Protein AF-A0A2D7K446-F1 (afdb_monomer_lite)

pLDDT: mean 71.33, std 21.29, range [27.34, 97.81]

Sequence (537 aa):
QDLYTAEDDFWKIASWAMEKTRLEKAFANKGITRGMTVNRNGIDIAVDEQFFKQEAADIVKNNIPNYDYVSDFVKSLRKLPIGNFVSFPAEIVRTGTNIVRRGLREINEEFVTPDNKKIKPFEAIGYTRLFGFGTTVAAVPYATQKAFQAIYDVTDEERESIRRYVAQWSKNSTLLPIKNKDGSFQYVDFSHANAYDTLLRPVQTIINAVADGRTDEDGLMNDFIAGTFSSMREFASPFISESIWTEAVADIIARGGRTRDGFQVFNPQDTAGDKSYKIMGHLVKAQMPFSLEQLKRLDRSIESVDVLTKGKFDKYGQTFEVGDELAGLFGFRAVNVNPGRSINFKIADYQRGVRQSRSLFTREALRGGPIEARDIVDSYINANRALFDVRKNFKKDIDAARVLNISNADFASATGRLSQIDINTVDNNIFRPINISPDIRIAFRQNAEAIGEINNFVEAERVIAQIANEMKAVSLEEPNFPFFENPLLPSAQETPVTPNSLNLPGIDSNLISNTVNTNNLSNLSTAQKLAILFGNN

Structure (mmCIF, N/CA/C/O backbone):
data_AF-A0A2D7K446-F1
#
_entry.id   AF-A0A2D7K446-F1
#
loop_
_atom_site.group_PDB
_atom_site.id
_atom_site.type_symbol
_atom_site.label_atom_id
_atom_site.label_alt_id
_atom_site.label_comp_id
_atom_site.label_asym_id
_atom_site.label_entity_id
_atom_site.label_seq_id
_atom_site.pdbx_PDB_ins_code
_atom_site.Cartn_x
_atom_site.Cartn_y
_atom_site.Cartn_z
_atom_site.occupancy
_atom_site.B_iso_or_equiv
_atom_site.auth_seq_id
_atom_site.auth_comp_id
_atom_site.auth_asym_id
_atom_site.auth_atom_id
_atom_site.pdbx_PDB_model_num
ATOM 1 N N . GLN A 1 1 ? -1.931 -5.722 40.266 1.00 38.50 1 GLN A N 1
ATOM 2 C CA . GLN A 1 1 ? -3.014 -6.531 39.676 1.00 38.50 1 GLN A CA 1
ATOM 3 C C . GLN A 1 1 ? -4.356 -5.895 40.025 1.00 38.50 1 GLN A C 1
ATOM 5 O O . GLN A 1 1 ? -5.032 -5.464 39.108 1.00 38.50 1 GLN A O 1
ATOM 10 N N . ASP A 1 2 ? -4.628 -5.645 41.309 1.00 34.41 2 ASP A N 1
ATOM 11 C CA . ASP A 1 2 ? -5.862 -4.989 41.791 1.00 34.41 2 ASP A CA 1
ATOM 12 C C . ASP A 1 2 ? -6.145 -3.595 41.203 1.00 34.41 2 ASP A C 1
ATOM 14 O O . ASP A 1 2 ? -7.290 -3.285 40.897 1.00 34.41 2 ASP A O 1
ATOM 18 N N . LEU A 1 3 ? -5.115 -2.768 40.972 1.00 27.34 3 LEU A N 1
ATOM 19 C CA . LEU A 1 3 ? -5.291 -1.439 40.363 1.00 27.34 3 LEU A CA 1
ATOM 20 C C . LEU A 1 3 ? -5.727 -1.514 38.886 1.00 27.34 3 LEU A C 1
ATOM 22 O O . LEU A 1 3 ? -6.560 -0.727 38.456 1.00 27.34 3 LEU A O 1
ATOM 26 N N . TYR A 1 4 ? -5.204 -2.491 38.135 1.00 32.94 4 TYR A N 1
ATOM 27 C CA . TYR A 1 4 ? -5.556 -2.718 36.725 1.00 32.94 4 TYR A CA 1
ATOM 28 C C . TYR A 1 4 ? -6.970 -3.299 36.582 1.00 32.94 4 TYR A C 1
ATOM 30 O O . TYR A 1 4 ? -7.701 -2.910 35.678 1.00 32.94 4 TYR A O 1
ATOM 38 N N . THR A 1 5 ? -7.372 -4.199 37.486 1.00 46.84 5 THR A N 1
ATOM 39 C CA . THR A 1 5 ? -8.742 -4.732 37.536 1.00 46.84 5 THR A CA 1
ATOM 40 C C . THR A 1 5 ? -9.747 -3.643 37.920 1.00 46.84 5 THR A C 1
ATOM 42 O O . THR A 1 5 ? -10.785 -3.519 37.282 1.00 46.84 5 THR A O 1
ATOM 45 N N . ALA A 1 6 ? -9.417 -2.797 38.902 1.00 38.38 6 ALA A N 1
ATOM 46 C CA . ALA A 1 6 ? -10.276 -1.687 39.315 1.00 38.38 6 ALA A CA 1
ATOM 47 C C . ALA A 1 6 ? -10.451 -0.624 38.216 1.00 38.38 6 ALA A C 1
ATOM 49 O O . ALA A 1 6 ? -11.541 -0.072 38.062 1.00 38.38 6 ALA A O 1
ATOM 50 N N . GLU A 1 7 ? -9.398 -0.340 37.444 1.00 40.81 7 GLU A N 1
ATOM 51 C CA . GLU A 1 7 ? -9.468 0.567 36.297 1.00 40.81 7 GLU A CA 1
ATOM 52 C C . GLU A 1 7 ? -10.347 -0.006 35.171 1.00 40.81 7 GLU A C 1
ATOM 54 O O . GLU A 1 7 ? -11.233 0.685 34.667 1.00 40.81 7 GLU A O 1
ATOM 59 N N . ASP A 1 8 ? -10.159 -1.278 34.812 1.00 53.88 8 ASP A N 1
ATOM 60 C CA . ASP A 1 8 ? -10.958 -1.966 33.789 1.00 53.88 8 ASP A CA 1
ATOM 61 C C . ASP A 1 8 ? -12.452 -2.047 34.171 1.00 53.88 8 ASP A C 1
ATOM 63 O O . ASP A 1 8 ? -13.331 -1.722 33.364 1.00 53.88 8 ASP A O 1
ATOM 67 N N . ASP A 1 9 ? -12.754 -2.382 35.429 1.00 63.22 9 ASP A N 1
ATOM 68 C CA . ASP A 1 9 ? -14.123 -2.405 35.956 1.00 63.22 9 ASP A CA 1
ATOM 69 C C . ASP A 1 9 ? -14.764 -1.011 35.955 1.00 63.22 9 ASP A C 1
ATOM 71 O O . ASP A 1 9 ? -15.928 -0.859 35.567 1.00 63.22 9 ASP A O 1
ATOM 75 N N . PHE A 1 10 ? -14.007 0.030 36.323 1.00 62.97 10 PHE A N 1
ATOM 76 C CA . PHE A 1 10 ? -14.480 1.414 36.278 1.00 62.97 10 PHE A CA 1
ATOM 77 C C . PHE A 1 10 ? -14.898 1.820 34.859 1.00 62.97 10 PHE A C 1
ATOM 79 O O . PHE A 1 10 ? -16.010 2.323 34.660 1.00 62.97 10 PHE A O 1
ATOM 86 N N . TRP A 1 11 ? -14.055 1.556 33.856 1.00 60.50 11 TRP A N 1
ATOM 87 C CA . TRP A 1 11 ? -14.354 1.898 32.464 1.00 60.50 11 TRP A CA 1
ATOM 88 C C . TRP A 1 11 ? -15.538 1.109 31.902 1.00 60.50 11 TRP A C 1
ATOM 90 O O . TRP A 1 11 ? -16.349 1.673 31.158 1.00 60.50 11 TRP A O 1
ATOM 100 N N . LYS A 1 12 ? -15.703 -0.161 32.285 1.00 71.69 12 LYS A N 1
ATOM 101 C CA . LYS A 1 12 ? -16.865 -0.980 31.902 1.00 71.69 12 LYS A CA 1
ATOM 102 C C . LYS A 1 12 ? -18.161 -0.468 32.524 1.00 71.69 12 LYS A C 1
ATOM 104 O O . LYS A 1 12 ? -19.160 -0.338 31.815 1.00 71.69 12 LYS A O 1
ATOM 109 N N . ILE A 1 13 ? -18.149 -0.117 33.811 1.00 72.38 13 ILE A N 1
ATOM 110 C CA . ILE A 1 13 ? -19.318 0.442 34.510 1.00 72.38 13 ILE A CA 1
ATOM 111 C C . ILE A 1 13 ? -19.701 1.804 33.921 1.00 72.38 13 ILE A C 1
ATOM 113 O O . ILE A 1 13 ? -20.876 2.044 33.627 1.00 72.38 13 ILE A O 1
ATOM 117 N N . ALA A 1 14 ? -18.719 2.680 33.689 1.00 65.69 14 ALA A N 1
ATOM 118 C CA . ALA A 1 14 ? -18.945 3.980 33.065 1.00 65.69 14 ALA A CA 1
ATOM 119 C C . ALA A 1 14 ? -19.522 3.829 31.647 1.00 65.69 14 ALA A C 1
ATOM 121 O O . ALA A 1 14 ? -20.514 4.478 31.305 1.00 65.69 14 ALA A O 1
ATOM 122 N N . SER A 1 15 ? -18.957 2.925 30.842 1.00 72.12 15 SER A N 1
ATOM 123 C CA . SER A 1 15 ? -19.438 2.635 29.486 1.00 72.12 15 SER A CA 1
ATOM 124 C C . SER A 1 15 ? -20.866 2.096 29.489 1.00 72.12 15 SER A C 1
ATOM 126 O O . SER A 1 15 ? -21.696 2.554 28.706 1.00 72.12 15 SER A O 1
ATOM 128 N N . TRP A 1 16 ? -21.189 1.190 30.414 1.00 87.06 16 TRP A N 1
ATOM 129 C CA . TRP A 1 16 ? -22.539 0.650 30.571 1.00 87.06 16 TRP A CA 1
ATOM 130 C C . TRP A 1 16 ? -23.553 1.743 30.921 1.00 87.06 16 TRP A C 1
ATOM 132 O O . TRP A 1 16 ? -24.614 1.832 30.301 1.00 87.06 16 TRP A O 1
ATOM 142 N N . ALA A 1 17 ? -23.217 2.623 31.869 1.00 76.56 17 ALA A N 1
ATOM 143 C CA . ALA A 1 17 ? -24.091 3.721 32.274 1.00 76.56 17 ALA A CA 1
ATOM 144 C C . ALA A 1 17 ? -24.341 4.713 31.123 1.00 76.56 17 ALA A C 1
ATOM 146 O O . ALA A 1 17 ? -25.473 5.175 30.926 1.00 76.56 17 ALA A O 1
ATOM 147 N N . MET A 1 18 ? -23.302 5.012 30.337 1.00 77.19 18 MET A N 1
ATOM 148 C CA . MET A 1 18 ? -23.407 5.866 29.155 1.00 77.19 18 MET A CA 1
ATOM 149 C C . MET A 1 18 ? -24.257 5.229 28.054 1.00 77.19 18 MET A C 1
ATOM 151 O O . MET A 1 18 ? -25.143 5.903 27.530 1.00 77.19 18 MET A O 1
ATOM 155 N N . GLU A 1 19 ? -24.036 3.953 27.718 1.00 86.50 19 GLU A N 1
ATOM 156 C CA . GLU A 1 19 ? -24.827 3.244 26.701 1.00 86.50 19 GLU A CA 1
ATOM 157 C C . GLU A 1 19 ? -26.299 3.155 27.118 1.00 86.50 19 GLU A C 1
ATOM 159 O O . GLU A 1 19 ? -27.167 3.539 26.337 1.00 86.50 19 GLU A O 1
ATOM 164 N N . LYS A 1 20 ? -26.597 2.795 28.377 1.00 91.88 20 LYS A N 1
ATOM 165 C CA . LYS A 1 20 ? -27.976 2.772 28.902 1.00 91.88 20 LYS A CA 1
ATOM 166 C C . LYS A 1 20 ? -28.675 4.113 28.676 1.00 91.88 20 LYS A C 1
ATOM 168 O O . LYS A 1 20 ? -29.769 4.175 28.122 1.00 91.88 20 LYS A O 1
ATOM 173 N N . THR A 1 21 ? -28.008 5.197 29.073 1.00 84.81 21 THR A N 1
ATOM 174 C CA . THR A 1 21 ? -28.540 6.561 28.955 1.00 84.81 21 THR A CA 1
ATOM 175 C C . THR A 1 21 ? -28.715 6.980 27.495 1.00 84.81 21 THR A C 1
ATOM 177 O O . THR A 1 21 ? -29.679 7.664 27.154 1.00 84.81 21 THR A O 1
ATOM 180 N N . ARG A 1 22 ? -27.787 6.590 26.615 1.00 87.12 22 ARG A N 1
ATOM 181 C CA . ARG A 1 22 ? -27.825 6.918 25.187 1.00 87.12 22 ARG A CA 1
ATOM 182 C C . ARG A 1 22 ? -28.990 6.222 24.486 1.00 87.12 22 ARG A C 1
ATOM 184 O O . ARG A 1 22 ? -29.724 6.887 23.758 1.00 87.12 22 ARG A O 1
ATOM 191 N N . LEU A 1 23 ? -29.182 4.927 24.744 1.00 91.25 23 LEU A N 1
ATOM 192 C CA . LEU A 1 23 ? -30.291 4.139 24.199 1.00 91.25 23 LEU A CA 1
ATOM 193 C C . LEU A 1 23 ? -31.644 4.689 24.667 1.00 91.25 23 LEU A C 1
ATOM 195 O O . LEU A 1 23 ? -32.556 4.857 23.859 1.00 91.25 23 LEU A O 1
ATOM 199 N N . GLU A 1 24 ? -31.751 5.040 25.950 1.00 91.25 24 GLU A N 1
ATOM 200 C CA . GLU A 1 24 ? -32.969 5.624 26.516 1.00 91.25 24 GLU A CA 1
ATOM 201 C C . GLU A 1 24 ? -33.318 6.971 25.867 1.00 91.25 24 GLU A C 1
ATOM 203 O O . GLU A 1 24 ? -34.453 7.179 25.434 1.00 91.25 24 GLU A O 1
ATOM 208 N N . LYS A 1 25 ? -32.335 7.868 25.715 1.00 89.06 25 LYS A N 1
ATOM 209 C CA . LYS A 1 25 ? -32.528 9.153 25.022 1.00 89.06 25 LYS A CA 1
ATOM 210 C C . LYS A 1 25 ? -32.933 8.970 23.561 1.00 89.06 25 LYS A C 1
ATOM 212 O O . LYS A 1 25 ? -33.771 9.714 23.061 1.00 89.06 25 LYS A O 1
ATOM 217 N N . ALA A 1 26 ? -32.350 7.995 22.872 1.00 89.06 26 ALA A N 1
ATOM 218 C CA . ALA A 1 26 ? -32.639 7.731 21.470 1.00 89.06 26 ALA A CA 1
ATOM 219 C C . ALA A 1 26 ? -34.091 7.283 21.240 1.00 89.06 26 ALA A C 1
ATOM 221 O O . ALA A 1 26 ? -34.747 7.776 20.321 1.00 89.06 26 ALA A O 1
ATOM 222 N N . PHE A 1 27 ? -34.623 6.427 22.116 1.00 90.56 27 PHE A N 1
ATOM 223 C CA . PHE A 1 27 ? -36.044 6.072 22.113 1.00 90.56 27 PHE A CA 1
ATOM 224 C C . PHE A 1 27 ? -36.943 7.257 22.488 1.00 90.56 27 PHE A C 1
ATOM 226 O O . PHE A 1 27 ? -37.910 7.534 21.773 1.00 90.56 27 PHE A O 1
ATOM 233 N N . ALA A 1 28 ? -36.590 8.013 23.535 1.00 89.00 28 ALA A N 1
ATOM 234 C CA . ALA A 1 28 ? -37.348 9.193 23.957 1.00 89.00 28 ALA A CA 1
ATOM 235 C C . ALA A 1 28 ? -37.465 10.243 22.836 1.00 89.00 28 ALA A C 1
ATOM 237 O O . ALA A 1 28 ? -38.545 10.782 22.601 1.00 89.00 28 ALA A O 1
ATOM 238 N N . ASN A 1 29 ? -36.394 10.462 22.065 1.00 88.00 29 ASN A N 1
ATOM 239 C CA . ASN A 1 29 ? -36.385 11.363 20.906 1.00 88.00 29 ASN A CA 1
ATOM 240 C C . ASN A 1 29 ? -37.321 10.917 19.768 1.00 88.00 29 ASN A C 1
ATOM 242 O O . ASN A 1 29 ? -37.686 11.727 18.918 1.00 88.00 29 ASN A O 1
ATOM 246 N N . LYS A 1 30 ? -37.710 9.637 19.726 1.00 88.19 30 LYS A N 1
ATOM 247 C CA . LYS A 1 30 ? -38.715 9.102 18.793 1.00 88.19 30 LYS A CA 1
ATOM 248 C C . LYS A 1 30 ? -40.121 9.041 19.406 1.00 88.19 30 LYS A C 1
ATOM 250 O O . LYS A 1 30 ? -41.021 8.495 18.774 1.00 88.19 30 LYS A O 1
ATOM 255 N N . GLY A 1 31 ? -40.316 9.616 20.596 1.00 85.38 31 GLY A N 1
ATOM 256 C CA . GLY A 1 31 ? -41.598 9.654 21.302 1.00 85.38 31 GLY A CA 1
ATOM 257 C C . GLY A 1 31 ? -41.923 8.384 22.088 1.00 85.38 31 GLY A C 1
ATOM 258 O O . GLY A 1 31 ? -43.064 8.220 22.505 1.00 85.38 31 GLY A O 1
ATOM 259 N N . ILE A 1 32 ? -40.950 7.491 22.291 1.00 86.81 32 ILE A N 1
ATOM 260 C CA . ILE A 1 32 ? -41.138 6.249 23.045 1.00 86.81 32 ILE A CA 1
ATOM 261 C C . ILE A 1 32 ? -40.608 6.425 24.464 1.00 86.81 32 ILE A C 1
ATOM 263 O O . ILE A 1 32 ? -39.421 6.676 24.672 1.00 86.81 32 ILE A O 1
ATOM 267 N N . THR A 1 33 ? -41.491 6.284 25.447 1.00 84.94 33 THR A N 1
ATOM 268 C CA . THR A 1 33 ? -41.182 6.432 26.871 1.00 84.94 33 THR A CA 1
ATOM 269 C C . THR A 1 33 ? -41.307 5.101 27.610 1.00 84.94 33 THR A C 1
ATOM 271 O O . THR A 1 33 ? -41.793 4.101 27.075 1.00 84.94 33 THR A O 1
ATOM 274 N N . ARG A 1 34 ? -40.827 5.071 28.860 1.00 84.56 34 ARG A N 1
ATOM 275 C CA . ARG A 1 34 ? -40.895 3.869 29.695 1.00 84.56 34 ARG A CA 1
ATOM 276 C C . ARG A 1 34 ? -42.349 3.435 29.913 1.00 84.56 34 ARG A C 1
ATOM 278 O O . ARG A 1 34 ? -43.200 4.269 30.204 1.00 84.56 34 ARG A O 1
ATOM 285 N N . GLY A 1 35 ? -42.607 2.134 29.817 1.00 81.75 35 GLY A N 1
ATOM 286 C CA . GLY A 1 35 ? -43.941 1.535 29.937 1.00 81.75 35 GLY A CA 1
ATOM 287 C C . GLY A 1 35 ? -44.677 1.368 28.605 1.00 81.75 35 GLY A C 1
ATOM 288 O O . GLY A 1 35 ? -45.713 0.707 28.569 1.00 81.75 35 GLY A O 1
ATOM 289 N N . MET A 1 36 ? -44.144 1.909 27.505 1.00 88.25 36 MET A N 1
ATOM 290 C CA . MET A 1 36 ? -44.649 1.617 26.163 1.00 88.25 36 MET A CA 1
ATOM 291 C C . MET A 1 36 ? -44.176 0.239 25.692 1.00 88.25 36 MET A C 1
ATOM 293 O O . MET A 1 36 ? -43.123 -0.246 26.101 1.00 88.25 36 MET A O 1
ATOM 297 N N . THR A 1 37 ? -44.947 -0.380 24.801 1.00 89.62 37 THR A N 1
ATOM 298 C CA . THR A 1 37 ? -44.556 -1.615 24.111 1.00 89.62 37 THR A CA 1
ATOM 299 C C . THR A 1 37 ? -44.217 -1.285 22.664 1.00 89.62 37 THR A C 1
ATOM 301 O O . THR A 1 37 ? -44.943 -0.530 22.019 1.00 89.62 37 THR A O 1
ATOM 304 N N . VAL A 1 38 ? -43.108 -1.817 22.163 1.00 89.75 38 VAL A N 1
ATOM 305 C CA . VAL A 1 38 ? -42.701 -1.691 20.758 1.00 89.75 38 VAL A CA 1
ATOM 306 C C . VAL A 1 38 ? -42.503 -3.073 20.166 1.00 89.75 38 VAL A C 1
ATOM 308 O O . VAL A 1 38 ? -42.040 -3.979 20.855 1.00 89.75 38 VAL A O 1
ATOM 311 N N . ASN A 1 39 ? -42.815 -3.235 18.887 1.00 90.75 39 ASN A N 1
ATOM 312 C CA . ASN A 1 39 ? -42.538 -4.481 18.192 1.00 90.75 39 ASN A CA 1
ATOM 313 C C . ASN A 1 39 ? -41.137 -4.430 17.568 1.00 90.75 39 ASN A C 1
ATOM 315 O O . ASN A 1 39 ? -40.803 -3.483 16.850 1.00 90.75 39 ASN A O 1
ATOM 319 N N . ARG A 1 40 ? -40.325 -5.452 17.834 1.00 88.88 40 ARG A N 1
ATOM 320 C CA . ARG A 1 40 ? -39.002 -5.676 17.239 1.00 88.88 40 ARG A CA 1
ATOM 321 C C . ARG A 1 40 ? -39.030 -7.042 16.569 1.00 88.88 40 ARG A C 1
ATOM 323 O O . ARG A 1 40 ? -39.129 -8.059 17.251 1.00 88.88 40 ARG A O 1
ATOM 330 N N . ASN A 1 41 ? -38.943 -7.078 15.241 1.00 83.50 41 ASN A N 1
ATOM 331 C CA . ASN A 1 41 ? -38.927 -8.321 14.456 1.00 83.50 41 ASN A CA 1
ATOM 332 C C . ASN A 1 41 ? -40.089 -9.287 14.772 1.00 83.50 41 ASN A C 1
ATOM 334 O O . ASN A 1 41 ? -39.893 -10.499 14.842 1.00 83.50 41 ASN A O 1
ATOM 338 N N . GLY A 1 42 ? -41.297 -8.761 14.988 1.00 81.81 42 GLY A N 1
ATOM 339 C CA . GLY A 1 42 ? -42.484 -9.563 15.292 1.00 81.81 42 GLY A CA 1
ATOM 340 C C . GLY A 1 42 ? -42.666 -9.903 16.773 1.00 81.81 42 GLY A C 1
ATOM 341 O O . GLY A 1 42 ? -43.650 -10.554 17.107 1.00 81.81 42 GLY A O 1
ATOM 342 N N . ILE A 1 43 ? -41.776 -9.445 17.659 1.00 87.88 43 ILE A N 1
ATOM 343 C CA . ILE A 1 43 ? -41.861 -9.666 19.108 1.00 87.88 43 ILE A CA 1
ATOM 344 C C . ILE A 1 43 ? -42.164 -8.346 19.812 1.00 87.88 43 ILE A C 1
ATOM 346 O O . ILE A 1 43 ? -41.450 -7.360 19.626 1.00 87.88 43 ILE A O 1
ATOM 350 N N . ASP A 1 44 ? -43.194 -8.347 20.653 1.00 88.31 44 ASP A N 1
ATOM 351 C CA . ASP A 1 44 ? -43.548 -7.205 21.490 1.00 88.31 44 ASP A CA 1
ATOM 352 C C . ASP A 1 44 ? -42.611 -7.112 22.698 1.00 88.31 44 ASP A C 1
ATOM 354 O O . ASP A 1 44 ? -42.455 -8.056 23.474 1.00 88.31 44 ASP A O 1
ATOM 358 N N . ILE A 1 45 ? -41.966 -5.957 22.843 1.00 88.25 45 ILE A N 1
ATOM 359 C CA . ILE A 1 45 ? -40.975 -5.675 23.877 1.00 88.25 45 ILE A CA 1
ATOM 360 C C . ILE A 1 45 ? -41.468 -4.506 24.720 1.00 88.25 45 ILE A C 1
ATOM 362 O O . ILE A 1 45 ? -41.733 -3.417 24.204 1.00 88.25 45 ILE A O 1
ATOM 366 N N . ALA A 1 46 ? -41.541 -4.721 26.032 1.00 90.19 46 ALA A N 1
ATOM 367 C CA . ALA A 1 46 ? -41.761 -3.645 26.985 1.00 90.19 46 ALA A CA 1
ATOM 368 C C . ALA A 1 46 ? -40.506 -2.764 27.063 1.00 90.19 46 ALA A C 1
ATOM 370 O O . ALA A 1 46 ? -39.417 -3.231 27.400 1.00 90.19 46 ALA A O 1
ATOM 371 N N . VAL A 1 47 ? -40.658 -1.476 26.761 1.00 89.25 47 VAL A N 1
ATOM 372 C CA . VAL A 1 47 ? -39.598 -0.482 26.923 1.00 89.25 47 VAL A CA 1
ATOM 373 C C . VAL A 1 47 ? -39.574 -0.076 28.389 1.00 89.25 47 VAL A C 1
ATOM 375 O O . VAL A 1 47 ? -40.296 0.823 28.816 1.00 89.25 47 VAL A O 1
ATOM 378 N N . ASP A 1 48 ? -38.773 -0.766 29.189 1.00 89.12 48 ASP A N 1
ATOM 379 C CA . ASP A 1 48 ? -38.599 -0.492 30.612 1.00 89.12 48 ASP A CA 1
ATOM 380 C C . ASP A 1 48 ? -37.120 -0.278 30.968 1.00 89.12 48 ASP A C 1
ATOM 382 O O . ASP A 1 48 ? -36.232 -0.248 30.112 1.00 89.12 48 ASP A O 1
ATOM 386 N N . GLU A 1 49 ? -36.830 -0.068 32.253 1.00 88.50 49 GLU A N 1
ATOM 387 C CA . GLU A 1 49 ? -35.441 0.101 32.677 1.00 88.50 49 GLU A CA 1
ATOM 388 C C . GLU A 1 49 ? -34.606 -1.164 32.411 1.00 88.50 49 GLU A C 1
ATOM 390 O O . GLU A 1 49 ? -33.417 -1.064 32.104 1.00 88.50 49 GLU A O 1
ATOM 395 N N . GLN A 1 50 ? -35.213 -2.347 32.510 1.00 88.50 50 GLN A N 1
ATOM 396 C CA . GLN A 1 50 ? -34.517 -3.616 32.364 1.00 88.50 50 GLN A CA 1
ATOM 397 C C . GLN A 1 50 ? -34.080 -3.856 30.918 1.00 88.50 50 GLN A C 1
ATOM 399 O O . GLN A 1 50 ? -32.945 -4.281 30.701 1.00 88.50 50 GLN A O 1
ATOM 404 N N . PHE A 1 51 ? -34.914 -3.493 29.943 1.00 90.00 51 PHE A N 1
ATOM 405 C CA . PHE A 1 51 ? -34.571 -3.489 28.525 1.00 90.00 51 PHE A CA 1
ATOM 406 C C . PHE A 1 51 ? -33.287 -2.686 28.263 1.00 90.00 51 PHE A C 1
ATOM 408 O O . PHE A 1 51 ? -32.318 -3.216 27.715 1.00 90.00 51 PHE A O 1
ATOM 415 N N . PHE A 1 52 ? -33.220 -1.435 28.736 1.00 90.44 52 PHE A N 1
ATOM 416 C CA . PHE A 1 52 ? -32.035 -0.594 28.530 1.00 90.44 52 PHE A CA 1
ATOM 417 C C . PHE A 1 52 ? -30.794 -1.127 29.252 1.00 90.44 52 PHE A C 1
ATOM 419 O O . PHE A 1 52 ? -29.688 -1.040 28.718 1.00 90.44 52 PHE A O 1
ATOM 426 N N . LYS A 1 53 ? -30.955 -1.692 30.458 1.00 90.19 53 LYS A N 1
ATOM 427 C CA . LYS A 1 53 ? -29.850 -2.317 31.204 1.00 90.19 53 LYS A CA 1
ATOM 428 C C . LYS A 1 53 ? -29.280 -3.527 30.461 1.00 90.19 53 LYS A C 1
ATOM 430 O O . LYS A 1 53 ? -28.058 -3.677 30.426 1.00 90.19 53 LYS A O 1
ATOM 435 N N . GLN A 1 54 ? -30.144 -4.363 29.882 1.00 89.12 54 GLN A N 1
ATOM 436 C CA . GLN A 1 54 ? -29.757 -5.558 29.130 1.00 89.12 54 GLN A CA 1
ATOM 437 C C . GLN A 1 54 ? -29.069 -5.203 27.812 1.00 89.12 54 GLN A C 1
ATOM 439 O O . GLN A 1 54 ? -27.991 -5.726 27.543 1.00 89.12 54 GLN A O 1
ATOM 444 N N . GLU A 1 55 ? -29.622 -4.266 27.037 1.00 88.88 55 GLU A N 1
ATOM 445 C CA . GLU A 1 55 ? -28.997 -3.801 25.792 1.00 88.88 55 GLU A CA 1
ATOM 446 C C . GLU A 1 55 ? -27.625 -3.162 26.046 1.00 88.88 55 GLU A C 1
ATOM 448 O O . GLU A 1 55 ? -26.649 -3.492 25.375 1.00 88.88 55 GLU A O 1
ATOM 453 N N . ALA A 1 56 ? -27.508 -2.305 27.065 1.00 87.38 56 ALA A N 1
ATOM 454 C CA . ALA A 1 56 ? -26.228 -1.707 27.438 1.00 87.38 56 ALA A CA 1
ATOM 455 C C . ALA A 1 56 ? -25.203 -2.755 27.905 1.00 87.38 56 ALA A C 1
ATOM 457 O O . ALA A 1 56 ? -24.017 -2.650 27.584 1.00 87.38 56 ALA A O 1
ATOM 458 N N . ALA A 1 57 ? -25.644 -3.774 28.650 1.00 87.31 57 ALA A N 1
ATOM 459 C CA . ALA A 1 57 ? -24.780 -4.868 29.085 1.00 87.31 57 ALA A CA 1
ATOM 460 C C . ALA A 1 57 ? -24.290 -5.710 27.901 1.00 87.31 57 ALA A C 1
ATOM 462 O O . ALA A 1 57 ? -23.112 -6.060 27.862 1.00 87.31 57 ALA A O 1
ATOM 463 N N . ASP A 1 58 ? -25.155 -5.987 26.923 1.00 85.62 58 ASP A N 1
ATOM 464 C CA . ASP A 1 58 ? -24.787 -6.709 25.704 1.00 85.62 58 ASP A CA 1
ATOM 465 C C . ASP A 1 58 ? -23.762 -5.928 24.864 1.00 85.62 58 ASP A C 1
ATOM 467 O O . ASP A 1 58 ? -22.761 -6.500 24.428 1.00 85.62 58 ASP A O 1
ATOM 471 N N . ILE A 1 59 ? -23.932 -4.605 24.719 1.00 85.25 59 ILE A N 1
ATOM 472 C CA . ILE A 1 59 ? -22.945 -3.736 24.054 1.00 85.25 59 ILE A CA 1
ATOM 473 C C . ILE A 1 59 ? -21.590 -3.834 24.753 1.00 85.25 59 ILE A C 1
ATOM 475 O O . ILE A 1 59 ? -20.587 -4.145 24.113 1.00 85.25 59 ILE A O 1
ATOM 479 N N . VAL A 1 60 ? -21.548 -3.566 26.060 1.00 80.75 60 VAL A N 1
ATOM 480 C CA . VAL A 1 60 ? -20.291 -3.513 26.820 1.00 80.75 60 VAL A CA 1
ATOM 481 C C . VAL A 1 60 ? -19.592 -4.868 26.820 1.00 80.75 60 VAL A C 1
ATOM 483 O O . VAL A 1 60 ? -18.395 -4.935 26.556 1.00 80.75 60 VAL A O 1
ATOM 486 N N . LYS A 1 61 ? -20.338 -5.956 27.034 1.00 78.94 61 LYS A N 1
ATOM 487 C CA . LYS A 1 61 ? -19.797 -7.319 27.052 1.00 78.94 61 LYS A CA 1
ATOM 488 C C . LYS A 1 61 ? -19.163 -7.719 25.717 1.00 78.94 61 LYS A C 1
ATOM 490 O O . LYS A 1 61 ? -18.150 -8.416 25.709 1.00 78.94 61 LYS A O 1
ATOM 495 N N . ASN A 1 62 ? -19.762 -7.316 24.596 1.00 76.75 62 ASN A N 1
ATOM 496 C CA . ASN A 1 62 ? -19.325 -7.765 23.274 1.00 76.75 62 ASN A CA 1
ATOM 497 C C . ASN A 1 62 ? -18.308 -6.827 22.611 1.00 76.75 62 ASN A C 1
ATOM 499 O O . ASN A 1 62 ? -17.504 -7.308 21.808 1.00 76.75 62 ASN A O 1
ATOM 503 N N . ASN A 1 63 ? -18.310 -5.536 22.957 1.00 73.19 63 ASN A N 1
ATOM 504 C CA . ASN A 1 63 ? -17.515 -4.509 22.277 1.00 73.19 63 ASN A CA 1
ATOM 505 C C . ASN A 1 63 ? -16.303 -4.017 23.081 1.00 73.19 63 ASN A C 1
ATOM 507 O O . ASN A 1 63 ? -15.418 -3.401 22.494 1.00 73.19 63 ASN A O 1
ATOM 511 N N . ILE A 1 64 ? -16.242 -4.278 24.391 1.00 72.62 64 ILE A N 1
ATOM 512 C CA . ILE A 1 64 ? -15.081 -3.952 25.232 1.00 72.62 64 ILE A CA 1
ATOM 513 C C . ILE A 1 64 ? -14.302 -5.247 25.515 1.00 72.62 64 ILE A C 1
ATOM 515 O O . ILE A 1 64 ? -14.932 -6.261 25.837 1.00 72.62 64 ILE A O 1
ATOM 519 N N . PRO A 1 65 ? -12.958 -5.257 25.386 1.00 59.41 65 PRO A N 1
ATOM 520 C CA . PRO A 1 65 ? -12.153 -6.433 25.698 1.00 59.41 65 PRO A CA 1
ATOM 521 C C . PRO A 1 65 ? -12.447 -6.978 27.100 1.00 59.41 65 PRO A C 1
ATOM 523 O O . PRO A 1 65 ? -12.539 -6.227 28.073 1.00 59.41 65 PRO A O 1
ATOM 526 N N . ASN A 1 66 ? -12.598 -8.298 27.219 1.00 58.00 66 ASN A N 1
ATOM 527 C CA . ASN A 1 66 ? -12.784 -8.948 28.515 1.00 58.00 66 ASN A CA 1
ATOM 528 C C . ASN A 1 66 ? -11.883 -10.181 28.630 1.00 58.00 66 ASN A C 1
ATOM 530 O O . ASN A 1 66 ? -12.162 -11.240 28.068 1.00 58.00 66 ASN A O 1
ATOM 534 N N . TYR A 1 67 ? -10.811 -10.035 29.405 1.00 47.47 67 TYR A N 1
ATOM 535 C CA . TYR A 1 67 ? -9.776 -11.050 29.578 1.00 47.47 67 TYR A CA 1
ATOM 536 C C . TYR A 1 67 ? -10.183 -12.233 30.474 1.00 47.47 67 TYR A C 1
ATOM 538 O O . TYR A 1 67 ? -9.411 -13.190 30.566 1.00 47.47 67 TYR A O 1
ATOM 546 N N . ASP A 1 68 ? -11.382 -12.212 31.070 1.00 44.28 68 ASP A N 1
ATOM 547 C CA . ASP A 1 68 ? -11.949 -13.334 31.833 1.00 44.28 68 ASP A CA 1
ATOM 548 C C . ASP A 1 68 ? -12.834 -14.250 30.973 1.00 44.28 68 ASP A C 1
ATOM 550 O O . ASP A 1 68 ? -13.033 -15.424 31.294 1.00 44.28 68 ASP A O 1
ATOM 554 N N . TYR A 1 69 ? -13.322 -13.755 29.829 1.00 44.41 69 TYR A N 1
ATOM 555 C CA . TYR A 1 69 ? -14.252 -14.467 28.943 1.00 44.41 69 TYR A CA 1
ATOM 556 C C . TYR A 1 69 ? -13.554 -15.311 27.870 1.00 44.41 69 TYR A C 1
ATOM 558 O O . TYR A 1 69 ? -14.053 -15.483 26.757 1.00 44.41 69 TYR A O 1
ATOM 566 N N . VAL A 1 70 ? -12.367 -15.834 28.179 1.00 43.25 70 VAL A N 1
ATOM 567 C CA . VAL A 1 70 ? -11.530 -16.469 27.161 1.00 43.25 70 VAL A CA 1
ATOM 568 C C . VAL A 1 70 ? -11.785 -17.966 27.057 1.00 43.25 70 VAL A C 1
ATOM 570 O O . VAL A 1 70 ? -11.654 -18.708 28.036 1.00 43.25 70 VAL A O 1
ATOM 573 N N . SER A 1 71 ? -12.108 -18.401 25.834 1.00 47.91 71 SER A N 1
ATOM 574 C CA . SER A 1 71 ? -12.220 -19.813 25.465 1.00 47.91 71 SER A CA 1
ATOM 575 C C . SER A 1 71 ? -10.934 -20.580 25.806 1.00 47.91 71 SER A C 1
ATOM 577 O O . SER A 1 71 ? -9.836 -20.008 25.848 1.00 47.91 71 SER A O 1
ATOM 579 N N . ASP A 1 72 ? -11.061 -21.896 25.991 1.00 44.66 72 ASP A N 1
ATOM 580 C CA . ASP A 1 72 ? -9.976 -22.820 26.347 1.00 44.66 72 ASP A CA 1
ATOM 581 C C . ASP A 1 72 ? -8.732 -22.715 25.449 1.00 44.66 72 ASP A C 1
ATOM 583 O O . ASP A 1 72 ? -7.633 -23.100 25.854 1.00 44.66 72 ASP A O 1
ATOM 587 N N . PHE A 1 73 ? -8.865 -22.144 24.250 1.00 39.91 73 PHE A N 1
ATOM 588 C CA . PHE A 1 73 ? -7.762 -21.903 23.330 1.00 39.91 73 PHE A CA 1
ATOM 589 C C . PHE A 1 73 ? -6.755 -20.853 23.831 1.00 39.91 73 PHE A C 1
ATOM 591 O O . PHE A 1 73 ? -5.568 -21.151 23.812 1.00 39.91 73 PHE A O 1
ATOM 598 N N . VAL A 1 74 ? -7.157 -19.691 24.366 1.00 40.78 74 VAL A N 1
ATOM 599 C CA . VAL A 1 74 ? -6.188 -18.710 24.926 1.00 40.78 74 VAL A CA 1
ATOM 600 C C . VAL A 1 74 ? -5.616 -19.197 26.250 1.00 40.78 74 VAL A C 1
ATOM 602 O O . VAL A 1 74 ? -4.435 -18.994 26.509 1.00 40.78 74 VAL A O 1
ATOM 605 N N . LYS A 1 75 ? -6.403 -19.919 27.059 1.00 48.97 75 LYS A N 1
ATOM 606 C CA . LYS A 1 75 ? -5.889 -20.597 28.262 1.00 48.97 75 LYS A CA 1
ATOM 607 C C . LYS A 1 75 ? -4.837 -21.657 27.916 1.00 48.97 75 LYS A C 1
ATOM 609 O O . LYS A 1 75 ? -3.934 -21.888 28.713 1.00 48.97 75 LYS A O 1
ATOM 614 N N . SER A 1 76 ? -4.942 -22.280 26.740 1.00 42.28 76 SER A N 1
ATOM 615 C CA . SER A 1 76 ? -3.956 -23.235 26.214 1.00 42.28 76 SER A CA 1
ATOM 616 C C . SER A 1 76 ? -2.772 -22.545 25.533 1.00 42.28 76 SER A C 1
ATOM 618 O O . SER A 1 76 ? -1.644 -22.994 25.687 1.00 42.28 76 SER A O 1
ATOM 620 N N . LEU A 1 77 ? -3.002 -21.440 24.819 1.00 42.09 77 LEU A N 1
ATOM 621 C CA . LEU A 1 77 ? -1.960 -20.703 24.110 1.00 42.09 77 LEU A CA 1
ATOM 622 C C . LEU A 1 77 ? -1.074 -19.915 25.079 1.00 42.09 77 LEU A C 1
ATOM 624 O O . LEU A 1 77 ? 0.134 -19.943 24.916 1.00 42.09 77 LEU A O 1
ATOM 628 N N . ARG A 1 78 ? -1.641 -19.310 26.136 1.00 42.22 78 ARG A N 1
ATOM 629 C CA . ARG A 1 78 ? -0.927 -18.601 27.225 1.00 42.22 78 ARG A CA 1
ATOM 630 C C . ARG A 1 78 ? 0.076 -19.495 27.975 1.00 42.22 78 ARG A C 1
ATOM 632 O O . ARG A 1 78 ? 0.951 -18.980 28.657 1.00 42.22 78 ARG A O 1
ATOM 639 N N . LYS A 1 79 ? -0.039 -20.823 27.840 1.00 44.59 79 LYS A N 1
ATOM 640 C CA . LYS A 1 79 ? 0.926 -21.805 28.366 1.00 44.59 79 LYS A CA 1
ATOM 641 C C . LYS A 1 79 ? 2.131 -22.031 27.444 1.00 44.59 79 LYS A C 1
ATOM 643 O O . LYS A 1 79 ? 3.085 -22.679 27.851 1.00 44.59 79 LYS A O 1
ATOM 648 N N . LEU A 1 80 ? 2.091 -21.519 26.214 1.00 41.47 80 LEU A N 1
ATOM 649 C CA . LEU A 1 80 ? 3.187 -21.569 25.250 1.00 41.47 80 LEU A CA 1
ATOM 650 C C . LEU A 1 80 ? 3.972 -20.243 25.273 1.00 41.47 80 LEU A C 1
ATOM 652 O O . LEU A 1 80 ? 3.366 -19.192 25.494 1.00 41.47 80 LEU A O 1
ATOM 656 N N . PRO A 1 81 ? 5.278 -20.242 24.944 1.00 37.16 81 PRO A N 1
ATOM 657 C CA . PRO A 1 81 ? 6.095 -19.021 24.871 1.00 37.16 81 PRO A CA 1
ATOM 658 C C . PRO A 1 81 ? 5.548 -17.947 23.907 1.00 37.16 81 PRO A C 1
ATOM 660 O O . PRO A 1 81 ? 5.826 -16.766 24.067 1.00 37.16 81 PRO A O 1
ATOM 663 N N . ILE A 1 82 ? 4.729 -18.354 22.930 1.00 36.53 82 ILE A N 1
ATOM 664 C CA . ILE A 1 82 ? 4.080 -17.503 21.913 1.00 36.53 82 ILE A CA 1
ATOM 665 C C . ILE A 1 82 ? 2.652 -17.060 22.289 1.00 36.53 82 ILE A C 1
ATOM 667 O O . ILE A 1 82 ? 1.983 -16.367 21.524 1.00 36.53 82 ILE A O 1
ATOM 671 N N . GLY A 1 83 ? 2.150 -17.470 23.456 1.00 33.62 83 GLY A N 1
ATOM 672 C CA . GLY A 1 83 ? 0.749 -17.325 23.852 1.00 33.62 83 GLY A CA 1
ATOM 673 C C . GLY A 1 83 ? 0.219 -15.908 23.924 1.00 33.62 83 GLY A C 1
ATOM 674 O O . GLY A 1 83 ? -0.911 -15.650 23.515 1.00 33.62 83 GLY A O 1
ATOM 675 N N . ASN A 1 84 ? 1.055 -14.999 24.419 1.00 39.34 84 ASN A N 1
ATOM 676 C CA . ASN A 1 84 ? 0.696 -13.595 24.586 1.00 39.34 84 ASN A CA 1
ATOM 677 C C . ASN A 1 84 ? 0.662 -12.841 23.244 1.00 39.34 84 ASN A C 1
ATOM 679 O O . ASN A 1 84 ? -0.075 -11.865 23.121 1.00 39.34 84 ASN A O 1
ATOM 683 N N . PHE A 1 85 ? 1.392 -13.324 22.230 1.00 39.94 85 PHE A N 1
ATOM 684 C CA . PHE A 1 85 ? 1.537 -12.674 20.923 1.00 39.94 85 PHE A CA 1
ATOM 685 C C . PHE A 1 85 ? 0.268 -12.757 20.059 1.00 39.94 85 PHE A C 1
ATOM 687 O O . PHE A 1 85 ? -0.045 -11.832 19.320 1.00 39.94 85 PHE A O 1
ATOM 694 N N . VAL A 1 86 ? -0.511 -13.837 20.181 1.00 47.12 86 VAL A N 1
ATOM 695 C CA . VAL A 1 86 ? -1.720 -14.065 19.361 1.00 47.12 86 VAL A CA 1
ATOM 696 C C . VAL A 1 86 ? -2.998 -13.585 20.061 1.00 47.12 86 VAL A C 1
ATOM 698 O O . VAL A 1 86 ? -3.954 -13.173 19.405 1.00 47.12 86 VAL A O 1
ATOM 701 N N . SER A 1 87 ? -3.043 -13.627 21.396 1.00 51.53 87 SER A N 1
ATOM 702 C CA . SER A 1 87 ? -4.267 -13.348 22.159 1.00 51.53 87 SER A CA 1
ATOM 703 C C . SER A 1 87 ? -4.738 -11.897 22.073 1.00 51.53 87 SER A C 1
ATOM 705 O O . SER A 1 87 ? -5.942 -11.664 22.030 1.00 51.53 87 SER A O 1
ATOM 707 N N . PHE A 1 88 ? -3.816 -10.932 22.028 1.00 52.22 88 PHE A N 1
ATOM 708 C CA . PHE A 1 88 ? -4.172 -9.515 21.935 1.00 52.22 88 PHE A CA 1
ATOM 709 C C . PHE A 1 88 ? -4.698 -9.148 20.533 1.00 52.22 88 PHE A C 1
ATOM 711 O O . PHE A 1 88 ? -5.818 -8.641 20.452 1.00 52.22 88 PHE A O 1
ATOM 718 N N . PRO A 1 89 ? -4.020 -9.503 19.419 1.00 54.12 89 PRO A N 1
ATOM 719 C CA . PRO A 1 89 ? -4.570 -9.298 18.080 1.00 54.12 89 PRO A CA 1
ATOM 720 C C . PRO A 1 89 ? -5.922 -9.971 17.838 1.00 54.12 89 PRO A C 1
ATOM 722 O O . PRO A 1 89 ? -6.821 -9.358 17.264 1.00 54.12 89 PRO A O 1
ATOM 725 N N . ALA A 1 90 ? -6.100 -11.207 18.313 1.00 60.34 90 ALA A N 1
ATOM 726 C CA . ALA A 1 90 ? -7.366 -11.923 18.175 1.00 60.34 90 ALA A CA 1
ATOM 727 C C . ALA A 1 90 ? -8.518 -11.221 18.915 1.00 60.34 90 ALA A C 1
ATOM 729 O O . ALA A 1 90 ? -9.636 -11.168 18.404 1.00 60.34 90 ALA A O 1
ATOM 730 N N . GLU A 1 91 ? -8.249 -10.654 20.093 1.00 60.88 91 GLU A N 1
ATOM 731 C CA . GLU A 1 91 ? -9.248 -9.932 20.880 1.00 60.88 91 GLU A CA 1
ATOM 732 C C . GLU A 1 91 ? -9.609 -8.579 20.249 1.00 60.88 91 GLU A C 1
ATOM 734 O O . GLU A 1 91 ? -10.788 -8.221 20.206 1.00 60.88 91 GLU A O 1
ATOM 739 N N . ILE A 1 92 ? -8.635 -7.865 19.672 1.00 65.94 92 ILE A N 1
ATOM 740 C CA . ILE A 1 92 ? -8.881 -6.636 18.900 1.00 65.94 92 ILE A CA 1
ATOM 741 C C . ILE A 1 92 ? -9.719 -6.922 17.651 1.00 65.94 92 ILE A C 1
ATOM 743 O O . ILE A 1 92 ? -10.690 -6.217 17.385 1.00 65.94 92 ILE A O 1
ATOM 747 N N . VAL A 1 93 ? -9.413 -7.992 16.911 1.00 70.31 93 VAL A N 1
ATOM 748 C CA . VAL A 1 93 ? -10.224 -8.405 15.756 1.00 70.31 93 VAL A CA 1
ATOM 749 C C . VAL A 1 93 ? -11.639 -8.799 16.188 1.00 70.31 93 VAL A C 1
ATOM 751 O O . VAL A 1 93 ? -12.604 -8.384 15.546 1.00 70.31 93 VAL A O 1
ATOM 754 N N . ARG A 1 94 ? -11.799 -9.553 17.286 1.00 74.44 94 ARG A N 1
ATOM 755 C CA . ARG A 1 94 ? -13.111 -9.962 17.820 1.00 74.44 94 ARG A CA 1
ATOM 756 C C . ARG A 1 94 ? -13.961 -8.752 18.207 1.00 74.44 94 ARG A C 1
ATOM 758 O O . ARG A 1 94 ? -15.084 -8.606 17.728 1.00 74.44 94 ARG A O 1
ATOM 765 N N . THR A 1 95 ? -13.422 -7.890 19.065 1.00 72.44 95 THR A N 1
ATOM 766 C CA . THR A 1 95 ? -14.108 -6.687 19.558 1.00 72.44 95 THR A CA 1
ATOM 767 C C . THR A 1 95 ? -14.374 -5.692 18.434 1.00 72.44 95 THR A C 1
ATOM 769 O O . THR A 1 95 ? -15.495 -5.210 18.318 1.00 72.44 95 THR A O 1
ATOM 772 N N . GLY A 1 96 ? -13.419 -5.475 17.527 1.00 78.56 96 GLY A N 1
ATOM 773 C CA . GLY A 1 96 ? -13.605 -4.648 16.334 1.00 78.56 96 GLY A CA 1
ATOM 774 C C . GLY A 1 96 ? -14.701 -5.167 15.399 1.00 78.56 96 GLY A C 1
ATOM 775 O O . GLY A 1 96 ? -15.558 -4.398 14.969 1.00 78.56 96 GLY A O 1
ATOM 776 N N . THR A 1 97 ? -14.746 -6.481 15.152 1.00 81.31 97 THR A N 1
ATOM 777 C CA . THR A 1 97 ? -15.826 -7.119 14.372 1.00 81.31 97 THR A CA 1
ATOM 778 C C . THR A 1 97 ? -17.186 -6.914 15.037 1.00 81.31 97 THR A C 1
ATOM 780 O O . THR A 1 97 ? -18.170 -6.595 14.367 1.00 81.31 97 THR A O 1
ATOM 783 N N . ASN A 1 98 ? -17.248 -7.051 16.363 1.00 84.00 98 ASN A N 1
ATOM 784 C CA . ASN A 1 98 ? -18.475 -6.831 17.123 1.00 84.00 98 ASN A CA 1
ATOM 785 C C . ASN A 1 98 ? -18.920 -5.362 17.094 1.00 84.00 98 ASN A C 1
ATOM 787 O O . ASN A 1 98 ? -20.111 -5.105 16.935 1.00 84.00 98 ASN A O 1
ATOM 791 N N . ILE A 1 99 ? -17.987 -4.406 17.159 1.00 83.38 99 ILE A N 1
ATOM 792 C CA . ILE A 1 99 ? -18.277 -2.970 17.044 1.00 83.38 99 ILE A CA 1
ATOM 793 C C . ILE A 1 99 ? -18.861 -2.638 15.666 1.00 83.38 99 ILE A C 1
ATOM 795 O O . ILE A 1 99 ? -19.893 -1.968 15.601 1.00 83.38 99 ILE A O 1
ATOM 799 N N . VAL A 1 100 ? -18.255 -3.134 14.578 1.00 85.44 100 VAL A N 1
ATOM 800 C CA . VAL A 1 100 ? -18.756 -2.923 13.206 1.00 85.44 100 VAL A CA 1
ATOM 801 C C . VAL A 1 100 ? -20.139 -3.543 13.037 1.00 85.44 100 VAL A C 1
ATOM 803 O O . VAL A 1 100 ? -21.062 -2.867 12.589 1.00 85.44 100 VAL A O 1
ATOM 806 N N . ARG A 1 101 ? -20.322 -4.798 13.469 1.00 87.50 101 ARG A N 1
ATOM 807 C CA . ARG A 1 101 ? -21.626 -5.474 13.434 1.00 87.50 101 ARG A CA 1
ATOM 808 C C . ARG A 1 101 ? -22.678 -4.709 14.222 1.00 87.50 101 ARG A C 1
ATOM 810 O O . ARG A 1 101 ? -23.778 -4.500 13.727 1.00 87.50 101 ARG A O 1
ATOM 817 N N . ARG A 1 102 ? -22.347 -4.280 15.441 1.00 90.81 102 ARG A N 1
ATOM 818 C CA . ARG A 1 102 ? -23.263 -3.513 16.286 1.00 90.81 102 ARG A CA 1
ATOM 819 C C . ARG A 1 102 ? -23.651 -2.200 15.615 1.00 90.81 102 ARG A C 1
ATOM 821 O O . ARG A 1 102 ? -24.830 -1.875 15.622 1.00 90.81 102 ARG A O 1
ATOM 828 N N . GLY A 1 103 ? -22.693 -1.494 15.013 1.00 86.50 103 GLY A N 1
ATOM 829 C CA . GLY A 1 103 ? -22.953 -0.268 14.260 1.00 86.50 103 GLY A CA 1
ATOM 830 C C . GLY A 1 103 ? -23.907 -0.496 13.085 1.00 86.50 103 GLY A C 1
ATOM 831 O O . GLY A 1 103 ? -24.900 0.215 12.967 1.00 86.50 103 GLY A O 1
ATOM 832 N N . LEU A 1 104 ? -23.658 -1.526 12.266 1.00 89.31 104 LEU A N 1
ATOM 833 C CA . LEU A 1 104 ? -24.524 -1.892 11.137 1.00 89.31 104 LEU A CA 1
ATOM 834 C C . LEU A 1 104 ? -25.931 -2.300 11.585 1.00 89.31 104 LEU A C 1
ATOM 836 O O . LEU A 1 104 ? -26.911 -1.846 10.993 1.00 89.31 104 LEU A O 1
ATOM 840 N N . ARG A 1 105 ? -26.043 -3.101 12.652 1.00 90.69 105 ARG A N 1
ATOM 841 C CA . ARG A 1 105 ? -27.337 -3.454 13.241 1.00 90.69 105 ARG A CA 1
ATOM 842 C C . ARG A 1 105 ? -28.072 -2.203 13.708 1.00 90.69 105 ARG A C 1
ATOM 844 O O . ARG A 1 105 ? -29.212 -2.006 13.325 1.00 90.69 105 ARG A O 1
ATOM 851 N N . GLU A 1 106 ? -27.431 -1.335 14.489 1.00 90.69 106 GLU A N 1
ATOM 852 C CA . GLU A 1 106 ? -28.045 -0.105 15.014 1.00 90.69 106 GLU A CA 1
ATOM 853 C C . GLU A 1 106 ? -28.499 0.862 13.898 1.00 90.69 106 GLU A C 1
ATOM 855 O O . GLU A 1 106 ? -29.525 1.521 14.056 1.00 90.69 106 GLU A O 1
ATOM 860 N N . ILE A 1 107 ? -27.791 0.918 12.759 1.00 89.25 107 ILE A N 1
ATOM 861 C CA . ILE A 1 107 ? -28.192 1.680 11.554 1.00 89.25 107 ILE A CA 1
ATOM 862 C C . ILE A 1 107 ? -29.470 1.108 10.918 1.00 89.25 107 ILE A C 1
ATOM 864 O O . ILE A 1 107 ? -30.344 1.847 10.452 1.00 89.25 107 ILE A O 1
ATOM 868 N N . ASN A 1 108 ? -29.582 -0.217 10.869 1.00 88.81 108 ASN A N 1
ATOM 869 C CA . ASN A 1 108 ? -30.650 -0.890 10.136 1.00 88.81 108 ASN A CA 1
ATOM 870 C C . ASN A 1 108 ? -31.860 -1.255 11.000 1.00 88.81 108 ASN A C 1
ATOM 872 O O . ASN A 1 108 ? -32.945 -1.455 10.457 1.00 88.81 108 ASN A O 1
ATOM 876 N N . GLU A 1 109 ? -31.695 -1.308 12.319 1.00 89.31 109 GLU A N 1
ATOM 877 C CA . GLU A 1 109 ? -32.696 -1.819 13.243 1.00 89.31 109 GLU A CA 1
ATOM 878 C C . GLU A 1 109 ? -33.952 -0.944 13.298 1.00 89.31 109 GLU A C 1
ATOM 880 O O . GLU A 1 109 ? -33.914 0.251 13.606 1.00 89.31 109 GLU A O 1
ATOM 885 N N . GLU A 1 110 ? -35.084 -1.586 13.017 1.00 90.00 110 GLU A N 1
ATOM 886 C CA . GLU A 1 110 ? -36.400 -0.970 12.954 1.00 90.00 110 GLU A CA 1
ATOM 887 C C . GLU A 1 110 ? -37.287 -1.495 14.084 1.00 90.00 110 GLU A C 1
ATOM 889 O O . GLU A 1 110 ? -37.340 -2.693 14.367 1.00 90.00 110 GLU A O 1
ATOM 894 N N . PHE A 1 111 ? -38.017 -0.577 14.705 1.00 91.38 111 PHE A N 1
ATOM 895 C CA . PHE A 1 111 ? -39.063 -0.871 15.670 1.00 91.38 111 PHE A CA 1
ATOM 896 C C . PHE A 1 111 ? -40.389 -0.347 15.136 1.00 91.38 111 PHE A C 1
ATOM 898 O O . PHE A 1 111 ? -40.435 0.704 14.491 1.00 91.38 111 PHE A O 1
ATOM 905 N N . VAL A 1 112 ? -41.475 -1.049 15.442 1.00 91.62 112 VAL A N 1
ATOM 906 C CA . VAL A 1 112 ? -42.832 -0.592 15.137 1.00 91.62 112 VAL A CA 1
ATOM 907 C C . VAL A 1 112 ? -43.484 -0.106 16.426 1.00 91.62 112 VAL A C 1
ATOM 909 O O . VAL A 1 112 ? -43.518 -0.818 17.431 1.00 91.62 112 VAL A O 1
ATOM 912 N N . THR A 1 113 ? -43.955 1.138 16.415 1.00 87.69 113 THR A N 1
ATOM 913 C CA . THR A 1 113 ? -44.680 1.730 17.545 1.00 87.69 113 THR A CA 1
ATOM 914 C C . THR A 1 113 ? -46.107 1.172 17.632 1.00 87.69 113 THR A C 1
ATOM 916 O O . THR A 1 113 ? -46.598 0.617 16.647 1.00 87.69 113 THR A O 1
ATOM 919 N N . PRO A 1 114 ? -46.821 1.362 18.761 1.00 81.62 114 PRO A N 1
ATOM 920 C CA . PRO A 1 114 ? -48.232 0.975 18.879 1.00 81.62 114 PRO A CA 1
ATOM 921 C C . PRO A 1 114 ? -49.129 1.541 17.767 1.00 81.62 114 PRO A C 1
ATOM 923 O O . PRO A 1 114 ? -50.074 0.888 17.338 1.00 81.62 114 PRO A O 1
ATOM 926 N N . ASP A 1 115 ? -48.780 2.717 17.240 1.00 85.19 115 ASP A N 1
ATOM 927 C CA . ASP A 1 115 ? -49.493 3.390 16.146 1.00 85.19 115 ASP A CA 1
ATOM 928 C C . ASP A 1 115 ? -49.099 2.864 14.751 1.00 85.19 115 ASP A C 1
ATOM 930 O O . ASP A 1 115 ? -49.318 3.527 13.736 1.00 85.19 115 ASP A O 1
ATOM 934 N N . ASN A 1 116 ? -48.462 1.692 14.687 1.00 85.50 116 ASN A N 1
ATOM 935 C CA . ASN A 1 116 ? -47.978 1.044 13.470 1.00 85.50 116 ASN A CA 1
ATOM 936 C C . ASN A 1 116 ? -46.944 1.874 12.675 1.00 85.50 116 ASN A C 1
ATOM 938 O O . ASN A 1 116 ? -46.780 1.705 11.464 1.00 85.50 116 ASN A O 1
ATOM 942 N N . LYS A 1 117 ? -46.227 2.786 13.348 1.00 89.88 117 LYS A N 1
ATOM 943 C CA . LYS A 1 117 ? -45.174 3.607 12.738 1.00 89.88 117 LYS A CA 1
ATOM 944 C C . LYS A 1 117 ? -43.823 2.915 12.867 1.00 89.88 117 LYS A C 1
ATOM 946 O O . LYS A 1 117 ? -43.397 2.567 13.963 1.00 89.88 117 LYS A O 1
ATOM 951 N N . LYS A 1 118 ? -43.112 2.792 11.750 1.00 91.44 118 LYS A N 1
ATOM 952 C CA . LYS A 1 118 ? -41.731 2.303 11.710 1.00 91.44 118 LYS A CA 1
ATOM 953 C C . LYS A 1 118 ? -40.767 3.401 12.150 1.00 91.44 118 LYS A C 1
ATOM 955 O O . LYS A 1 118 ? -40.813 4.519 11.631 1.00 91.44 118 LYS A O 1
ATOM 960 N N . ILE A 1 119 ? -39.904 3.098 13.111 1.00 91.12 119 ILE A N 1
ATOM 961 C CA . ILE A 1 119 ? -38.878 4.005 13.623 1.00 91.12 119 ILE A CA 1
ATOM 962 C C . ILE A 1 119 ? -37.526 3.299 13.707 1.00 91.12 119 ILE A C 1
ATOM 964 O O . ILE A 1 119 ? -37.446 2.120 14.031 1.00 91.12 119 ILE A O 1
ATOM 968 N N . LYS A 1 120 ? -36.453 4.058 13.488 1.00 92.12 120 LYS A N 1
ATOM 969 C CA . LYS A 1 120 ? -35.075 3.636 13.749 1.00 92.12 120 LYS A CA 1
ATOM 970 C C . LYS A 1 120 ? -34.490 4.504 14.863 1.00 92.12 120 LYS A C 1
ATOM 972 O O . LYS A 1 120 ? -33.926 5.565 14.590 1.00 92.12 120 LYS A O 1
ATOM 977 N N . PRO A 1 121 ? -34.720 4.163 16.141 1.00 89.56 121 PRO A N 1
ATOM 978 C CA . PRO A 1 121 ? -34.249 4.979 17.254 1.00 89.56 121 PRO A CA 1
ATOM 979 C C . PRO A 1 121 ? -32.719 4.981 17.332 1.00 89.56 121 PRO A C 1
ATOM 981 O O . PRO A 1 121 ? -32.135 6.001 17.682 1.00 89.56 121 PRO A O 1
ATOM 984 N N . PHE A 1 122 ? -32.061 3.886 16.946 1.00 91.44 122 PHE A N 1
ATOM 985 C CA . PHE A 1 122 ? -30.621 3.697 17.131 1.00 91.44 122 PHE A CA 1
ATOM 986 C C . PHE A 1 122 ? -29.752 4.089 15.938 1.00 91.44 122 PHE A C 1
ATOM 988 O O . PHE A 1 122 ? -28.531 4.048 16.050 1.00 91.44 122 PHE A O 1
ATOM 995 N N . GLU A 1 123 ? -30.346 4.560 14.845 1.00 88.69 123 GLU A N 1
ATOM 996 C CA . GLU A 1 123 ? -29.633 4.845 13.597 1.00 88.69 123 GLU A CA 1
ATOM 997 C C . GLU A 1 123 ? -28.449 5.805 13.791 1.00 88.69 123 GLU A C 1
ATOM 999 O O . GLU A 1 123 ? -27.312 5.500 13.431 1.00 88.69 123 GLU A O 1
ATOM 1004 N N . ALA A 1 124 ? -28.685 6.937 14.461 1.00 77.50 124 ALA A N 1
ATOM 1005 C CA . ALA A 1 124 ? -27.633 7.904 14.771 1.00 77.50 124 ALA A CA 1
ATOM 1006 C C . ALA A 1 124 ? -26.544 7.326 15.697 1.00 77.50 124 ALA A C 1
ATOM 1008 O O . ALA A 1 124 ? -25.375 7.700 15.581 1.00 77.50 124 ALA A O 1
ATOM 1009 N N . ILE A 1 125 ? -26.903 6.409 16.604 1.00 84.94 125 ILE A N 1
ATOM 1010 C CA . ILE A 1 125 ? -25.937 5.715 17.470 1.00 84.94 125 ILE A CA 1
ATOM 1011 C C . ILE A 1 125 ? -25.061 4.789 16.625 1.00 84.94 125 ILE A C 1
ATOM 1013 O O . ILE A 1 125 ? -23.841 4.832 16.775 1.00 84.94 125 ILE A O 1
ATOM 1017 N N . GLY A 1 126 ? -25.658 4.024 15.708 1.00 82.19 126 GLY A N 1
ATOM 1018 C CA . GLY A 1 126 ? -24.934 3.110 14.830 1.00 82.19 126 GLY A CA 1
ATOM 1019 C C . GLY A 1 126 ? -23.924 3.831 13.937 1.00 82.19 126 GLY A C 1
ATOM 1020 O O . GLY A 1 126 ? -22.758 3.434 13.893 1.00 82.19 126 GLY A O 1
ATOM 1021 N N . TYR A 1 127 ? -24.314 4.960 13.331 1.00 76.75 127 TYR A N 1
ATOM 1022 C CA . TYR A 1 127 ? -23.380 5.832 12.610 1.00 76.75 127 TYR A CA 1
ATOM 1023 C C . TYR A 1 127 ? -22.266 6.362 13.519 1.00 76.75 127 TYR A C 1
ATOM 1025 O O . TYR A 1 127 ? -21.089 6.236 13.189 1.00 76.75 127 TYR A O 1
ATOM 1033 N N . THR A 1 128 ? -22.612 6.904 14.692 1.00 72.31 128 THR A N 1
ATOM 1034 C CA . THR A 1 128 ? -21.626 7.433 15.653 1.00 72.31 128 THR A CA 1
ATOM 1035 C C . THR A 1 128 ? -20.614 6.364 16.064 1.00 72.31 128 THR A C 1
ATOM 1037 O O . THR A 1 128 ? -19.421 6.644 16.169 1.00 72.31 128 THR A O 1
ATOM 1040 N N . ARG A 1 129 ? -21.071 5.126 16.267 1.00 83.25 129 ARG A N 1
ATOM 1041 C CA . ARG A 1 129 ? -20.229 3.991 16.645 1.00 83.25 129 ARG A CA 1
ATOM 1042 C C . ARG A 1 129 ? -19.297 3.578 15.511 1.00 83.25 129 ARG A C 1
ATOM 1044 O O . ARG A 1 129 ? -18.104 3.415 15.750 1.00 83.25 129 ARG A O 1
ATOM 1051 N N . LEU A 1 130 ? -19.825 3.438 14.295 1.00 75.94 130 LEU A N 1
ATOM 1052 C CA . LEU A 1 130 ? -19.047 3.026 13.128 1.00 75.94 130 LEU A CA 1
ATOM 1053 C C . LEU A 1 130 ? -17.988 4.077 12.760 1.00 75.94 130 LEU A C 1
ATOM 1055 O O . LEU A 1 130 ? -16.812 3.739 12.620 1.00 75.94 130 LEU A O 1
ATOM 1059 N N . PHE A 1 131 ? -18.377 5.352 12.675 1.00 68.62 131 PHE A N 1
ATOM 1060 C CA . PHE A 1 131 ? -17.446 6.445 12.390 1.00 68.62 131 PHE A CA 1
ATOM 1061 C C . PHE A 1 131 ? -16.453 6.665 13.528 1.00 68.62 131 PHE A C 1
ATOM 1063 O O . PHE A 1 131 ? -15.263 6.805 13.261 1.00 68.62 131 PHE A O 1
ATOM 1070 N N . GLY A 1 132 ? -16.907 6.638 14.785 1.00 65.06 132 GLY A N 1
ATOM 1071 C CA . GLY A 1 132 ? -16.034 6.765 15.952 1.00 65.06 132 GLY A CA 1
ATOM 1072 C C . GLY A 1 132 ? -14.973 5.668 15.991 1.00 65.06 132 GLY A C 1
ATOM 1073 O O . GLY A 1 132 ? -13.795 5.966 16.170 1.00 65.06 132 GLY A O 1
ATOM 1074 N N . PHE A 1 133 ? -15.362 4.417 15.722 1.00 78.88 133 PHE A N 1
ATOM 1075 C CA . PHE A 1 133 ? -14.420 3.305 15.613 1.00 78.88 133 PHE A CA 1
ATOM 1076 C C . PHE A 1 133 ? -13.444 3.488 14.447 1.00 78.88 133 PHE A C 1
ATOM 1078 O O . PHE A 1 133 ? -12.239 3.353 14.644 1.00 78.88 133 PHE A O 1
ATOM 1085 N N . GLY A 1 134 ? -13.929 3.873 13.262 1.00 67.56 134 GLY A N 1
ATOM 1086 C CA . GLY A 1 134 ? -13.066 4.187 12.119 1.00 67.56 134 GLY A CA 1
ATOM 1087 C C . GLY A 1 134 ? -12.066 5.304 12.415 1.00 67.56 134 GLY A C 1
ATOM 1088 O O . GLY A 1 134 ? -10.888 5.177 12.089 1.00 67.56 134 GLY A O 1
ATOM 1089 N N . THR A 1 135 ? -12.499 6.363 13.105 1.00 64.56 135 THR A N 1
ATOM 1090 C CA . THR A 1 135 ? -11.614 7.439 13.566 1.00 64.56 135 THR A CA 1
ATOM 1091 C C . THR A 1 135 ? -10.575 6.919 14.550 1.00 64.56 135 THR A C 1
ATOM 1093 O O . THR A 1 135 ? -9.406 7.233 14.384 1.00 64.56 135 THR A O 1
ATOM 1096 N N . THR A 1 136 ? -10.940 6.102 15.541 1.00 66.75 136 THR A N 1
ATOM 1097 C CA . THR A 1 136 ? -9.974 5.535 16.497 1.00 66.75 136 THR A CA 1
ATOM 1098 C C . THR A 1 136 ? -8.937 4.653 15.803 1.00 66.75 136 THR A C 1
ATOM 1100 O O . THR A 1 136 ? -7.738 4.808 16.041 1.00 66.75 136 THR A O 1
ATOM 1103 N N . VAL A 1 137 ? -9.389 3.770 14.911 1.00 71.69 137 VAL A N 1
ATOM 1104 C CA . VAL A 1 137 ? -8.527 2.849 14.165 1.00 71.69 137 VAL A CA 1
ATOM 1105 C C . VAL A 1 137 ? -7.584 3.594 13.211 1.00 71.69 137 VAL A C 1
ATOM 1107 O O . VAL A 1 137 ? -6.461 3.146 13.016 1.00 71.69 137 VAL A O 1
ATOM 1110 N N . ALA A 1 138 ? -7.989 4.743 12.661 1.00 68.06 138 ALA A N 1
ATOM 1111 C CA . ALA A 1 138 ? -7.147 5.565 11.785 1.00 68.06 138 ALA A CA 1
ATOM 1112 C C . ALA A 1 138 ? -6.229 6.539 12.546 1.00 68.06 138 ALA A C 1
ATOM 1114 O O . ALA A 1 138 ? -5.056 6.702 12.206 1.00 68.06 138 ALA A O 1
ATOM 1115 N N . ALA A 1 139 ? -6.756 7.203 13.576 1.00 66.12 139 ALA A N 1
ATOM 1116 C CA . ALA A 1 139 ? -6.078 8.296 14.262 1.00 66.12 139 ALA A CA 1
ATOM 1117 C C . ALA A 1 139 ? -4.931 7.805 15.144 1.00 66.12 139 ALA A C 1
ATOM 1119 O O . ALA A 1 139 ? -3.902 8.471 15.198 1.00 66.12 139 ALA A O 1
ATOM 1120 N N . VAL A 1 140 ? -5.077 6.652 15.808 1.00 67.31 140 VAL A N 1
ATOM 1121 C CA . VAL A 1 140 ? -4.021 6.121 16.683 1.00 67.31 140 VAL A CA 1
ATOM 1122 C C . VAL A 1 140 ? -2.756 5.782 15.882 1.00 67.31 140 VAL A C 1
ATOM 1124 O O . VAL A 1 140 ? -1.717 6.363 16.195 1.00 67.31 140 VAL A O 1
ATOM 1127 N N . PRO A 1 141 ? -2.797 4.957 14.811 1.00 68.38 141 PRO A N 1
ATOM 1128 C CA . PRO A 1 141 ? -1.611 4.687 13.996 1.00 68.38 141 PRO A CA 1
ATOM 1129 C C . PRO A 1 141 ? -0.991 5.951 13.395 1.00 68.38 141 PRO A C 1
ATOM 1131 O O . PRO A 1 141 ? 0.227 6.121 13.452 1.00 68.38 141 PRO A O 1
ATOM 1134 N N . TYR A 1 142 ? -1.817 6.866 12.876 1.00 71.38 142 TYR A N 1
ATOM 1135 C CA . TYR A 1 142 ? -1.336 8.117 12.292 1.00 71.38 142 TYR A CA 1
ATOM 1136 C C . TYR A 1 142 ? -0.648 9.020 13.326 1.00 71.38 142 TYR A C 1
ATOM 1138 O O . TYR A 1 142 ? 0.452 9.515 13.080 1.00 71.38 142 TYR A O 1
ATOM 1146 N N . ALA A 1 143 ? -1.254 9.204 14.503 1.00 63.12 143 ALA A N 1
ATOM 1147 C CA . ALA A 1 143 ? -0.682 10.006 15.581 1.00 63.12 143 ALA A CA 1
ATOM 1148 C C . ALA A 1 143 ? 0.618 9.388 16.111 1.00 63.12 143 ALA A C 1
ATOM 1150 O O . ALA A 1 143 ? 1.594 10.110 16.307 1.00 63.12 143 ALA A O 1
ATOM 1151 N N . THR A 1 144 ? 0.670 8.062 16.284 1.00 63.59 144 THR A N 1
ATOM 1152 C CA . THR A 1 144 ? 1.895 7.358 16.686 1.00 63.59 144 THR A CA 1
ATOM 1153 C C . THR A 1 144 ? 2.990 7.505 15.629 1.00 63.59 144 THR A C 1
ATOM 1155 O O . THR A 1 144 ? 4.122 7.833 15.975 1.00 63.59 144 THR A O 1
ATOM 1158 N N . GLN A 1 145 ? 2.670 7.349 14.340 1.00 77.06 145 GLN A N 1
ATOM 1159 C CA . GLN A 1 145 ? 3.627 7.564 13.252 1.00 77.06 145 GLN A CA 1
ATOM 1160 C C . GLN A 1 145 ? 4.170 8.997 13.242 1.00 77.06 145 GLN A C 1
ATOM 1162 O O . GLN A 1 145 ? 5.386 9.179 13.183 1.00 77.06 145 GLN A O 1
ATOM 1167 N N . LYS A 1 146 ? 3.299 10.010 13.337 1.00 68.56 146 LYS A N 1
ATOM 1168 C CA . LYS A 1 146 ? 3.710 11.422 13.361 1.00 68.56 146 LYS A CA 1
ATOM 1169 C C . LYS A 1 146 ? 4.527 11.766 14.606 1.00 68.56 146 LYS A C 1
ATOM 1171 O O . LYS A 1 146 ? 5.494 12.515 14.501 1.00 68.56 146 LYS A O 1
ATOM 1176 N N . ALA A 1 147 ? 4.200 11.182 15.759 1.00 56.31 147 ALA A N 1
ATOM 1177 C CA . ALA A 1 147 ? 5.006 11.319 16.967 1.00 56.31 147 ALA A CA 1
ATOM 1178 C C . ALA A 1 147 ? 6.412 10.732 16.774 1.00 56.31 147 ALA A C 1
ATOM 1180 O O . ALA A 1 147 ? 7.388 11.390 17.115 1.00 56.31 147 ALA A O 1
ATOM 1181 N N . PHE A 1 148 ? 6.538 9.546 16.168 1.00 71.00 148 PHE A N 1
ATOM 1182 C CA . PHE A 1 148 ? 7.844 8.957 15.847 1.00 71.00 148 PHE A CA 1
ATOM 1183 C C . PHE A 1 148 ? 8.633 9.800 14.843 1.00 71.00 148 PHE A C 1
ATOM 1185 O O . PHE A 1 148 ? 9.813 10.050 15.067 1.00 71.00 148 PHE A O 1
ATOM 1192 N N . GLN A 1 149 ? 7.984 10.305 13.790 1.00 70.31 149 GLN A N 1
ATOM 1193 C CA . GLN A 1 149 ? 8.615 11.241 12.856 1.00 70.31 149 GLN A CA 1
ATOM 1194 C C . GLN A 1 149 ? 9.162 12.481 13.574 1.00 70.31 149 GLN A C 1
ATOM 1196 O O . GLN A 1 149 ? 10.289 12.880 13.313 1.00 70.31 149 GLN A O 1
ATOM 1201 N N . ALA A 1 150 ? 8.407 13.052 14.516 1.00 62.09 150 ALA A N 1
ATOM 1202 C CA . ALA A 1 150 ? 8.854 14.206 15.292 1.00 62.09 150 ALA A CA 1
ATOM 1203 C C . ALA A 1 150 ? 9.989 13.869 16.278 1.00 62.09 150 ALA A C 1
ATOM 1205 O O . ALA A 1 150 ? 10.932 14.642 16.408 1.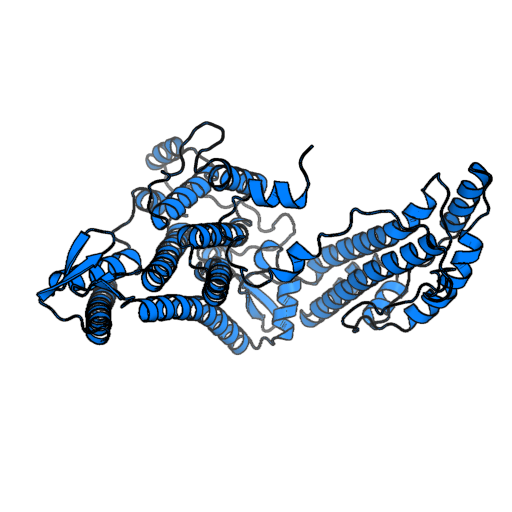00 62.09 150 ALA A O 1
ATOM 1206 N N . ILE A 1 151 ? 9.920 12.722 16.966 1.00 62.69 151 ILE A N 1
ATOM 1207 C CA . ILE A 1 151 ? 10.935 12.283 17.944 1.00 62.69 151 ILE A CA 1
ATOM 1208 C C . ILE A 1 151 ? 12.272 11.988 17.261 1.00 62.69 151 ILE A C 1
ATOM 1210 O O . ILE A 1 151 ? 13.326 12.329 17.795 1.00 62.69 151 ILE A O 1
ATOM 1214 N N . TYR A 1 152 ? 12.222 11.336 16.102 1.00 74.25 152 TYR A N 1
ATOM 1215 C CA . TYR A 1 152 ? 13.404 10.885 15.376 1.00 74.25 152 TYR A CA 1
ATOM 1216 C C . TYR A 1 152 ? 13.806 11.815 14.228 1.00 74.25 152 TYR A C 1
ATOM 1218 O O . TYR A 1 152 ? 14.693 11.457 13.464 1.00 74.25 152 TYR A O 1
ATOM 1226 N N . ASP A 1 153 ? 13.184 12.990 14.106 1.00 80.44 153 ASP A N 1
ATOM 1227 C CA . ASP A 1 153 ? 13.473 13.968 13.048 1.00 80.44 153 ASP A CA 1
ATOM 1228 C C . ASP A 1 153 ? 13.443 13.343 11.636 1.00 80.44 153 ASP A C 1
ATOM 1230 O O . ASP A 1 153 ? 14.380 13.460 10.840 1.00 80.44 153 ASP A O 1
ATOM 1234 N N . VAL A 1 154 ? 12.360 12.603 11.360 1.00 85.06 154 VAL A N 1
ATOM 1235 C CA . VAL A 1 154 ? 12.116 11.935 10.076 1.00 85.06 154 VAL A CA 1
ATOM 1236 C C . VAL A 1 154 ? 11.092 12.708 9.258 1.00 85.06 154 VAL A C 1
ATOM 1238 O O . VAL A 1 154 ? 9.938 12.866 9.665 1.00 85.06 154 VAL A O 1
ATOM 1241 N N . THR A 1 155 ? 11.473 13.116 8.053 1.00 91.81 155 THR A N 1
ATOM 1242 C CA . THR A 1 155 ? 10.582 13.821 7.124 1.00 91.81 155 THR A CA 1
ATOM 1243 C C . THR A 1 155 ? 9.563 12.884 6.463 1.00 91.81 155 THR A C 1
ATOM 1245 O O . THR A 1 155 ? 9.676 11.654 6.498 1.00 91.81 155 THR A O 1
ATOM 1248 N N . ASP A 1 156 ? 8.531 13.448 5.829 1.00 89.56 156 ASP A N 1
ATOM 1249 C CA . ASP A 1 156 ? 7.566 12.649 5.060 1.00 89.56 156 ASP A CA 1
ATOM 1250 C C . ASP A 1 156 ? 8.199 11.987 3.822 1.00 89.56 156 ASP A C 1
ATOM 1252 O O . ASP A 1 156 ? 7.793 10.882 3.449 1.00 89.56 156 ASP A O 1
ATOM 1256 N N . GLU A 1 157 ? 9.218 12.616 3.231 1.00 93.81 157 GLU A N 1
ATOM 1257 C CA . GLU A 1 157 ? 9.997 12.076 2.112 1.00 93.81 157 GLU A CA 1
ATOM 1258 C C . GLU A 1 157 ? 10.882 10.900 2.547 1.00 93.81 157 GLU A C 1
ATOM 1260 O O . GLU A 1 157 ? 10.890 9.853 1.895 1.00 93.81 157 GLU A O 1
ATOM 1265 N N . GLU A 1 158 ? 11.574 11.026 3.683 1.00 94.62 158 GLU A N 1
ATOM 1266 C CA . GLU A 1 158 ? 12.357 9.934 4.274 1.00 94.62 158 GLU A CA 1
ATOM 1267 C C . GLU A 1 158 ? 11.451 8.748 4.617 1.00 94.62 158 GLU A C 1
ATOM 1269 O O . GLU A 1 158 ? 11.744 7.614 4.239 1.00 94.62 158 GLU A O 1
ATOM 1274 N N . ARG A 1 159 ? 10.290 8.998 5.233 1.00 91.69 159 ARG A N 1
ATOM 1275 C CA . ARG A 1 159 ? 9.294 7.958 5.534 1.00 91.69 159 ARG A CA 1
ATOM 1276 C C . ARG A 1 159 ? 8.809 7.239 4.273 1.00 91.69 159 ARG A C 1
ATOM 1278 O O . ARG A 1 159 ? 8.681 6.012 4.272 1.00 91.69 159 ARG A O 1
ATOM 1285 N N . GLU A 1 160 ? 8.494 7.971 3.208 1.00 92.25 160 GLU A N 1
ATOM 1286 C CA . GLU A 1 160 ? 8.050 7.346 1.959 1.00 92.25 160 GLU A CA 1
ATOM 1287 C C . GLU A 1 160 ? 9.182 6.566 1.283 1.00 92.25 160 GLU A C 1
ATOM 1289 O O . GLU A 1 160 ? 8.957 5.473 0.760 1.00 92.25 160 GLU A O 1
ATOM 1294 N N . SER A 1 161 ? 10.415 7.059 1.390 1.00 94.75 161 SER A N 1
ATOM 1295 C CA . SER A 1 161 ? 11.612 6.356 0.931 1.00 94.75 161 SER A CA 1
ATOM 1296 C C . SER A 1 161 ? 11.813 5.041 1.686 1.00 94.75 161 SER A C 1
ATOM 1298 O O . SER A 1 161 ? 12.001 4.003 1.045 1.00 94.75 161 SER A O 1
ATOM 1300 N N . ILE A 1 162 ? 11.651 5.033 3.019 1.00 90.75 162 ILE A N 1
ATOM 1301 C CA . ILE A 1 162 ? 11.664 3.814 3.849 1.00 90.75 162 ILE A CA 1
ATOM 1302 C C . ILE A 1 162 ? 10.657 2.797 3.297 1.00 90.75 162 ILE A C 1
ATOM 1304 O O . ILE A 1 162 ? 11.023 1.647 3.052 1.00 90.75 162 ILE A O 1
ATOM 1308 N N . ARG A 1 163 ? 9.412 3.211 3.014 1.00 89.06 163 ARG A N 1
ATOM 1309 C CA . ARG A 1 163 ? 8.349 2.329 2.488 1.00 89.06 163 ARG A CA 1
ATOM 1310 C C . ARG A 1 163 ? 8.718 1.661 1.154 1.00 89.06 163 ARG A C 1
ATOM 1312 O O . ARG A 1 163 ? 8.274 0.546 0.883 1.00 89.06 163 ARG A O 1
ATOM 1319 N N . ARG A 1 164 ? 9.561 2.274 0.315 1.00 88.12 164 ARG A N 1
ATOM 1320 C CA . ARG A 1 164 ? 10.037 1.628 -0.928 1.00 88.12 164 ARG A CA 1
ATOM 1321 C C . ARG A 1 164 ? 11.041 0.501 -0.671 1.00 88.12 164 ARG A C 1
ATOM 1323 O O . ARG A 1 164 ? 11.190 -0.371 -1.536 1.00 88.12 164 ARG A O 1
ATOM 1330 N N . TYR A 1 165 ? 11.694 0.523 0.490 1.00 84.56 165 TYR A N 1
ATOM 1331 C CA . TYR A 1 165 ? 12.802 -0.343 0.896 1.00 84.56 165 TYR A CA 1
ATOM 1332 C C . TYR A 1 165 ? 12.453 -1.332 2.020 1.00 84.56 165 TYR A C 1
ATOM 1334 O O . TYR A 1 165 ? 13.304 -2.137 2.400 1.00 84.56 165 TYR A O 1
ATOM 1342 N N . VAL A 1 166 ? 11.215 -1.323 2.524 1.00 77.75 166 VAL A N 1
ATOM 1343 C CA . VAL A 1 166 ? 10.733 -2.355 3.452 1.00 77.75 166 VAL A CA 1
ATOM 1344 C C . VAL A 1 166 ? 10.456 -3.681 2.742 1.00 77.75 166 VAL A C 1
ATOM 1346 O O . VAL A 1 166 ? 10.357 -3.767 1.513 1.00 77.75 166 VAL A O 1
ATOM 1349 N N . ALA A 1 167 ? 10.309 -4.737 3.537 1.00 70.31 167 ALA A N 1
ATOM 1350 C CA . ALA A 1 167 ? 9.905 -6.035 3.030 1.00 70.31 167 ALA A CA 1
ATOM 1351 C C . ALA A 1 167 ? 8.510 -5.985 2.383 1.00 70.31 167 ALA A C 1
ATOM 1353 O O . ALA A 1 167 ? 7.674 -5.154 2.732 1.00 70.31 167 ALA A O 1
ATOM 1354 N N . GLN A 1 168 ? 8.238 -6.901 1.446 1.00 64.50 168 GLN A N 1
ATOM 1355 C CA . GLN A 1 168 ? 6.981 -6.920 0.686 1.00 64.50 168 GLN A CA 1
ATOM 1356 C C . GLN A 1 168 ? 5.739 -6.932 1.592 1.00 64.50 168 GLN A C 1
ATOM 1358 O O . GLN A 1 168 ? 4.747 -6.292 1.253 1.00 64.50 168 GLN A O 1
ATOM 1363 N N . TRP A 1 169 ? 5.814 -7.623 2.730 1.00 59.62 169 TRP A N 1
ATOM 1364 C CA . TRP A 1 169 ? 4.735 -7.732 3.710 1.00 59.62 169 TRP A CA 1
ATOM 1365 C C . TRP A 1 169 ? 4.500 -6.464 4.537 1.00 59.62 169 TRP A C 1
ATOM 1367 O O . TRP A 1 169 ? 3.390 -6.250 4.997 1.00 59.62 169 TRP A O 1
ATOM 1377 N N . SER A 1 170 ? 5.499 -5.587 4.647 1.00 69.94 170 SER A N 1
ATOM 1378 C CA . SER A 1 170 ? 5.413 -4.327 5.396 1.00 69.94 170 SER A CA 1
ATOM 1379 C C . SER A 1 170 ? 5.063 -3.121 4.515 1.00 69.94 170 SER A C 1
ATOM 1381 O O . SER A 1 170 ? 4.923 -2.001 5.004 1.00 69.94 170 SER A O 1
ATOM 1383 N N . LYS A 1 171 ? 4.927 -3.302 3.191 1.00 74.12 171 LYS A N 1
ATOM 1384 C CA . LYS A 1 171 ? 4.672 -2.198 2.240 1.00 74.12 171 LYS A CA 1
ATOM 1385 C C . LYS A 1 171 ? 3.402 -1.413 2.547 1.00 74.12 171 LYS A C 1
ATOM 1387 O O . LYS A 1 171 ? 3.326 -0.227 2.231 1.00 74.12 171 LYS A O 1
ATOM 1392 N N . ASN A 1 172 ? 2.428 -2.080 3.147 1.00 72.06 172 ASN A N 1
ATOM 1393 C CA . ASN A 1 172 ? 1.110 -1.552 3.458 1.00 72.06 172 ASN A CA 1
ATOM 1394 C C . ASN A 1 172 ? 0.934 -1.189 4.936 1.00 72.06 172 ASN A C 1
ATOM 1396 O O . ASN A 1 172 ? -0.062 -0.555 5.273 1.00 72.06 172 ASN A O 1
ATOM 1400 N N . SER A 1 173 ? 1.923 -1.516 5.766 1.00 73.50 173 SER A N 1
ATOM 1401 C CA . SER A 1 173 ? 1.911 -1.297 7.204 1.00 73.50 173 SER A CA 1
ATOM 1402 C C . SER A 1 173 ? 2.034 0.175 7.600 1.00 73.50 173 SER A C 1
ATOM 1404 O O . SER A 1 173 ? 2.590 1.015 6.870 1.00 73.50 173 SER A O 1
ATOM 1406 N N . THR A 1 174 ? 1.584 0.480 8.812 1.00 77.12 174 THR A N 1
ATOM 1407 C CA . THR A 1 174 ? 2.002 1.648 9.578 1.00 77.12 174 THR A CA 1
ATOM 1408 C C . THR A 1 174 ? 3.444 1.448 10.033 1.00 77.12 174 THR A C 1
ATOM 1410 O O . THR A 1 174 ? 3.741 0.720 10.977 1.00 77.12 174 THR A O 1
ATOM 1413 N N . LEU A 1 175 ? 4.357 2.118 9.337 1.00 82.50 175 LEU A N 1
ATOM 1414 C CA . LEU A 1 175 ? 5.775 2.125 9.671 1.00 82.50 175 LEU A CA 1
ATOM 1415 C C . LEU A 1 175 ? 6.042 3.267 10.647 1.00 82.50 175 LEU A C 1
ATOM 1417 O O . LEU A 1 175 ? 5.703 4.415 10.341 1.00 82.50 175 LEU A O 1
ATOM 1421 N N . LEU A 1 176 ? 6.652 2.960 11.789 1.00 80.62 176 LEU A N 1
ATOM 1422 C CA . LEU A 1 176 ? 7.199 3.958 12.703 1.00 80.62 176 LEU A CA 1
ATOM 1423 C C . LEU A 1 176 ? 8.668 4.146 12.341 1.00 80.62 176 LEU A C 1
ATOM 1425 O O . LEU A 1 176 ? 9.466 3.232 12.572 1.00 80.62 176 LEU A O 1
ATOM 1429 N N . PRO A 1 177 ? 9.029 5.267 11.705 1.00 84.38 177 PRO A N 1
ATOM 1430 C CA . PRO A 1 177 ? 10.388 5.456 11.254 1.00 84.38 177 PRO A CA 1
ATOM 1431 C C . PRO A 1 177 ? 11.283 5.890 12.417 1.00 84.38 177 PRO A C 1
ATOM 1433 O O . PRO A 1 177 ? 10.867 6.631 13.306 1.00 84.38 177 PRO A O 1
ATOM 1436 N N . ILE A 1 178 ? 12.526 5.432 12.377 1.00 80.12 178 ILE A N 1
ATOM 1437 C CA . ILE A 1 178 ? 13.588 5.770 13.317 1.00 80.12 178 ILE A CA 1
ATOM 1438 C C . ILE A 1 178 ? 14.787 6.200 12.474 1.00 80.12 178 ILE A C 1
ATOM 1440 O O . ILE A 1 178 ? 15.208 5.476 11.572 1.00 80.12 178 ILE A O 1
ATOM 1444 N N . LYS A 1 179 ? 15.343 7.372 12.761 1.00 85.50 179 LYS A N 1
ATOM 1445 C CA . LYS A 1 179 ? 16.589 7.851 12.162 1.00 85.50 179 LYS A CA 1
ATOM 1446 C C . LYS A 1 179 ? 17.650 7.889 13.243 1.00 85.50 179 LYS A C 1
ATOM 1448 O O . LYS A 1 179 ? 17.478 8.491 14.303 1.00 85.50 179 LYS A O 1
ATOM 1453 N N . ASN A 1 180 ? 18.731 7.175 12.983 1.00 82.38 180 ASN A N 1
ATOM 1454 C CA . ASN A 1 180 ? 19.857 7.062 13.886 1.00 82.38 180 ASN A CA 1
ATOM 1455 C C . ASN A 1 180 ? 20.763 8.288 13.765 1.00 82.38 180 ASN A C 1
ATOM 1457 O O . ASN A 1 180 ? 20.759 9.011 12.768 1.00 82.38 180 ASN A O 1
ATOM 1461 N N . LYS A 1 181 ? 21.601 8.496 14.782 1.00 83.88 181 LYS A N 1
ATOM 1462 C CA . LYS A 1 181 ? 22.553 9.620 14.820 1.00 83.88 181 LYS A CA 1
ATOM 1463 C C . LYS A 1 181 ? 23.586 9.585 13.689 1.00 83.88 181 LYS A C 1
ATOM 1465 O O . LYS A 1 181 ? 24.140 10.623 13.354 1.00 83.88 181 LYS A O 1
ATOM 1470 N N . ASP A 1 182 ? 23.857 8.409 13.130 1.00 83.06 182 ASP A N 1
ATOM 1471 C CA . ASP A 1 182 ? 24.754 8.212 11.987 1.00 83.06 182 ASP A CA 1
ATOM 1472 C C . ASP A 1 182 ? 24.067 8.449 10.626 1.00 83.06 182 ASP A C 1
ATOM 1474 O O . ASP A 1 182 ? 24.695 8.295 9.580 1.00 83.06 182 ASP A O 1
ATOM 1478 N N . GLY A 1 183 ? 22.783 8.828 10.626 1.00 83.69 183 GLY A N 1
ATOM 1479 C CA . GLY A 1 183 ? 21.983 9.040 9.421 1.00 83.69 183 GLY A CA 1
ATOM 1480 C C . GLY A 1 183 ? 21.439 7.756 8.793 1.00 83.69 183 GLY A C 1
ATOM 1481 O O . GLY A 1 183 ? 20.857 7.825 7.712 1.00 83.69 183 GLY A O 1
ATOM 1482 N N . SER A 1 184 ? 21.616 6.591 9.428 1.00 87.44 184 SER A N 1
ATOM 1483 C CA . SER A 1 184 ? 20.962 5.349 9.005 1.00 87.44 184 SER A CA 1
ATOM 1484 C C . SER A 1 184 ? 19.497 5.308 9.452 1.00 87.44 184 SER A C 1
ATOM 1486 O O . SER A 1 184 ? 19.113 5.928 10.447 1.00 87.44 184 SER A O 1
ATOM 1488 N N . PHE A 1 185 ? 18.668 4.561 8.720 1.00 90.38 185 PHE A N 1
ATOM 1489 C CA . PHE A 1 185 ? 17.241 4.437 9.012 1.00 90.38 185 PHE A CA 1
ATOM 1490 C C . PHE A 1 185 ? 16.881 3.043 9.514 1.00 90.38 185 PHE A C 1
ATOM 1492 O O . PHE A 1 185 ? 17.350 2.017 9.015 1.00 90.38 185 PHE A O 1
ATOM 1499 N N . GLN A 1 186 ? 15.965 3.022 10.466 1.00 85.12 186 GLN A N 1
ATOM 1500 C CA . GLN A 1 186 ? 15.273 1.852 10.968 1.00 85.12 186 GLN A CA 1
ATOM 1501 C C . GLN A 1 186 ? 13.765 2.088 10.879 1.00 85.12 186 GLN A C 1
ATOM 1503 O O . GLN A 1 186 ? 13.290 3.220 10.762 1.00 85.12 186 GLN A O 1
ATOM 1508 N N . TYR A 1 187 ? 12.991 1.014 10.935 1.00 82.69 187 TYR A N 1
ATOM 1509 C CA . TYR A 1 187 ? 11.549 1.113 11.116 1.00 82.69 187 TYR A CA 1
ATOM 1510 C C . TYR A 1 187 ? 11.049 0.046 12.071 1.00 82.69 187 TYR A C 1
ATOM 1512 O O . TYR A 1 187 ? 11.567 -1.068 12.096 1.00 82.69 187 TYR A O 1
ATOM 1520 N N . VAL A 1 188 ? 10.003 0.381 12.815 1.00 72.19 188 VAL A N 1
ATOM 1521 C CA . VAL A 1 188 ? 9.160 -0.601 13.492 1.00 72.19 188 VAL A CA 1
ATOM 1522 C C . VAL A 1 188 ? 7.905 -0.783 12.653 1.00 72.19 188 VAL A C 1
ATOM 1524 O O . VAL A 1 188 ? 7.230 0.190 12.307 1.00 72.19 188 VAL A O 1
ATOM 1527 N N . ASP A 1 189 ? 7.600 -2.027 12.301 1.00 74.19 189 ASP A N 1
ATOM 1528 C CA . ASP A 1 189 ? 6.322 -2.373 11.683 1.00 74.19 189 ASP A CA 1
ATOM 1529 C C . ASP A 1 189 ? 5.247 -2.412 12.774 1.00 74.19 189 ASP A C 1
ATOM 1531 O O . ASP A 1 189 ? 5.013 -3.438 13.413 1.00 74.19 189 ASP A O 1
ATOM 1535 N N . PHE A 1 190 ? 4.626 -1.262 13.033 1.00 68.62 190 PHE A N 1
ATOM 1536 C CA . PHE A 1 190 ? 3.637 -1.141 14.096 1.00 68.62 190 PHE A CA 1
ATOM 1537 C C . PHE A 1 190 ? 2.394 -1.964 13.818 1.00 68.62 190 PHE A C 1
ATOM 1539 O O . PHE A 1 190 ? 1.740 -2.376 14.765 1.00 68.62 190 PHE A O 1
ATOM 1546 N N . SER A 1 191 ? 2.093 -2.285 12.564 1.00 67.19 191 SER A N 1
ATOM 1547 C CA . SER A 1 191 ? 0.980 -3.168 12.211 1.00 67.19 191 SER A CA 1
ATOM 1548 C C . SER A 1 191 ? 1.159 -4.579 12.773 1.00 67.19 191 SER A C 1
ATOM 1550 O O . SER A 1 191 ? 0.168 -5.250 13.049 1.00 67.19 191 SER A O 1
ATOM 1552 N N . HIS A 1 192 ? 2.401 -5.020 13.013 1.00 58.50 192 HIS A N 1
ATOM 1553 C CA . HIS A 1 192 ? 2.684 -6.281 13.708 1.00 58.50 192 HIS A CA 1
ATOM 1554 C C . HIS A 1 192 ? 2.492 -6.207 15.233 1.00 58.50 192 HIS A C 1
ATOM 1556 O O . HIS A 1 192 ? 2.259 -7.235 15.864 1.00 58.50 192 HIS A O 1
ATOM 1562 N N . ALA A 1 193 ? 2.568 -5.022 15.843 1.00 51.53 193 ALA A N 1
ATOM 1563 C CA . ALA A 1 193 ? 2.261 -4.816 17.266 1.00 51.53 193 ALA A CA 1
ATOM 1564 C C . ALA A 1 193 ? 0.797 -4.410 17.500 1.00 51.53 193 ALA A C 1
ATOM 1566 O O . ALA A 1 19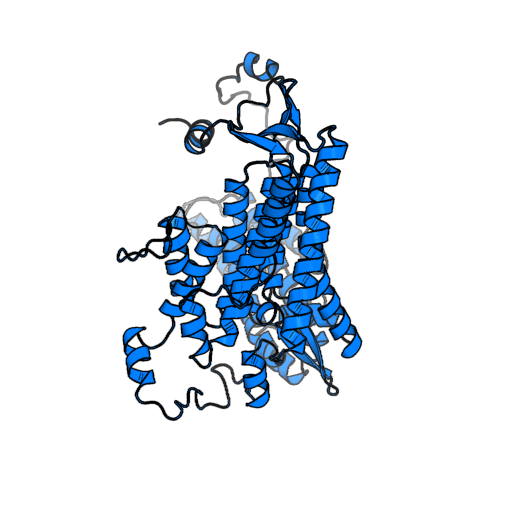3 ? 0.230 -4.641 18.569 1.00 51.53 193 ALA A O 1
ATOM 1567 N N . ASN A 1 194 ? 0.186 -3.777 16.500 1.00 60.88 194 ASN A N 1
ATOM 1568 C CA . ASN A 1 194 ? -1.095 -3.112 16.583 1.00 60.88 194 ASN A CA 1
ATOM 1569 C C . ASN A 1 194 ? -2.094 -3.704 15.585 1.00 60.88 194 ASN A C 1
ATOM 1571 O O . ASN A 1 194 ? -2.219 -3.265 14.440 1.00 60.88 194 ASN A O 1
ATOM 1575 N N . ALA A 1 195 ? -2.890 -4.650 16.076 1.00 61.09 195 ALA A N 1
ATOM 1576 C CA . ALA A 1 195 ? -3.948 -5.287 15.307 1.00 61.09 195 ALA A CA 1
ATOM 1577 C C . ALA A 1 195 ? -5.039 -4.322 14.813 1.00 61.09 195 ALA A C 1
ATOM 1579 O O . ALA A 1 195 ? -5.772 -4.684 13.895 1.00 61.09 195 ALA A O 1
ATOM 1580 N N . TYR A 1 196 ? -5.142 -3.096 15.345 1.00 64.38 196 TYR A N 1
ATOM 1581 C CA . TYR A 1 196 ? -6.064 -2.100 14.796 1.00 64.38 196 TYR A CA 1
ATOM 1582 C C . TYR A 1 196 ? -5.723 -1.753 13.341 1.00 64.38 196 TYR A C 1
ATOM 1584 O O . TYR A 1 196 ? -6.635 -1.556 12.545 1.00 64.38 196 TYR A O 1
ATOM 1592 N N . ASP A 1 197 ? -4.451 -1.782 12.936 1.00 65.06 197 ASP A N 1
ATOM 1593 C CA . ASP A 1 197 ? -4.089 -1.478 11.545 1.00 65.06 197 ASP A CA 1
ATOM 1594 C C . ASP A 1 197 ? -4.621 -2.537 10.557 1.00 65.06 197 ASP A C 1
ATOM 1596 O O . ASP A 1 197 ? -5.010 -2.226 9.432 1.00 65.06 197 ASP A O 1
ATOM 1600 N N . THR A 1 198 ? -4.785 -3.788 11.012 1.00 68.75 198 THR A N 1
ATOM 1601 C CA . THR A 1 198 ? -5.442 -4.850 10.222 1.00 68.75 198 THR A CA 1
ATOM 1602 C C . THR A 1 198 ? -6.940 -4.601 10.007 1.00 68.75 198 THR A C 1
ATOM 1604 O O . THR A 1 198 ? -7.545 -5.184 9.107 1.00 68.75 198 THR A O 1
ATOM 1607 N N . LEU A 1 199 ? -7.544 -3.722 10.814 1.00 74.69 199 LEU A N 1
ATOM 1608 C CA . LEU A 1 199 ? -8.950 -3.337 10.728 1.00 74.69 199 LEU A CA 1
ATOM 1609 C C . LEU A 1 199 ? -9.156 -2.039 9.943 1.00 74.69 199 LEU A C 1
ATOM 1611 O O . LEU A 1 199 ? -10.273 -1.794 9.501 1.00 74.69 199 LEU A O 1
ATOM 1615 N N . LEU A 1 200 ? -8.114 -1.234 9.706 1.00 77.06 200 LEU A N 1
ATOM 1616 C CA . LEU A 1 200 ? -8.246 0.091 9.094 1.00 77.06 200 LEU A CA 1
ATOM 1617 C C . LEU A 1 200 ? -8.904 0.050 7.708 1.00 77.06 200 LEU A C 1
ATOM 1619 O O . LEU A 1 200 ? -9.951 0.666 7.501 1.00 77.06 200 LEU A O 1
ATOM 1623 N N . ARG A 1 201 ? -8.326 -0.702 6.762 1.00 79.38 201 ARG A N 1
ATOM 1624 C CA . ARG A 1 201 ? -8.865 -0.803 5.391 1.00 79.38 201 ARG A CA 1
ATOM 1625 C C . ARG A 1 201 ? -10.253 -1.464 5.353 1.00 79.38 201 ARG A C 1
ATOM 1627 O O . ARG A 1 201 ? -11.129 -0.931 4.667 1.00 79.38 201 ARG A O 1
ATOM 1634 N N . PRO A 1 202 ? -10.506 -2.567 6.088 1.00 81.56 202 PRO A N 1
ATOM 1635 C CA . PRO A 1 202 ? -11.844 -3.151 6.169 1.00 81.56 202 PRO A CA 1
ATOM 1636 C C . PRO A 1 202 ? -12.887 -2.193 6.754 1.00 81.56 202 PRO A C 1
ATOM 1638 O O . PRO A 1 202 ? -13.953 -2.033 6.168 1.00 81.56 202 PRO A O 1
ATOM 1641 N N . VAL A 1 203 ? -12.584 -1.496 7.857 1.00 83.56 203 VAL A N 1
ATOM 1642 C CA . VAL A 1 203 ? -13.507 -0.519 8.463 1.00 83.56 203 VAL A CA 1
ATOM 1643 C C . VAL A 1 203 ? -13.788 0.635 7.501 1.00 83.56 203 VAL A C 1
ATOM 1645 O O . VAL A 1 203 ? -14.945 1.014 7.337 1.00 83.56 203 VAL A O 1
ATOM 1648 N N . GLN A 1 204 ? -12.767 1.159 6.816 1.00 79.38 204 GLN A N 1
ATOM 1649 C CA . GLN A 1 204 ? -12.945 2.218 5.819 1.00 79.38 204 GLN A CA 1
ATOM 1650 C C . GLN A 1 204 ? -13.835 1.765 4.654 1.00 79.38 204 GLN A C 1
ATOM 1652 O O . GLN A 1 204 ? -14.699 2.517 4.210 1.00 79.38 204 GLN A O 1
ATOM 1657 N N . THR A 1 205 ? -13.676 0.519 4.202 1.00 84.06 205 THR A N 1
ATOM 1658 C CA . THR A 1 205 ? -14.527 -0.073 3.159 1.00 84.06 205 THR A CA 1
ATOM 1659 C C . THR A 1 205 ? -15.989 -0.125 3.602 1.00 84.06 205 THR A C 1
ATOM 1661 O O . THR A 1 205 ? -16.871 0.241 2.830 1.00 84.06 205 THR A O 1
ATOM 1664 N N . ILE A 1 206 ? -16.255 -0.508 4.856 1.00 86.81 206 ILE A N 1
ATOM 1665 C CA . ILE A 1 206 ? -17.618 -0.538 5.405 1.00 86.81 206 ILE A CA 1
ATOM 1666 C C . ILE A 1 206 ? -18.201 0.859 5.563 1.00 86.81 206 ILE A C 1
ATOM 1668 O O . ILE A 1 206 ? -19.353 1.072 5.202 1.00 86.81 206 ILE A O 1
ATOM 1672 N N . ILE A 1 207 ? -17.416 1.817 6.053 1.00 82.25 207 ILE A N 1
ATOM 1673 C CA . ILE A 1 207 ? -17.850 3.213 6.152 1.00 82.25 207 ILE A CA 1
ATOM 1674 C C . ILE A 1 207 ? -18.273 3.745 4.780 1.00 82.25 207 ILE A C 1
ATOM 1676 O O . ILE A 1 207 ? -19.353 4.322 4.666 1.00 82.25 207 ILE A O 1
ATOM 1680 N N . ASN A 1 208 ? -17.464 3.507 3.745 1.00 81.00 208 ASN A N 1
ATOM 1681 C CA . ASN A 1 208 ? -17.779 3.932 2.383 1.00 81.00 208 ASN A CA 1
ATOM 1682 C C . ASN A 1 208 ? -19.043 3.234 1.864 1.00 81.00 208 ASN A C 1
ATOM 1684 O O . ASN A 1 208 ? -19.960 3.898 1.404 1.00 81.00 208 ASN A O 1
ATOM 1688 N N . ALA A 1 209 ? -19.143 1.914 2.027 1.00 83.38 209 ALA A N 1
ATOM 1689 C CA . ALA A 1 209 ? -20.297 1.143 1.575 1.00 83.38 209 ALA A CA 1
ATOM 1690 C C . ALA A 1 209 ? -21.615 1.582 2.245 1.00 83.38 209 ALA A C 1
ATOM 1692 O O . ALA A 1 209 ? -22.652 1.663 1.588 1.00 83.38 209 ALA A O 1
ATOM 1693 N N . VAL A 1 210 ? -21.577 1.895 3.543 1.00 83.94 210 VAL A N 1
ATOM 1694 C CA . VAL A 1 210 ? -22.725 2.440 4.279 1.00 83.94 210 VAL A CA 1
ATOM 1695 C C . VAL A 1 210 ? -23.053 3.862 3.811 1.00 83.94 210 VAL A C 1
ATOM 1697 O O . VAL A 1 210 ? -24.228 4.194 3.667 1.00 83.94 210 VAL A O 1
ATOM 1700 N N . ALA A 1 211 ? -22.042 4.702 3.562 1.00 75.81 211 ALA A N 1
ATOM 1701 C CA . ALA A 1 211 ? -22.236 6.046 3.011 1.00 75.81 211 ALA A CA 1
ATOM 1702 C C . ALA A 1 211 ? -22.854 6.008 1.600 1.00 75.81 211 ALA A C 1
ATOM 1704 O O . ALA A 1 211 ? -23.691 6.849 1.281 1.00 75.81 211 ALA A O 1
ATOM 1705 N N . ASP A 1 212 ? -22.521 4.983 0.814 1.00 83.94 212 ASP A N 1
ATOM 1706 C CA . ASP A 1 212 ? -23.097 4.695 -0.505 1.00 83.94 212 ASP A CA 1
ATOM 1707 C C . ASP A 1 212 ? -24.509 4.070 -0.428 1.00 83.94 212 ASP A C 1
ATOM 1709 O O . ASP A 1 212 ? -25.116 3.751 -1.451 1.00 83.94 212 ASP A O 1
ATOM 1713 N N . GLY A 1 213 ? -25.061 3.899 0.780 1.00 81.06 213 GLY A N 1
ATOM 1714 C CA . GLY A 1 213 ? -26.443 3.474 1.006 1.00 81.06 213 GLY A CA 1
ATOM 1715 C C . GLY A 1 213 ? -26.669 1.961 1.048 1.00 81.06 213 GLY A C 1
ATOM 1716 O O . GLY A 1 213 ? -27.823 1.528 1.002 1.00 81.06 213 GLY A O 1
ATOM 1717 N N . ARG A 1 214 ? -25.617 1.134 1.152 1.00 83.69 214 ARG A N 1
ATOM 1718 C CA . ARG A 1 214 ? -25.785 -0.315 1.368 1.00 83.69 214 ARG A CA 1
ATOM 1719 C C . ARG A 1 214 ? -26.365 -0.604 2.754 1.00 83.69 214 ARG A C 1
ATOM 1721 O O . ARG A 1 214 ? -25.879 -0.100 3.764 1.00 83.69 214 ARG A O 1
ATOM 1728 N N . THR A 1 215 ? -27.379 -1.466 2.795 1.00 80.44 215 THR A N 1
ATOM 1729 C CA . THR A 1 215 ? -28.100 -1.870 4.019 1.00 80.44 215 THR A CA 1
ATOM 1730 C C . THR A 1 215 ? -28.040 -3.376 4.285 1.00 80.44 21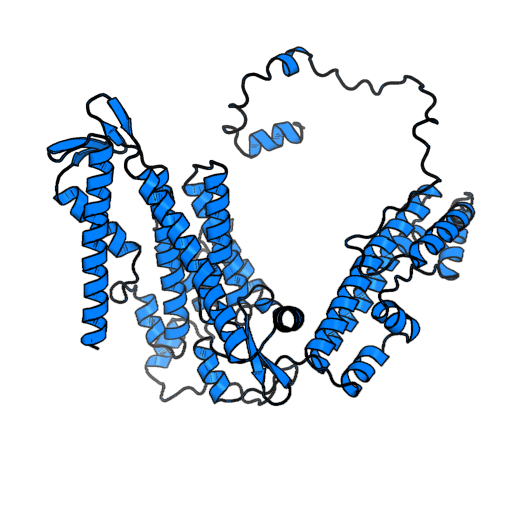5 THR A C 1
ATOM 1732 O O . THR A 1 215 ? -28.583 -3.853 5.281 1.00 80.44 215 THR A O 1
ATOM 1735 N N . ASP A 1 216 ? -27.366 -4.142 3.423 1.00 85.69 216 ASP A N 1
ATOM 1736 C CA . ASP A 1 216 ? -27.220 -5.591 3.529 1.00 85.69 216 ASP A CA 1
ATOM 1737 C C . ASP A 1 216 ? -26.214 -5.973 4.628 1.00 85.69 216 ASP A C 1
ATOM 1739 O O . ASP A 1 216 ? -25.053 -6.255 4.347 1.00 85.69 216 ASP A O 1
ATOM 1743 N N . GLU A 1 217 ? -26.652 -5.988 5.895 1.00 81.00 217 GLU A N 1
ATOM 1744 C CA . GLU A 1 217 ? -25.785 -6.246 7.062 1.00 81.00 217 GLU A CA 1
ATOM 1745 C C . GLU A 1 217 ? -24.919 -7.506 6.893 1.00 81.00 217 GLU A C 1
ATOM 1747 O O . GLU A 1 217 ? -23.711 -7.446 7.121 1.00 81.00 217 GLU A O 1
ATOM 1752 N N . ASP A 1 218 ? -25.498 -8.625 6.449 1.00 75.56 218 ASP A N 1
ATOM 1753 C CA . ASP A 1 218 ? -24.759 -9.879 6.260 1.00 75.56 218 ASP A CA 1
ATOM 1754 C C . ASP A 1 218 ? -23.734 -9.796 5.119 1.00 75.56 218 ASP A C 1
ATOM 1756 O O . ASP A 1 218 ? -22.627 -10.319 5.247 1.00 75.56 218 ASP A O 1
ATOM 1760 N N . GLY A 1 219 ? -24.068 -9.118 4.016 1.00 75.56 219 GLY A N 1
ATOM 1761 C CA . GLY A 1 219 ? -23.153 -8.917 2.890 1.00 75.56 219 GLY A CA 1
ATOM 1762 C C . GLY A 1 219 ? -21.996 -7.992 3.261 1.00 75.56 219 GLY A C 1
ATOM 1763 O O . GLY A 1 219 ? -20.837 -8.344 3.059 1.00 75.56 219 GLY A O 1
ATOM 1764 N N . LEU A 1 220 ? -22.296 -6.868 3.915 1.00 82.50 220 LEU A N 1
ATOM 1765 C CA . LEU A 1 220 ? -21.302 -5.951 4.477 1.00 82.50 220 LEU A CA 1
ATOM 1766 C C . LEU A 1 220 ? -20.407 -6.650 5.507 1.00 82.50 220 LEU A C 1
ATOM 1768 O O . LEU A 1 220 ? -19.193 -6.471 5.501 1.00 82.50 220 LEU A O 1
ATOM 1772 N N . MET A 1 221 ? -20.972 -7.490 6.375 1.00 81.38 221 MET A N 1
ATOM 1773 C CA . MET A 1 221 ? -20.195 -8.256 7.348 1.00 81.38 221 MET A CA 1
ATOM 1774 C C . MET A 1 221 ? -19.290 -9.294 6.675 1.00 81.38 221 MET A C 1
ATOM 1776 O O . MET A 1 221 ? -18.153 -9.476 7.107 1.00 81.38 221 MET A O 1
ATOM 1780 N N . ASN A 1 222 ? -19.754 -9.950 5.610 1.00 71.50 222 ASN A N 1
ATOM 1781 C CA . ASN A 1 222 ? -18.926 -10.868 4.829 1.00 71.50 222 ASN A CA 1
ATOM 1782 C C . ASN A 1 222 ? -17.764 -10.133 4.145 1.00 71.50 222 ASN A C 1
ATOM 1784 O O . ASN A 1 222 ? -16.628 -10.602 4.229 1.00 71.50 222 ASN A O 1
ATOM 1788 N N . ASP A 1 223 ? -18.023 -8.967 3.544 1.00 74.56 223 ASP A N 1
ATOM 1789 C CA . ASP A 1 223 ? -17.001 -8.114 2.922 1.00 74.56 223 ASP A CA 1
ATOM 1790 C C . ASP A 1 223 ? -15.975 -7.629 3.958 1.00 74.56 223 ASP A C 1
ATOM 1792 O O . ASP A 1 223 ? -14.767 -7.694 3.722 1.00 74.56 223 ASP A O 1
ATOM 1796 N N . PHE A 1 224 ? -16.442 -7.203 5.138 1.00 80.81 224 PHE A N 1
ATOM 1797 C CA . PHE A 1 224 ? -15.590 -6.809 6.259 1.00 80.81 224 PHE A CA 1
ATOM 1798 C C . PHE A 1 224 ? -14.679 -7.954 6.697 1.00 80.81 224 PHE A C 1
ATOM 1800 O O . PHE A 1 224 ? -13.465 -7.785 6.762 1.00 80.81 224 PHE A O 1
ATOM 1807 N N . ILE A 1 225 ? -15.254 -9.132 6.958 1.00 70.62 225 ILE A N 1
ATOM 1808 C CA . ILE A 1 225 ? -14.516 -10.320 7.392 1.00 70.62 225 ILE A CA 1
ATOM 1809 C C . ILE A 1 225 ? -13.486 -10.719 6.329 1.00 70.62 225 ILE A C 1
ATOM 1811 O O . ILE A 1 225 ? -12.325 -10.957 6.664 1.00 70.62 225 ILE A O 1
ATOM 1815 N N . ALA A 1 226 ? -13.870 -10.742 5.049 1.00 68.44 226 ALA A N 1
ATOM 1816 C CA . ALA A 1 226 ? -12.961 -11.035 3.943 1.00 68.44 226 ALA A CA 1
ATOM 1817 C C . ALA A 1 226 ? -11.821 -10.007 3.848 1.00 68.44 226 ALA A C 1
ATOM 1819 O O . ALA A 1 226 ? -10.658 -10.387 3.699 1.00 68.44 226 ALA A O 1
ATOM 1820 N N . GLY A 1 227 ? -12.133 -8.717 3.998 1.00 69.75 227 GLY A N 1
ATOM 1821 C CA . GLY A 1 227 ? -11.152 -7.638 4.053 1.00 69.75 227 GLY A CA 1
ATOM 1822 C C . GLY A 1 227 ? -10.185 -7.799 5.224 1.00 69.75 227 GLY A C 1
ATOM 1823 O O . GLY A 1 227 ? -8.973 -7.726 5.029 1.00 69.75 227 GLY A O 1
ATOM 1824 N N . THR A 1 228 ? -10.693 -8.078 6.428 1.00 71.19 228 THR A N 1
ATOM 1825 C CA . THR A 1 228 ? -9.876 -8.332 7.622 1.00 71.19 228 THR A CA 1
ATOM 1826 C C . THR A 1 228 ? -8.980 -9.547 7.424 1.00 71.19 228 THR A C 1
ATOM 1828 O O . THR A 1 228 ? -7.807 -9.486 7.780 1.00 71.19 228 THR A O 1
ATOM 1831 N N . PHE A 1 229 ? -9.462 -10.618 6.785 1.00 65.56 229 PHE A N 1
ATOM 1832 C CA . PHE A 1 229 ? -8.613 -11.749 6.406 1.00 65.56 229 PHE A CA 1
ATOM 1833 C C . PHE A 1 229 ? -7.532 -11.347 5.403 1.00 65.56 229 PHE A C 1
ATOM 1835 O O . PHE A 1 229 ? -6.367 -11.682 5.596 1.00 65.56 229 PHE A O 1
ATOM 1842 N N . SER A 1 230 ? -7.873 -10.592 4.360 1.00 65.75 230 SER A N 1
ATOM 1843 C CA . SER A 1 230 ? -6.882 -10.120 3.390 1.00 65.75 230 SER A CA 1
ATOM 1844 C C . SER A 1 230 ? -5.804 -9.250 4.045 1.00 65.75 230 SER A C 1
ATOM 1846 O O . SER A 1 230 ? -4.625 -9.443 3.766 1.00 65.75 230 SER A O 1
ATOM 1848 N N . SER A 1 231 ? -6.178 -8.333 4.940 1.00 65.81 231 SER A N 1
ATOM 1849 C CA . SER A 1 231 ? -5.231 -7.510 5.705 1.00 65.81 231 SER A CA 1
ATOM 1850 C C . SER A 1 231 ? -4.416 -8.339 6.703 1.00 65.81 231 SER A C 1
ATOM 1852 O O . SER A 1 231 ? -3.229 -8.091 6.892 1.00 65.81 231 SER A O 1
ATOM 1854 N N . MET A 1 232 ? -5.006 -9.384 7.287 1.00 62.19 232 MET A N 1
ATOM 1855 C CA . MET A 1 232 ? -4.306 -10.305 8.183 1.00 62.19 232 MET A CA 1
ATOM 1856 C C . MET A 1 232 ? -3.256 -11.150 7.455 1.00 62.19 232 MET A C 1
ATOM 1858 O O . MET A 1 232 ? -2.274 -11.544 8.075 1.00 62.19 232 MET A O 1
ATOM 1862 N N . ARG A 1 233 ? -3.400 -11.399 6.144 1.00 63.75 233 ARG A N 1
ATOM 1863 C CA . ARG A 1 233 ? -2.355 -12.057 5.341 1.00 63.75 233 ARG A CA 1
ATOM 1864 C C . ARG A 1 233 ? -1.027 -11.314 5.441 1.00 63.75 233 ARG A C 1
ATOM 1866 O O . ARG A 1 233 ? 0.015 -11.955 5.510 1.00 63.75 233 ARG A O 1
ATOM 1873 N N . GLU A 1 234 ? -1.060 -9.985 5.439 1.00 60.09 234 GLU A N 1
ATOM 1874 C CA . GLU A 1 234 ? 0.142 -9.151 5.526 1.00 60.09 234 GLU A CA 1
ATOM 1875 C C . GLU A 1 234 ? 0.823 -9.354 6.887 1.00 60.09 234 GLU A C 1
ATOM 1877 O O . GLU A 1 234 ? 1.997 -9.717 6.918 1.00 60.09 234 GLU A O 1
ATOM 1882 N N . PHE A 1 235 ? 0.048 -9.308 7.976 1.00 58.09 235 PHE A N 1
ATOM 1883 C CA . PHE A 1 235 ? 0.496 -9.616 9.343 1.00 58.09 235 PHE A CA 1
ATOM 1884 C C . PHE A 1 235 ? 1.037 -11.049 9.511 1.00 58.09 235 PHE A C 1
ATOM 1886 O O . PHE A 1 235 ? 2.022 -11.288 10.203 1.00 58.09 235 PHE A O 1
ATOM 1893 N N . ALA A 1 236 ? 0.382 -12.020 8.876 1.00 53.81 236 ALA A N 1
ATOM 1894 C CA . ALA A 1 236 ? 0.695 -13.443 8.943 1.00 53.81 236 ALA A CA 1
ATOM 1895 C C . ALA A 1 236 ? 1.903 -13.843 8.085 1.00 53.81 236 ALA A C 1
ATOM 1897 O O . ALA A 1 236 ? 2.624 -14.782 8.413 1.00 53.81 236 ALA A O 1
ATOM 1898 N N . SER A 1 237 ? 2.125 -13.164 6.964 1.00 53.78 237 SER A N 1
ATOM 1899 C CA . SER A 1 237 ? 3.089 -13.578 5.941 1.00 53.78 237 SER A CA 1
ATOM 1900 C C . SER A 1 237 ? 4.553 -13.743 6.389 1.00 53.78 237 SER A C 1
ATOM 1902 O O . SER A 1 237 ? 5.234 -14.567 5.775 1.00 53.78 237 SER A O 1
ATOM 1904 N N . PRO A 1 238 ? 5.066 -13.082 7.450 1.00 48.31 238 PRO A N 1
ATOM 1905 C CA . PRO A 1 238 ? 6.393 -13.398 7.983 1.00 48.31 238 PRO A CA 1
ATOM 1906 C C . PRO A 1 238 ? 6.491 -14.808 8.587 1.00 48.31 238 PRO A C 1
ATOM 1908 O O . PRO A 1 238 ? 7.584 -15.364 8.673 1.00 48.31 238 PRO A O 1
ATOM 1911 N N . PHE A 1 239 ? 5.360 -15.387 8.998 1.00 45.41 239 PHE A N 1
ATOM 1912 C CA . PHE A 1 239 ? 5.275 -16.649 9.739 1.00 45.41 239 PHE A CA 1
ATOM 1913 C C . PHE A 1 239 ? 4.605 -17.775 8.936 1.00 45.41 239 PHE A C 1
ATOM 1915 O O . PHE A 1 239 ? 4.763 -18.949 9.263 1.00 45.41 239 PHE A O 1
ATOM 1922 N N . ILE A 1 240 ? 3.855 -17.427 7.883 1.00 49.34 240 ILE A N 1
ATOM 1923 C CA . ILE A 1 240 ? 2.939 -18.329 7.176 1.00 49.34 240 ILE A CA 1
ATOM 1924 C C . ILE A 1 240 ? 3.265 -18.327 5.683 1.00 49.34 240 ILE A C 1
ATOM 1926 O O . ILE A 1 240 ? 3.278 -17.277 5.043 1.00 49.34 240 ILE A O 1
ATOM 1930 N N . SER A 1 241 ? 3.496 -19.506 5.098 1.00 47.66 241 SER A N 1
ATOM 1931 C CA . SER A 1 241 ? 3.692 -19.610 3.649 1.00 47.66 241 SER A CA 1
ATOM 1932 C C . SER A 1 241 ? 2.385 -19.356 2.888 1.00 47.66 241 SER A C 1
ATOM 1934 O O . SER A 1 241 ? 1.287 -19.651 3.363 1.00 47.66 241 SER A O 1
ATOM 1936 N N . GLU A 1 242 ? 2.501 -18.830 1.669 1.00 49.22 242 GLU A N 1
ATOM 1937 C CA . GLU A 1 242 ? 1.355 -18.482 0.824 1.00 49.22 242 GLU A CA 1
ATOM 1938 C C . GLU A 1 242 ? 0.414 -19.668 0.560 1.00 49.22 242 GLU A C 1
ATOM 1940 O O . GLU A 1 242 ? -0.803 -19.488 0.554 1.00 49.22 242 GLU A O 1
ATOM 1945 N N . SER A 1 243 ? 0.948 -20.881 0.401 1.00 47.22 243 SER A N 1
ATOM 1946 C CA . SER A 1 243 ? 0.142 -22.089 0.194 1.00 47.22 243 SER A CA 1
ATOM 1947 C C . SER A 1 243 ? -0.667 -22.469 1.435 1.00 47.22 243 SER A C 1
ATOM 1949 O O . SER A 1 243 ? -1.839 -22.804 1.302 1.00 47.22 243 SER A O 1
ATOM 1951 N N . ILE A 1 244 ? -0.085 -22.339 2.633 1.00 51.00 244 ILE A N 1
ATOM 1952 C CA . ILE A 1 244 ? -0.767 -22.614 3.909 1.00 51.00 244 ILE A CA 1
ATOM 1953 C C . ILE A 1 244 ? -1.878 -21.585 4.148 1.00 51.00 244 ILE A C 1
ATOM 1955 O O . ILE A 1 244 ? -2.988 -21.940 4.539 1.00 51.00 244 ILE A O 1
ATOM 1959 N N . TRP A 1 245 ? -1.604 -20.308 3.868 1.00 54.91 245 TRP A N 1
ATOM 1960 C CA . TRP A 1 245 ? -2.604 -19.248 3.984 1.00 54.91 245 TRP A CA 1
ATOM 1961 C C . TRP A 1 245 ? -3.758 -19.439 2.994 1.00 54.91 245 TRP A C 1
ATOM 1963 O O . TRP 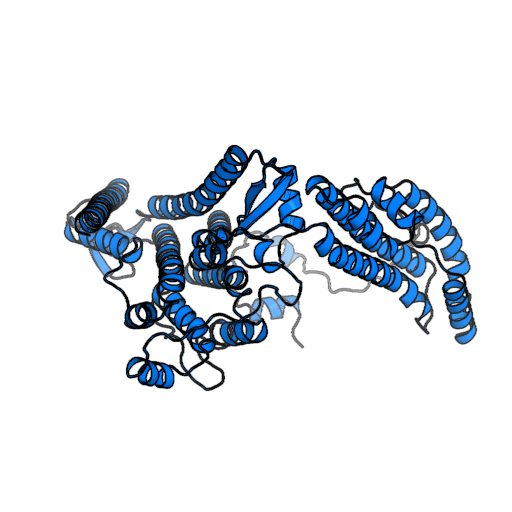A 1 245 ? -4.922 -19.318 3.362 1.00 54.91 245 TRP A O 1
ATOM 1973 N N . THR A 1 246 ? -3.447 -19.755 1.737 1.00 53.59 246 THR A N 1
ATOM 1974 C CA . THR A 1 246 ? -4.453 -19.911 0.675 1.00 53.59 246 THR A CA 1
ATOM 1975 C C . THR A 1 246 ? -5.328 -21.140 0.907 1.00 53.59 246 THR A C 1
ATOM 1977 O O . THR A 1 246 ? -6.537 -21.071 0.695 1.00 53.59 246 THR A O 1
ATOM 1980 N N . GLU A 1 247 ? -4.750 -22.240 1.393 1.00 57.41 247 GLU A N 1
ATOM 1981 C CA . GLU A 1 247 ? -5.500 -23.440 1.769 1.00 57.41 247 GLU A CA 1
ATOM 1982 C C . GLU A 1 247 ? -6.447 -23.161 2.940 1.00 57.41 247 GLU A C 1
ATOM 1984 O O . GLU A 1 247 ? -7.639 -23.449 2.840 1.00 57.41 247 GLU A O 1
ATOM 1989 N N . ALA A 1 248 ? -5.964 -22.486 3.985 1.00 54.25 248 ALA A N 1
ATOM 1990 C CA . ALA A 1 248 ? -6.800 -22.113 5.116 1.00 54.25 248 ALA A CA 1
ATOM 1991 C C . ALA A 1 248 ? -7.903 -21.112 4.729 1.00 54.25 248 ALA A C 1
ATOM 1993 O O . ALA A 1 248 ? -9.052 -21.279 5.126 1.00 54.25 248 ALA A O 1
ATOM 1994 N N . VAL A 1 249 ? -7.607 -20.107 3.897 1.00 58.22 249 VAL A N 1
ATOM 1995 C CA . VAL A 1 249 ? -8.617 -19.170 3.369 1.00 58.22 249 VAL A CA 1
ATOM 1996 C C . VAL A 1 249 ? -9.654 -19.890 2.508 1.00 58.22 249 VAL A C 1
ATOM 1998 O O . VAL A 1 249 ? -10.845 -19.604 2.630 1.00 58.22 249 VAL A O 1
ATOM 2001 N N . ALA A 1 250 ? -9.247 -20.853 1.680 1.00 60.09 250 ALA A N 1
ATOM 2002 C CA . ALA A 1 250 ? -10.179 -21.678 0.918 1.00 60.09 250 ALA A CA 1
ATOM 2003 C C . ALA A 1 250 ? -11.069 -22.533 1.838 1.00 60.09 250 ALA A C 1
ATOM 2005 O O . ALA A 1 250 ? -12.269 -22.650 1.590 1.00 60.09 250 ALA A O 1
ATOM 2006 N N . ASP A 1 251 ? -10.521 -23.068 2.932 1.00 58.28 251 ASP A N 1
ATOM 2007 C CA . ASP A 1 251 ? -11.277 -23.813 3.949 1.00 58.28 251 ASP A CA 1
ATOM 2008 C C . ASP A 1 251 ? -12.356 -22.949 4.626 1.00 58.28 251 ASP A C 1
ATOM 2010 O O . ASP A 1 251 ? -13.438 -23.427 4.974 1.00 58.28 251 ASP A O 1
ATOM 2014 N N . ILE A 1 252 ? -12.087 -21.651 4.766 1.00 58.34 252 ILE A N 1
ATOM 2015 C CA . ILE A 1 252 ? -12.964 -20.675 5.420 1.00 58.34 252 ILE A CA 1
ATOM 2016 C C . ILE A 1 252 ? -14.023 -20.131 4.457 1.00 58.34 252 ILE A C 1
ATOM 2018 O O . ILE A 1 252 ? -15.213 -20.197 4.760 1.00 58.34 252 ILE A O 1
ATOM 2022 N N . ILE A 1 253 ? -13.595 -19.595 3.311 1.00 55.06 253 ILE A N 1
ATOM 2023 C CA . ILE A 1 253 ? -14.444 -18.834 2.383 1.00 55.06 253 ILE A CA 1
ATOM 2024 C C . ILE A 1 253 ? -15.124 -19.764 1.377 1.00 55.06 253 ILE A C 1
ATOM 2026 O O . ILE A 1 253 ? -16.335 -19.689 1.192 1.00 55.06 253 ILE A O 1
ATOM 2030 N N . ALA A 1 254 ? -14.369 -20.662 0.741 1.00 61.28 254 ALA A N 1
ATOM 2031 C CA . ALA A 1 254 ? -14.903 -21.525 -0.314 1.00 61.28 254 ALA A CA 1
ATOM 2032 C C . ALA A 1 254 ? -15.582 -22.788 0.240 1.00 61.28 254 ALA A C 1
ATOM 2034 O O . ALA A 1 254 ? -16.535 -23.287 -0.353 1.00 61.28 254 ALA A O 1
ATOM 2035 N N . ARG A 1 255 ? -15.111 -23.306 1.383 1.00 60.97 255 ARG A N 1
ATOM 2036 C CA . ARG A 1 255 ? -15.617 -24.548 1.999 1.00 60.97 255 ARG A CA 1
ATOM 2037 C C . ARG A 1 255 ? -16.483 -24.327 3.243 1.00 60.97 255 ARG A C 1
ATOM 2039 O O . ARG A 1 255 ? -16.881 -25.293 3.892 1.00 60.97 255 ARG A O 1
ATOM 2046 N N . GLY A 1 256 ? -16.806 -23.073 3.566 1.00 63.62 256 GLY A N 1
ATOM 2047 C CA . GLY A 1 256 ? -17.753 -22.727 4.630 1.00 63.62 256 GLY A CA 1
ATOM 2048 C C . GLY A 1 256 ? -17.290 -23.122 6.035 1.00 63.62 256 GLY A C 1
ATOM 2049 O O . GLY A 1 256 ? -18.108 -23.532 6.859 1.00 63.62 256 GLY A O 1
ATOM 2050 N N . GLY A 1 257 ? -15.985 -23.036 6.305 1.00 61.00 257 GLY A N 1
ATOM 2051 C CA . GLY A 1 257 ? -15.398 -23.398 7.594 1.00 61.00 257 GLY A CA 1
ATOM 2052 C C . GLY A 1 257 ? -15.110 -24.887 7.747 1.00 61.00 257 GLY A C 1
ATOM 2053 O O . GLY A 1 257 ? -15.180 -25.406 8.863 1.00 61.00 257 GLY A O 1
ATOM 2054 N N . ARG A 1 258 ? -14.796 -25.588 6.652 1.00 63.00 258 ARG A N 1
ATOM 2055 C CA . ARG A 1 258 ? -14.397 -27.002 6.657 1.00 63.00 258 ARG A CA 1
ATOM 2056 C C . ARG A 1 258 ? -13.101 -27.199 5.882 1.00 63.00 258 ARG A C 1
ATOM 2058 O O . ARG A 1 258 ? -12.973 -26.711 4.763 1.00 63.00 258 ARG A O 1
ATOM 2065 N N . THR A 1 259 ? -12.167 -27.948 6.458 1.00 59.16 259 THR A N 1
ATOM 2066 C CA . THR A 1 259 ? -10.927 -28.307 5.766 1.00 59.16 259 THR A CA 1
ATOM 2067 C C . THR A 1 259 ? -11.174 -29.342 4.679 1.00 59.16 259 THR A C 1
ATOM 2069 O O . THR A 1 259 ? -12.213 -30.011 4.656 1.00 59.16 259 THR A O 1
ATOM 2072 N N . ARG A 1 260 ? -10.193 -29.518 3.787 1.00 55.19 260 ARG A N 1
ATOM 2073 C CA . ARG A 1 260 ? -10.227 -30.567 2.754 1.00 55.19 260 ARG A CA 1
ATOM 2074 C C . ARG A 1 260 ? -10.441 -31.974 3.327 1.00 55.19 260 ARG A C 1
ATOM 2076 O O . ARG A 1 260 ? -11.099 -32.787 2.688 1.00 55.19 260 ARG A O 1
ATOM 2083 N N . ASP A 1 261 ? -9.947 -32.218 4.536 1.00 58.84 261 ASP A N 1
ATOM 2084 C CA . ASP A 1 261 ? -10.022 -33.513 5.219 1.00 58.84 261 ASP A CA 1
ATOM 2085 C C . ASP A 1 261 ? -11.288 -33.656 6.091 1.00 58.84 261 ASP A C 1
ATOM 2087 O O . ASP A 1 261 ? -11.422 -34.600 6.866 1.00 58.84 261 ASP A O 1
ATOM 2091 N N . GLY A 1 262 ? -12.233 -32.713 5.982 1.00 55.28 262 GLY A N 1
ATOM 2092 C CA . GLY A 1 262 ? -13.526 -32.761 6.667 1.00 55.28 262 GLY A CA 1
ATOM 2093 C C . GLY A 1 262 ? -13.525 -32.220 8.101 1.00 55.28 262 GLY A C 1
ATOM 2094 O O . GLY A 1 262 ? -14.554 -32.301 8.774 1.00 55.28 262 GLY A O 1
ATOM 2095 N N . PHE A 1 263 ? -12.421 -31.632 8.578 1.00 60.09 263 PHE A N 1
ATOM 2096 C CA . PHE A 1 263 ? -12.375 -30.988 9.893 1.00 60.09 263 PHE A CA 1
ATOM 2097 C C . PHE A 1 263 ? -13.191 -29.691 9.877 1.00 60.09 263 PHE A C 1
ATOM 2099 O O . PHE A 1 263 ? -12.943 -28.798 9.068 1.00 60.09 263 PHE A O 1
ATOM 2106 N N . GLN A 1 264 ? -14.164 -29.568 10.782 1.00 66.69 264 GLN A N 1
ATOM 2107 C CA . GLN A 1 264 ? -14.970 -28.357 10.904 1.00 66.69 264 GLN A CA 1
ATOM 2108 C C . GLN A 1 264 ? -14.249 -27.313 11.766 1.00 66.69 264 GLN A C 1
ATOM 2110 O O . GLN A 1 264 ? -14.097 -27.479 12.975 1.00 66.69 264 GLN A O 1
ATOM 2115 N N . VAL A 1 265 ? -13.835 -26.219 11.128 1.00 60.62 265 VAL A N 1
ATOM 2116 C CA . VAL A 1 265 ? -13.116 -25.098 11.742 1.00 60.62 265 VAL A CA 1
ATOM 2117 C C . VAL A 1 265 ? -14.054 -24.247 12.601 1.00 60.62 265 VAL A C 1
ATOM 2119 O O . VAL A 1 265 ? -13.717 -23.920 13.736 1.00 60.62 265 VAL A O 1
ATOM 2122 N N . PHE A 1 266 ? -15.245 -23.917 12.097 1.00 58.69 266 PHE A N 1
ATOM 2123 C CA . PHE A 1 266 ? -16.276 -23.178 12.835 1.00 58.69 266 PHE A CA 1
ATOM 2124 C C . PHE A 1 266 ? -17.688 -23.617 12.424 1.00 58.69 266 PHE A C 1
ATOM 2126 O O . PHE A 1 266 ? -17.893 -24.273 11.401 1.00 58.69 266 PHE A O 1
ATOM 2133 N N . ASN A 1 267 ? -18.682 -23.281 13.244 1.00 66.88 267 ASN A N 1
ATOM 2134 C CA . ASN A 1 267 ? -20.086 -23.512 12.932 1.00 66.88 267 ASN A CA 1
ATOM 2135 C C . ASN A 1 267 ? -20.646 -22.299 12.161 1.00 66.88 267 ASN A C 1
ATOM 2137 O O . ASN A 1 267 ? -20.445 -21.163 12.592 1.00 66.88 267 ASN A O 1
ATOM 2141 N N . PRO A 1 268 ? -21.382 -22.490 11.051 1.00 60.31 268 PRO A N 1
ATOM 2142 C CA . PRO A 1 268 ? -22.078 -21.399 10.367 1.00 60.31 268 PRO A CA 1
ATOM 2143 C C . PRO A 1 268 ? -23.009 -20.567 11.265 1.00 60.31 268 PRO A C 1
ATOM 2145 O O . PRO A 1 268 ? -23.262 -19.412 10.938 1.00 60.31 268 PRO A O 1
ATOM 2148 N N . GLN A 1 269 ? -23.471 -21.111 12.392 1.00 58.06 269 GLN A N 1
ATOM 2149 C CA . GLN A 1 269 ? -24.313 -20.417 13.374 1.00 58.06 269 GLN A CA 1
ATOM 2150 C C . GLN A 1 269 ? -23.526 -19.689 14.479 1.00 58.06 269 GLN A C 1
ATOM 2152 O O . GLN A 1 269 ? -24.125 -19.029 15.323 1.00 58.06 269 GLN A O 1
ATOM 2157 N N . ASP A 1 270 ? -22.194 -19.795 14.498 1.00 49.53 270 ASP A N 1
ATOM 2158 C CA . ASP A 1 270 ? -21.363 -19.055 15.452 1.00 49.53 270 ASP A CA 1
ATOM 2159 C C . ASP A 1 270 ? -21.506 -17.533 15.250 1.00 49.53 270 ASP A C 1
ATOM 2161 O O . ASP A 1 270 ? -21.730 -17.043 14.133 1.00 49.53 270 ASP A O 1
ATOM 2165 N N . THR A 1 271 ? -21.305 -16.762 16.323 1.00 53.06 271 THR A N 1
ATOM 2166 C CA . THR A 1 271 ? -21.190 -15.299 16.222 1.00 53.06 271 THR A CA 1
ATOM 2167 C C . THR A 1 271 ? -20.005 -14.924 15.313 1.00 53.06 271 THR A C 1
ATOM 2169 O O . THR A 1 271 ? -19.057 -15.696 15.191 1.00 53.06 271 THR A O 1
ATOM 2172 N N . ALA A 1 272 ? -20.006 -13.756 14.648 1.00 50.59 272 ALA A N 1
ATOM 2173 C CA . ALA A 1 272 ? -18.863 -13.384 13.793 1.00 50.59 272 ALA A CA 1
ATOM 2174 C C . ALA A 1 272 ? -17.560 -13.305 14.586 1.00 50.59 272 ALA A C 1
ATOM 2176 O O . ALA A 1 272 ? -16.536 -13.769 14.096 1.00 50.59 272 ALA A O 1
ATOM 2177 N N . GLY A 1 273 ? -17.610 -12.790 15.819 1.00 46.91 273 GLY A N 1
ATOM 2178 C CA . GLY A 1 273 ? -16.467 -12.811 16.726 1.00 46.91 273 GLY A CA 1
ATOM 2179 C C . GLY A 1 273 ? -15.951 -14.231 16.976 1.00 46.91 273 GLY A C 1
ATOM 2180 O O . GLY A 1 273 ? -14.751 -14.466 16.844 1.00 46.91 273 GLY A O 1
ATOM 2181 N N . ASP A 1 274 ? -16.839 -15.192 17.253 1.00 55.75 274 ASP A N 1
ATOM 2182 C CA . ASP A 1 274 ? -16.458 -16.596 17.463 1.00 55.75 274 ASP A CA 1
ATOM 2183 C C .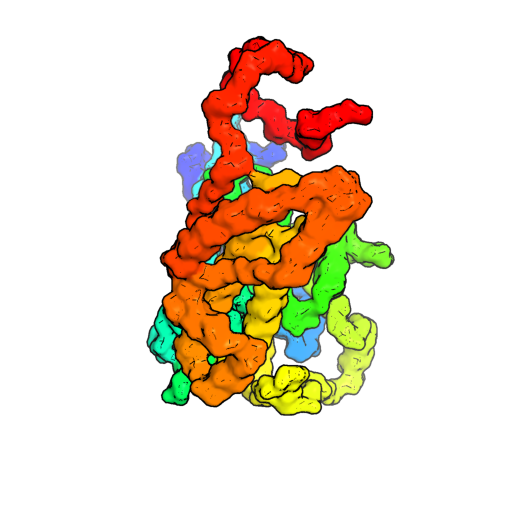 ASP A 1 274 ? -15.923 -17.264 16.194 1.00 55.75 274 ASP A C 1
ATOM 2185 O O . ASP A 1 274 ? -14.967 -18.037 16.271 1.00 55.75 274 ASP A O 1
ATOM 2189 N N . LYS A 1 275 ? -16.496 -16.963 15.020 1.00 56.66 275 LYS A N 1
ATOM 2190 C CA . LYS A 1 275 ? -15.979 -17.447 13.731 1.00 56.66 275 LYS A CA 1
ATOM 2191 C C . LYS A 1 275 ? -14.563 -16.936 13.508 1.00 56.66 275 LYS A C 1
ATOM 2193 O O . LYS A 1 275 ? -13.656 -17.749 13.352 1.00 56.66 275 LYS A O 1
ATOM 2198 N N . SER A 1 276 ? -14.354 -15.620 13.575 1.00 51.25 276 SER A N 1
ATOM 2199 C CA . SER A 1 276 ? -13.032 -14.993 13.439 1.00 51.25 276 SER A CA 1
ATOM 2200 C C . SER A 1 276 ? -12.022 -15.589 14.425 1.00 51.25 276 SER A C 1
ATOM 2202 O O . SER A 1 276 ? -10.887 -15.892 14.058 1.00 51.25 276 SER A O 1
ATOM 2204 N N . TYR A 1 277 ? -12.457 -15.854 15.658 1.00 53.56 277 TYR A N 1
ATOM 2205 C CA . TYR A 1 277 ? -11.640 -16.474 16.695 1.00 53.56 277 TYR A CA 1
ATOM 2206 C C . TYR A 1 277 ? -11.268 -17.939 16.395 1.00 53.56 277 TYR A C 1
ATOM 2208 O O . TYR A 1 277 ? -10.097 -18.314 16.478 1.00 53.56 277 TYR A O 1
ATOM 2216 N N . LYS A 1 278 ? -12.234 -18.791 16.026 1.00 55.16 278 LYS A N 1
ATOM 2217 C CA . LYS A 1 278 ? -11.994 -20.212 15.702 1.00 55.16 278 LYS A CA 1
ATOM 2218 C C . LYS A 1 278 ? -11.121 -20.375 14.462 1.00 55.16 278 LYS A C 1
ATOM 2220 O O . LYS A 1 278 ? -10.237 -21.232 14.436 1.00 55.16 278 LYS A O 1
ATOM 2225 N N . ILE A 1 279 ? -11.333 -19.513 13.474 1.00 55.94 279 ILE A N 1
ATOM 2226 C CA . ILE A 1 279 ? -10.504 -19.424 12.279 1.00 55.94 279 ILE A CA 1
ATOM 2227 C C . ILE A 1 279 ? -9.051 -19.096 12.646 1.00 55.94 279 ILE A C 1
ATOM 2229 O O . ILE A 1 279 ? -8.139 -19.809 12.227 1.00 55.94 279 ILE A O 1
ATOM 2233 N N . MET A 1 280 ? -8.833 -18.068 13.474 1.00 51.69 280 MET A N 1
ATOM 2234 C CA . MET A 1 280 ? -7.500 -17.715 13.971 1.00 51.69 280 MET A CA 1
ATOM 2235 C C . MET A 1 280 ? -6.848 -18.897 14.699 1.00 51.69 280 MET A C 1
ATOM 2237 O O . MET A 1 280 ? -5.691 -19.237 14.454 1.00 51.69 280 MET A O 1
ATOM 2241 N N . GLY A 1 281 ? -7.612 -19.588 15.548 1.00 54.50 281 GLY A N 1
ATOM 2242 C CA . GLY A 1 281 ? -7.120 -20.768 16.247 1.00 54.50 281 GLY A CA 1
ATOM 2243 C C . GLY A 1 281 ? -6.720 -21.917 15.319 1.00 54.50 281 GLY A C 1
ATOM 2244 O O . GLY A 1 281 ? -5.788 -22.655 15.633 1.00 54.50 281 GLY A O 1
ATOM 2245 N N . HIS A 1 282 ? -7.384 -22.071 14.175 1.00 58.25 282 HIS A N 1
ATOM 2246 C CA . HIS A 1 282 ? -7.031 -23.073 13.173 1.00 58.25 282 HIS A CA 1
ATOM 2247 C C . HIS A 1 282 ? -5.752 -22.714 12.410 1.00 58.25 282 HIS A C 1
ATOM 2249 O O . HIS A 1 282 ? -4.873 -23.565 12.284 1.00 58.25 282 HIS A O 1
ATOM 2255 N N . LEU A 1 283 ? -5.602 -21.449 12.006 1.00 53.38 283 LEU A N 1
ATOM 2256 C CA . LEU A 1 283 ? -4.397 -20.936 11.345 1.00 53.38 283 LEU A CA 1
ATOM 2257 C C . LEU A 1 283 ? -3.141 -21.140 12.204 1.00 53.38 283 LEU A C 1
ATOM 2259 O O . LEU A 1 283 ? -2.131 -21.643 11.718 1.00 53.38 283 LEU A O 1
ATOM 2263 N N . VAL A 1 284 ? -3.230 -20.833 13.501 1.00 50.19 284 VAL A N 1
ATOM 2264 C CA . VAL A 1 284 ? -2.121 -21.004 14.455 1.00 50.19 284 VAL A CA 1
ATOM 2265 C C . VAL A 1 284 ? -1.821 -22.484 14.718 1.00 50.19 284 VAL A C 1
ATOM 2267 O O . VAL A 1 284 ? -0.660 -22.883 14.786 1.00 50.19 284 VAL A O 1
ATOM 2270 N N . LYS A 1 285 ? -2.850 -23.337 14.830 1.00 50.22 285 LYS A N 1
ATOM 2271 C CA . LYS A 1 285 ? -2.670 -24.791 15.017 1.00 50.22 285 LYS A CA 1
ATOM 2272 C C . LYS A 1 285 ? -2.009 -25.469 13.820 1.00 50.22 285 LYS A C 1
ATOM 2274 O O . LYS A 1 285 ? -1.241 -26.399 14.035 1.00 50.22 285 LYS A O 1
ATOM 2279 N N . ALA A 1 286 ? -2.280 -25.010 12.599 1.00 51.94 286 ALA A N 1
ATOM 2280 C CA . ALA A 1 286 ? -1.689 -25.555 11.377 1.00 51.94 286 ALA A CA 1
ATOM 2281 C C . ALA A 1 286 ? -0.166 -25.316 11.265 1.00 51.94 286 ALA A C 1
ATOM 2283 O O . ALA A 1 286 ? 0.478 -25.888 10.391 1.00 51.94 286 ALA A O 1
ATOM 2284 N N . GLN A 1 287 ? 0.412 -24.479 12.135 1.00 45.50 287 GLN A N 1
ATOM 2285 C CA . GLN A 1 287 ? 1.808 -24.026 12.062 1.00 45.50 287 GLN A CA 1
ATOM 2286 C C . GLN A 1 287 ? 2.676 -24.461 13.233 1.00 45.50 287 GLN A C 1
ATOM 2288 O O . GLN A 1 287 ? 3.893 -24.278 13.192 1.00 45.50 287 GLN A O 1
ATOM 2293 N N . MET A 1 288 ? 2.086 -25.028 14.287 1.00 45.97 288 MET A N 1
ATOM 2294 C CA . MET A 1 288 ? 2.891 -25.537 15.388 1.00 45.97 288 MET A CA 1
ATOM 2295 C C . MET A 1 288 ? 3.678 -26.767 14.904 1.00 45.97 288 MET A C 1
ATOM 2297 O O . MET A 1 288 ? 3.070 -27.680 14.343 1.00 45.97 288 MET A O 1
ATOM 2301 N N . PRO A 1 289 ? 5.006 -26.841 15.140 1.00 37.16 289 PRO A N 1
ATOM 2302 C CA . PRO A 1 289 ? 5.853 -27.950 14.677 1.00 37.16 289 PRO A CA 1
ATOM 2303 C C . PRO A 1 289 ? 5.514 -29.304 15.328 1.00 37.16 289 PRO A C 1
ATOM 2305 O O . PRO A 1 289 ? 6.128 -30.318 15.011 1.00 37.16 289 PRO A O 1
ATOM 2308 N N . PHE A 1 290 ? 4.520 -29.330 16.216 1.00 36.03 290 PHE A N 1
ATOM 2309 C CA . PHE A 1 290 ? 4.036 -30.500 16.923 1.00 36.03 290 PHE A CA 1
ATOM 2310 C C . PHE A 1 290 ? 2.506 -30.483 16.952 1.00 36.03 290 PHE A C 1
ATOM 2312 O O . PHE A 1 290 ? 1.889 -29.434 17.162 1.00 36.03 290 PHE A O 1
ATOM 2319 N N . SER A 1 291 ? 1.877 -31.648 16.783 1.00 39.84 291 SER A N 1
ATOM 2320 C CA . SER A 1 291 ? 0.426 -31.777 16.944 1.00 39.84 291 SER A CA 1
ATOM 2321 C C . SER A 1 291 ? 0.006 -31.372 18.369 1.00 39.84 291 SER A C 1
ATOM 2323 O O . SER A 1 291 ? 0.777 -31.502 19.322 1.00 39.84 291 SER A O 1
ATOM 2325 N N . LEU A 1 292 ? -1.234 -30.900 18.557 1.00 38.31 292 LEU A N 1
ATOM 2326 C CA . LEU A 1 292 ? -1.771 -30.545 19.887 1.00 38.31 292 LEU A CA 1
ATOM 2327 C C . LEU A 1 292 ? -1.578 -31.657 20.938 1.00 38.31 292 LEU A C 1
ATOM 2329 O O . LEU A 1 292 ? -1.427 -31.374 22.126 1.00 38.31 292 LEU A O 1
ATOM 2333 N N . GLU A 1 293 ? -1.577 -32.919 20.508 1.00 40.69 293 GLU A N 1
ATOM 2334 C CA . GLU A 1 293 ? -1.325 -34.078 21.369 1.00 40.69 293 GLU A CA 1
ATOM 2335 C C . GLU A 1 293 ? 0.157 -34.252 21.727 1.00 40.69 293 GLU A C 1
ATOM 2337 O O . GLU A 1 293 ? 0.477 -34.653 22.847 1.00 40.69 293 GLU A O 1
ATOM 2342 N N . GLN A 1 294 ? 1.070 -33.901 20.820 1.00 33.81 294 GLN A N 1
ATOM 2343 C CA . GLN A 1 294 ? 2.513 -33.892 21.065 1.00 33.81 294 GLN A CA 1
ATOM 2344 C C . GLN A 1 294 ? 2.913 -32.756 22.020 1.00 33.81 294 GLN A C 1
ATOM 2346 O O . GLN A 1 294 ? 3.722 -32.984 22.915 1.00 33.81 294 GLN A O 1
ATOM 2351 N N . LEU A 1 295 ? 2.269 -31.586 21.935 1.00 39.19 295 LEU A N 1
ATOM 2352 C CA . LEU A 1 295 ? 2.460 -30.477 22.886 1.00 39.19 295 LEU A CA 1
ATOM 2353 C C . LEU A 1 295 ? 1.981 -30.817 24.307 1.00 39.19 295 LEU A C 1
ATOM 2355 O O . LEU A 1 295 ? 2.685 -30.543 25.274 1.00 39.19 295 LEU A O 1
ATOM 2359 N N . LYS A 1 296 ? 0.829 -31.490 24.451 1.00 38.19 296 LYS A N 1
ATOM 2360 C CA . LYS A 1 296 ? 0.344 -31.996 25.755 1.00 38.19 296 LYS A CA 1
ATOM 2361 C C . LYS A 1 296 ? 1.256 -33.065 26.372 1.00 38.19 296 LYS A C 1
ATOM 2363 O O . LYS A 1 296 ? 1.209 -33.285 27.583 1.00 38.19 296 LYS A O 1
ATOM 2368 N N . ARG A 1 297 ? 2.032 -33.775 25.546 1.00 36.81 297 ARG A N 1
ATOM 2369 C CA . ARG A 1 297 ? 3.062 -34.724 25.995 1.00 36.81 297 ARG A CA 1
ATOM 2370 C C . ARG A 1 297 ? 4.354 -34.010 26.398 1.00 36.81 297 ARG A C 1
ATOM 2372 O O . ARG A 1 297 ? 4.931 -34.393 27.407 1.00 36.81 297 ARG A O 1
ATOM 2379 N N . LEU A 1 298 ? 4.735 -32.965 25.664 1.00 36.50 298 LEU A N 1
ATOM 2380 C CA . LEU A 1 298 ? 5.869 -32.083 25.958 1.00 36.50 298 LEU A CA 1
ATOM 2381 C C . LEU A 1 298 ? 5.701 -31.307 27.285 1.00 36.50 298 LEU A C 1
ATOM 2383 O O . LEU A 1 298 ? 6.665 -31.162 28.027 1.00 36.50 298 LEU A O 1
ATOM 2387 N N . ASP A 1 299 ? 4.481 -30.874 27.631 1.00 36.38 299 ASP A N 1
ATOM 2388 C CA . ASP A 1 299 ? 4.156 -30.158 28.889 1.00 36.38 299 ASP A CA 1
ATOM 2389 C C . ASP A 1 299 ? 4.479 -30.973 30.159 1.00 36.38 299 ASP A C 1
ATOM 2391 O O . ASP A 1 299 ? 4.713 -30.423 31.230 1.00 36.38 299 ASP A O 1
ATOM 2395 N N . ARG A 1 300 ? 4.553 -32.308 30.052 1.00 39.12 300 ARG A N 1
ATOM 2396 C CA . ARG A 1 300 ? 4.955 -33.177 31.172 1.00 39.12 300 ARG A CA 1
ATOM 2397 C C . ARG A 1 300 ? 6.466 -33.408 31.261 1.00 39.12 300 ARG A C 1
ATOM 2399 O O . ARG A 1 300 ? 6.890 -34.152 32.141 1.00 39.12 300 ARG A O 1
ATOM 2406 N N . SER A 1 301 ? 7.268 -32.838 30.360 1.00 37.47 301 SER A N 1
ATOM 2407 C CA . SER A 1 301 ? 8.681 -33.209 30.216 1.00 37.47 301 SER A CA 1
ATOM 2408 C C . SER A 1 301 ? 9.647 -32.064 29.886 1.00 37.47 301 SER A C 1
ATOM 2410 O O . SER A 1 301 ? 10.733 -32.355 29.395 1.00 37.47 301 SER A O 1
ATOM 2412 N N . ILE A 1 302 ? 9.304 -30.787 30.096 1.00 33.94 302 ILE A N 1
ATOM 2413 C CA . ILE A 1 302 ? 10.167 -29.673 29.660 1.00 33.94 302 ILE A CA 1
ATOM 2414 C C . ILE A 1 302 ? 10.585 -28.762 30.817 1.00 33.94 302 ILE A C 1
ATOM 2416 O O . ILE A 1 302 ? 9.861 -27.857 31.221 1.00 33.94 302 ILE A O 1
ATOM 2420 N N . GLU A 1 303 ? 11.825 -28.957 31.268 1.00 35.19 303 GLU A N 1
ATOM 2421 C CA . GLU A 1 303 ? 12.738 -27.837 31.495 1.00 35.19 303 GLU A CA 1
ATOM 2422 C C . GLU A 1 303 ? 13.127 -27.264 30.122 1.00 35.19 303 GLU A C 1
ATOM 2424 O O . GLU A 1 303 ? 13.615 -27.989 29.258 1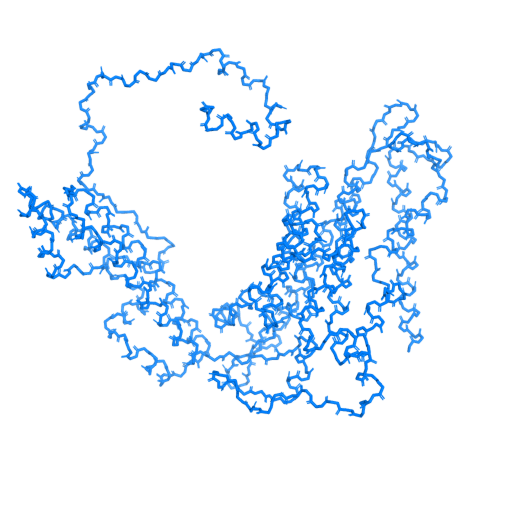.00 35.19 303 GLU A O 1
ATOM 2429 N N . SER A 1 304 ? 12.827 -25.976 29.920 1.00 32.00 304 SER A N 1
ATOM 2430 C CA . SER A 1 304 ? 13.329 -25.072 28.868 1.00 32.00 304 SER A CA 1
ATOM 2431 C C . SER A 1 304 ? 13.708 -25.696 27.512 1.00 32.00 304 SER A C 1
ATOM 2433 O O . SER A 1 304 ? 14.851 -26.101 27.301 1.00 32.00 304 SER A O 1
ATOM 2435 N N . VAL A 1 305 ? 12.790 -25.668 26.538 1.00 29.58 305 VAL A N 1
ATOM 2436 C CA . VAL A 1 305 ? 13.158 -25.885 25.129 1.00 29.58 305 VAL A CA 1
ATOM 2437 C C . VAL A 1 305 ? 13.636 -24.569 24.519 1.00 29.58 305 VAL A C 1
ATOM 2439 O O . VAL A 1 305 ? 12.877 -23.614 24.362 1.00 29.58 305 VAL A O 1
ATOM 2442 N N . ASP A 1 306 ? 14.917 -24.576 24.179 1.00 29.22 306 ASP A N 1
ATOM 2443 C CA . ASP A 1 306 ? 15.676 -23.564 23.455 1.00 29.22 306 ASP A CA 1
ATOM 2444 C C . ASP A 1 306 ? 15.220 -23.542 21.977 1.00 29.22 306 ASP A C 1
ATOM 2446 O O . ASP A 1 306 ? 15.637 -24.371 21.167 1.00 29.22 306 ASP A O 1
ATOM 2450 N N . VAL A 1 307 ? 14.288 -22.645 21.629 1.00 27.84 307 VAL A N 1
ATOM 2451 C CA . VAL A 1 307 ? 13.796 -22.441 20.248 1.00 27.84 307 VAL A CA 1
ATOM 2452 C C . VAL A 1 307 ? 14.373 -21.142 19.693 1.00 27.84 307 VAL A C 1
ATOM 2454 O O . VAL A 1 307 ? 13.652 -20.186 19.426 1.00 27.84 307 VAL A O 1
ATOM 2457 N N . LEU A 1 308 ? 15.692 -21.085 19.533 1.00 30.50 308 LEU A N 1
ATOM 2458 C CA . LEU A 1 308 ? 16.342 -20.025 18.766 1.00 30.50 308 LEU A CA 1
ATOM 2459 C C . LEU A 1 308 ? 17.297 -20.649 17.754 1.00 30.50 308 LEU A C 1
ATOM 2461 O O . LEU A 1 308 ? 18.272 -21.326 18.085 1.00 30.50 308 LEU A O 1
ATOM 2465 N N . THR A 1 309 ? 16.977 -20.431 16.485 1.00 33.72 309 THR A N 1
ATOM 2466 C CA . THR A 1 309 ? 17.802 -20.768 15.331 1.00 33.72 309 THR A CA 1
ATOM 2467 C C . THR A 1 309 ? 19.191 -20.152 15.522 1.00 33.72 309 THR A C 1
ATOM 2469 O O . THR A 1 309 ? 19.346 -18.934 15.499 1.00 33.72 309 THR A O 1
ATOM 2472 N N . LYS A 1 310 ? 20.222 -20.979 15.735 1.00 33.69 310 LYS A N 1
ATOM 2473 C CA . LYS A 1 310 ? 21.608 -20.513 15.898 1.00 33.69 310 LYS A CA 1
ATOM 2474 C C . LYS A 1 310 ? 22.163 -20.005 14.566 1.00 33.69 310 LYS A C 1
ATOM 2476 O O . LYS A 1 310 ? 22.739 -20.766 13.794 1.00 33.69 310 LYS A O 1
ATOM 2481 N N . GLY A 1 311 ? 22.018 -18.706 14.320 1.00 39.69 311 GLY A N 1
ATOM 2482 C CA . GLY A 1 311 ? 22.705 -17.989 13.250 1.00 39.69 311 GLY A CA 1
ATOM 2483 C C . GLY A 1 311 ? 22.561 -16.478 13.414 1.00 39.69 311 GLY A C 1
ATOM 2484 O O . GLY A 1 311 ? 21.451 -15.971 13.447 1.00 39.69 311 GLY A O 1
ATOM 2485 N N . LYS A 1 312 ? 23.681 -15.742 13.481 1.00 37.56 312 LYS A N 1
ATOM 2486 C CA . LYS A 1 312 ? 23.691 -14.265 13.578 1.00 37.56 312 LYS A CA 1
ATOM 2487 C C . LYS A 1 312 ? 23.110 -13.577 12.329 1.00 37.56 312 LYS A C 1
ATOM 2489 O O . LYS A 1 312 ? 22.835 -12.384 12.377 1.00 37.56 312 LYS A O 1
ATOM 2494 N N . PHE A 1 313 ? 22.955 -14.309 11.224 1.00 42.19 313 PHE A N 1
ATOM 2495 C CA . PHE A 1 313 ? 22.623 -13.789 9.902 1.00 42.19 313 PHE A CA 1
ATOM 2496 C C . PHE A 1 313 ? 21.471 -14.573 9.257 1.00 42.19 313 PHE A C 1
ATOM 2498 O O . PHE A 1 313 ? 21.466 -15.801 9.330 1.00 42.19 313 PHE A O 1
ATOM 2505 N N . ASP A 1 314 ? 20.535 -13.898 8.577 1.00 47.53 314 ASP A N 1
ATOM 2506 C CA . ASP A 1 314 ? 19.549 -14.575 7.714 1.00 47.53 314 ASP A CA 1
ATOM 2507 C C . ASP A 1 314 ? 20.158 -14.974 6.352 1.00 47.53 314 ASP A C 1
ATOM 2509 O O . ASP A 1 314 ? 21.300 -14.638 6.034 1.00 47.53 314 ASP A O 1
ATOM 2513 N N . LYS A 1 315 ? 19.373 -15.655 5.496 1.00 37.50 315 LYS A N 1
ATOM 2514 C CA . LYS A 1 315 ? 19.739 -15.996 4.095 1.00 37.50 315 LYS A CA 1
ATOM 2515 C C . LYS A 1 315 ? 20.152 -14.790 3.252 1.00 37.50 315 LYS A C 1
ATOM 2517 O O . LYS A 1 315 ? 20.637 -14.931 2.130 1.00 37.50 315 LYS A O 1
ATOM 2522 N N . TYR A 1 316 ? 19.884 -13.607 3.772 1.00 40.72 316 TYR A N 1
ATOM 2523 C CA . TYR A 1 316 ? 20.273 -12.369 3.187 1.00 40.72 316 TYR A CA 1
ATOM 2524 C C . TYR A 1 316 ? 21.593 -11.907 3.858 1.00 40.72 316 TYR A C 1
ATOM 2526 O O . TYR A 1 316 ? 22.561 -11.636 3.153 1.00 40.72 316 TYR A O 1
ATOM 2534 N N . GLY A 1 317 ? 21.757 -11.883 5.167 1.00 41.81 317 GLY A N 1
ATOM 2535 C CA . GLY A 1 317 ? 22.921 -11.330 5.865 1.00 41.81 317 GLY A CA 1
ATOM 2536 C C . GLY A 1 317 ? 22.548 -10.172 6.788 1.00 41.81 317 GLY A C 1
ATOM 2537 O O . GLY A 1 317 ? 23.412 -9.373 7.133 1.00 41.81 317 GLY A O 1
ATOM 2538 N N . GLN A 1 318 ? 21.267 -10.030 7.138 1.00 50.09 318 GLN A N 1
ATOM 2539 C CA . GLN A 1 318 ? 20.823 -9.129 8.199 1.00 50.09 318 GLN A CA 1
ATOM 2540 C C . GLN A 1 318 ? 21.271 -9.674 9.552 1.00 50.09 318 GLN A C 1
ATOM 2542 O O . GLN A 1 318 ? 21.151 -10.872 9.785 1.00 50.09 318 GLN A O 1
ATOM 2547 N N . THR A 1 319 ? 21.779 -8.812 10.431 1.00 41.75 319 THR A N 1
ATOM 2548 C CA . THR A 1 319 ? 22.131 -9.191 11.803 1.00 41.75 319 THR A CA 1
ATOM 2549 C C . THR A 1 319 ? 20.925 -9.112 12.725 1.00 41.75 319 THR A C 1
ATOM 2551 O O . THR A 1 319 ? 20.134 -8.174 12.627 1.00 41.75 319 THR A O 1
ATOM 2554 N N . PHE A 1 320 ? 20.819 -10.071 13.640 1.00 40.44 320 PHE A N 1
ATOM 2555 C CA . PHE A 1 320 ? 19.763 -10.134 14.645 1.00 40.44 320 PHE A CA 1
ATOM 2556 C C . PHE A 1 320 ? 20.396 -10.021 16.039 1.00 40.44 320 PHE A C 1
ATOM 2558 O O . PHE A 1 320 ? 21.298 -10.794 16.371 1.00 40.44 320 PHE A O 1
ATOM 2565 N N . GLU A 1 321 ? 19.979 -9.030 16.831 1.00 36.59 321 GLU A N 1
ATOM 2566 C CA . GLU A 1 321 ? 20.402 -8.876 18.227 1.00 36.59 321 GLU A CA 1
ATOM 2567 C C . GLU A 1 321 ? 19.326 -9.424 19.165 1.00 36.59 321 GLU A C 1
ATOM 2569 O O . GLU A 1 321 ? 18.141 -9.174 18.976 1.00 36.59 321 GLU A O 1
ATOM 2574 N N . VAL A 1 322 ? 19.733 -10.154 20.206 1.00 30.84 322 VAL A N 1
ATOM 2575 C CA . VAL A 1 322 ? 18.818 -10.882 21.107 1.00 30.84 322 VAL A CA 1
ATOM 2576 C C . VAL A 1 322 ? 17.809 -9.951 21.805 1.00 30.84 322 VAL A C 1
ATOM 2578 O O . VAL A 1 322 ? 16.666 -10.342 22.032 1.00 30.84 322 VAL A O 1
ATOM 2581 N N . GLY A 1 323 ? 18.197 -8.706 22.113 1.00 27.36 323 GLY A N 1
ATOM 2582 C CA . GLY A 1 323 ? 17.296 -7.695 22.685 1.00 27.36 323 GLY A CA 1
ATOM 2583 C C . GLY A 1 323 ? 16.223 -7.213 21.701 1.00 27.36 323 GLY A C 1
ATOM 2584 O O . GLY A 1 323 ? 15.047 -7.136 22.060 1.00 27.36 323 GLY A O 1
ATOM 2585 N N . ASP A 1 324 ? 16.606 -6.978 20.445 1.00 36.06 324 ASP A N 1
ATOM 2586 C CA . ASP A 1 324 ? 15.694 -6.597 19.359 1.00 36.06 324 ASP A CA 1
ATOM 2587 C C . ASP A 1 324 ? 14.784 -7.759 18.937 1.00 36.06 324 ASP A C 1
ATOM 2589 O O . ASP A 1 324 ? 13.635 -7.547 18.540 1.00 36.06 324 ASP A O 1
ATOM 2593 N N . GLU A 1 325 ? 15.264 -9.000 19.047 1.00 38.16 325 GLU A N 1
ATOM 2594 C CA . GLU A 1 325 ? 14.451 -10.198 18.830 1.00 38.16 325 GLU A CA 1
ATOM 2595 C C . GLU A 1 325 ? 13.396 -10.378 19.927 1.00 38.16 325 GLU A C 1
ATOM 2597 O O . GLU A 1 325 ? 12.244 -10.668 19.607 1.00 38.16 325 GLU A O 1
ATOM 2602 N N . LEU A 1 326 ? 13.740 -10.116 21.195 1.00 28.95 326 LEU A N 1
ATOM 2603 C CA . LEU A 1 326 ? 12.797 -10.153 22.318 1.00 28.95 326 LEU A CA 1
ATOM 2604 C C . LEU A 1 326 ? 11.730 -9.047 22.212 1.00 28.95 326 LEU A C 1
ATOM 2606 O O . LEU A 1 326 ? 10.553 -9.313 22.436 1.00 28.95 326 LEU A O 1
ATOM 2610 N N . ALA A 1 327 ? 12.106 -7.824 21.818 1.00 28.92 327 ALA A N 1
ATOM 2611 C CA . ALA A 1 327 ? 11.154 -6.748 21.514 1.00 28.92 327 ALA A CA 1
ATOM 2612 C C . ALA A 1 327 ? 10.298 -7.066 20.272 1.00 28.92 327 ALA A C 1
ATOM 2614 O O . ALA A 1 327 ? 9.117 -6.709 20.200 1.00 28.92 327 ALA A O 1
ATOM 2615 N N . GLY A 1 328 ? 10.866 -7.803 19.314 1.00 34.03 328 GLY A N 1
ATOM 2616 C CA . GLY A 1 328 ? 10.155 -8.320 18.152 1.00 34.03 328 GLY A CA 1
ATOM 2617 C C . GLY A 1 328 ? 9.076 -9.346 18.466 1.00 34.03 328 GLY A C 1
ATOM 2618 O O . GLY A 1 328 ? 8.071 -9.372 17.757 1.00 34.03 328 GLY A O 1
ATOM 2619 N N . LEU A 1 329 ? 9.198 -10.093 19.569 1.00 30.50 329 LEU A N 1
ATOM 2620 C CA . LEU A 1 329 ? 8.121 -10.947 20.090 1.00 30.50 329 LEU A CA 1
ATOM 2621 C C . LEU A 1 329 ? 6.896 -10.157 20.574 1.00 30.50 329 LEU A C 1
ATOM 2623 O O . LEU A 1 329 ? 5.866 -10.760 20.846 1.00 30.50 329 LEU A O 1
ATOM 2627 N N . PHE A 1 330 ? 6.988 -8.830 20.688 1.00 34.12 330 PHE A N 1
ATOM 2628 C CA . PHE A 1 330 ? 5.878 -7.937 21.035 1.00 34.12 330 PHE A CA 1
ATOM 2629 C C . PHE A 1 330 ? 5.555 -6.942 19.905 1.00 34.12 330 PHE A C 1
ATOM 2631 O O . PHE A 1 330 ? 4.827 -5.979 20.120 1.00 34.12 330 PHE A O 1
ATOM 2638 N N . GLY A 1 331 ? 6.098 -7.165 18.699 1.00 43.28 331 GLY A N 1
ATOM 2639 C CA . GLY A 1 331 ? 5.872 -6.320 17.522 1.00 43.28 331 GLY A CA 1
ATOM 2640 C C . GLY A 1 331 ? 6.661 -5.001 17.504 1.00 43.28 331 GLY A C 1
ATOM 2641 O O . GLY A 1 331 ? 6.498 -4.212 16.580 1.00 43.28 331 GLY A O 1
ATOM 2642 N N . PHE A 1 332 ? 7.558 -4.765 18.466 1.00 49.34 332 PHE A N 1
ATOM 2643 C CA . PHE A 1 332 ? 8.378 -3.547 18.556 1.00 49.34 332 PHE A CA 1
ATOM 2644 C C . PHE A 1 332 ? 9.778 -3.714 17.956 1.00 49.34 332 PHE A C 1
ATOM 2646 O O . PHE A 1 332 ? 10.722 -3.029 18.345 1.00 49.34 332 PHE A O 1
ATOM 2653 N N . ARG A 1 333 ? 9.937 -4.640 17.006 1.00 60.34 333 ARG A N 1
ATOM 2654 C CA . ARG A 1 333 ? 11.233 -4.879 16.372 1.00 60.34 333 ARG A CA 1
ATOM 2655 C C . ARG A 1 333 ? 11.636 -3.691 15.505 1.00 60.34 333 ARG A C 1
ATOM 2657 O O . ARG A 1 333 ? 10.978 -3.429 14.499 1.00 60.34 333 ARG A O 1
ATOM 2664 N N . ALA A 1 334 ? 12.764 -3.063 15.822 1.00 65.38 334 ALA A N 1
ATOM 2665 C CA . ALA A 1 334 ? 13.434 -2.165 14.894 1.00 65.38 334 ALA A CA 1
ATOM 2666 C C . ALA A 1 334 ? 14.121 -2.989 13.791 1.00 65.38 334 ALA A C 1
ATOM 2668 O O . ALA A 1 334 ? 14.930 -3.881 14.050 1.00 65.38 334 ALA A O 1
ATOM 2669 N N . VAL A 1 335 ? 13.767 -2.725 12.537 1.00 77.31 335 VAL A N 1
ATOM 2670 C CA . VAL A 1 335 ? 14.356 -3.358 11.356 1.00 77.31 335 VAL A CA 1
ATOM 2671 C C . VAL A 1 335 ? 15.217 -2.335 10.634 1.00 77.31 335 VAL A C 1
ATOM 2673 O O . VAL A 1 335 ? 14.742 -1.267 10.253 1.00 77.31 335 VAL A O 1
ATOM 2676 N N . ASN A 1 336 ? 16.484 -2.682 10.412 1.00 80.00 336 ASN A N 1
ATOM 2677 C CA . ASN A 1 336 ? 17.413 -1.849 9.653 1.00 80.00 336 ASN A CA 1
ATOM 2678 C C . ASN A 1 336 ? 16.972 -1.725 8.191 1.00 80.00 336 ASN A C 1
ATOM 2680 O O . ASN A 1 336 ? 16.811 -2.727 7.485 1.00 80.00 336 ASN A O 1
ATOM 2684 N N . VAL A 1 337 ? 16.839 -0.489 7.715 1.00 85.06 337 VAL A N 1
ATOM 2685 C CA . VAL A 1 337 ? 16.678 -0.196 6.293 1.00 85.06 337 VAL A CA 1
ATOM 2686 C C . VAL A 1 337 ? 18.059 -0.270 5.661 1.00 85.06 337 VAL A C 1
ATOM 2688 O O . VAL A 1 337 ? 18.957 0.483 6.022 1.00 85.06 337 VAL A O 1
ATOM 2691 N N . ASN A 1 338 ? 18.249 -1.192 4.716 1.00 85.31 338 ASN A N 1
ATOM 2692 C CA . ASN A 1 338 ? 19.526 -1.356 4.023 1.00 85.31 338 ASN A CA 1
ATOM 2693 C C . ASN A 1 338 ? 19.357 -1.087 2.517 1.00 85.31 338 ASN A C 1
ATOM 2695 O O . ASN A 1 338 ? 19.029 -2.015 1.759 1.00 85.31 338 ASN A O 1
ATOM 2699 N N . PRO A 1 339 ? 19.559 0.168 2.070 1.00 87.25 339 PRO A N 1
ATOM 2700 C CA . PRO A 1 339 ? 19.443 0.536 0.666 1.00 87.25 339 PRO A CA 1
ATOM 2701 C C . PRO A 1 339 ? 20.469 -0.158 -0.222 1.00 87.25 339 PRO A C 1
ATOM 2703 O O . PRO A 1 339 ? 20.088 -0.677 -1.270 1.00 87.25 339 PRO A O 1
ATOM 2706 N N . GLY A 1 340 ? 21.734 -0.231 0.211 1.00 80.88 340 GLY A N 1
ATOM 2707 C CA . GLY A 1 340 ? 22.835 -0.815 -0.568 1.00 80.88 340 GLY A CA 1
ATOM 2708 C C . GLY A 1 340 ? 22.593 -2.275 -0.938 1.00 80.88 340 GLY A C 1
ATOM 2709 O O . GLY A 1 340 ? 22.867 -2.719 -2.051 1.00 80.88 340 GLY A O 1
ATOM 2710 N N . ARG A 1 341 ? 21.956 -3.020 -0.038 1.00 77.25 341 ARG A N 1
ATOM 2711 C CA . ARG A 1 341 ? 21.511 -4.375 -0.329 1.00 77.25 341 ARG A CA 1
ATOM 2712 C C . ARG A 1 341 ? 20.261 -4.400 -1.203 1.00 77.25 341 ARG A C 1
ATOM 2714 O O . ARG A 1 341 ? 20.225 -5.104 -2.213 1.00 77.25 341 ARG A O 1
ATOM 2721 N N . SER A 1 342 ? 19.217 -3.695 -0.777 1.00 79.81 342 SER A N 1
ATOM 2722 C CA . SER A 1 342 ? 17.867 -3.860 -1.322 1.00 79.81 342 SER A CA 1
ATOM 2723 C C . SER A 1 342 ? 17.735 -3.306 -2.740 1.00 79.81 342 SER A C 1
ATOM 2725 O O . SER A 1 342 ? 16.943 -3.820 -3.531 1.00 79.81 342 SER A O 1
ATOM 2727 N N . ILE A 1 343 ? 18.565 -2.321 -3.100 1.00 85.94 343 ILE A N 1
ATOM 2728 C CA . ILE A 1 343 ? 18.630 -1.757 -4.451 1.00 85.94 343 ILE A CA 1
ATOM 2729 C C . ILE A 1 343 ? 19.004 -2.816 -5.501 1.00 85.94 343 ILE A C 1
ATOM 2731 O O . ILE A 1 343 ? 18.542 -2.730 -6.633 1.00 85.94 343 ILE A O 1
ATOM 2735 N N . ASN A 1 344 ? 19.734 -3.879 -5.137 1.00 80.88 344 ASN A N 1
ATOM 2736 C CA . ASN A 1 344 ? 20.032 -4.980 -6.061 1.00 80.88 344 ASN A CA 1
ATOM 2737 C C . ASN A 1 344 ? 18.761 -5.692 -6.549 1.00 80.88 344 ASN A C 1
ATOM 2739 O O . ASN A 1 344 ? 18.675 -6.068 -7.720 1.00 80.88 344 ASN A O 1
ATOM 2743 N N . PHE A 1 345 ? 17.758 -5.848 -5.678 1.00 81.50 345 PHE A N 1
ATOM 2744 C CA . PHE A 1 345 ? 16.464 -6.409 -6.072 1.00 81.50 345 PHE A CA 1
ATOM 2745 C C . PHE A 1 345 ? 15.706 -5.443 -6.985 1.00 81.50 345 PHE A C 1
ATOM 2747 O O . PHE A 1 345 ? 15.175 -5.869 -8.007 1.00 81.50 345 PHE A O 1
ATOM 2754 N N . LYS A 1 346 ? 15.748 -4.137 -6.688 1.00 86.50 346 LYS A N 1
ATOM 2755 C CA . LYS A 1 346 ? 15.144 -3.092 -7.533 1.00 86.50 346 LYS A CA 1
ATOM 2756 C C . LYS A 1 346 ? 15.755 -3.051 -8.930 1.00 86.50 346 LYS A C 1
ATOM 2758 O O . LYS A 1 346 ? 15.032 -2.955 -9.913 1.00 86.50 346 LYS A O 1
ATOM 2763 N N . ILE A 1 347 ? 17.073 -3.201 -9.033 1.00 89.56 347 ILE A N 1
ATOM 2764 C CA . ILE A 1 347 ? 17.787 -3.275 -10.313 1.00 89.56 347 ILE A CA 1
ATOM 2765 C C . ILE A 1 347 ? 17.397 -4.538 -11.082 1.00 89.56 347 ILE A C 1
ATOM 2767 O O . ILE A 1 347 ? 17.161 -4.473 -12.288 1.00 89.56 347 ILE A O 1
ATOM 2771 N N . ALA A 1 348 ? 17.284 -5.685 -10.407 1.00 83.31 348 ALA A N 1
ATOM 2772 C CA . ALA A 1 348 ? 16.829 -6.917 -11.046 1.00 83.31 348 ALA A CA 1
ATOM 2773 C C . ALA A 1 348 ? 15.387 -6.793 -11.574 1.00 83.31 348 ALA A C 1
ATOM 2775 O O . ALA A 1 348 ? 15.105 -7.217 -12.701 1.00 83.31 348 ALA A O 1
ATOM 2776 N N . ASP A 1 349 ? 14.495 -6.182 -10.792 1.00 83.06 349 ASP A N 1
ATOM 2777 C CA . ASP A 1 349 ? 13.112 -5.902 -11.181 1.00 83.06 349 ASP A CA 1
ATOM 2778 C C . ASP A 1 349 ? 13.048 -4.905 -12.344 1.00 83.06 349 ASP A C 1
ATOM 2780 O O . ASP A 1 349 ? 12.336 -5.156 -13.317 1.00 83.06 349 ASP A O 1
ATOM 2784 N N . TYR A 1 350 ? 13.862 -3.847 -12.316 1.00 94.69 350 TYR A N 1
ATOM 2785 C CA . TYR A 1 350 ? 14.010 -2.890 -13.412 1.00 94.69 350 TYR A CA 1
ATOM 2786 C C . TYR A 1 350 ? 14.461 -3.577 -14.706 1.00 94.69 350 TYR A C 1
ATOM 2788 O O . TYR A 1 350 ? 13.794 -3.471 -15.734 1.00 94.69 350 TYR A O 1
ATOM 2796 N N . GLN A 1 351 ? 15.541 -4.364 -14.666 1.00 93.06 351 GLN A N 1
ATOM 2797 C CA . GLN A 1 351 ? 16.022 -5.104 -15.836 1.00 93.06 351 GLN A CA 1
ATOM 2798 C C . GLN A 1 351 ? 14.961 -6.071 -16.378 1.00 93.06 351 GLN A C 1
ATOM 2800 O O . GLN A 1 351 ? 14.820 -6.217 -17.596 1.00 93.06 351 GLN A O 1
ATOM 2805 N N . ARG A 1 352 ? 14.213 -6.743 -15.491 1.00 87.06 352 ARG A N 1
ATOM 2806 C CA . ARG A 1 352 ? 13.096 -7.613 -15.885 1.00 87.06 352 ARG A CA 1
ATOM 2807 C C . ARG A 1 352 ? 11.994 -6.804 -16.568 1.00 87.06 352 ARG A C 1
ATOM 2809 O O . ARG A 1 352 ? 11.584 -7.189 -17.660 1.00 87.06 352 ARG A O 1
ATOM 2816 N N . GLY A 1 353 ? 11.588 -5.679 -15.983 1.00 87.31 353 GLY A N 1
ATOM 2817 C CA . GLY A 1 353 ? 10.576 -4.779 -16.533 1.00 87.31 353 GLY A CA 1
ATOM 2818 C C . GLY A 1 353 ? 10.969 -4.216 -17.899 1.00 87.31 353 GLY A C 1
ATOM 2819 O O . GLY A 1 353 ? 10.159 -4.229 -18.822 1.00 87.31 353 GLY A O 1
ATOM 2820 N N . VAL A 1 354 ? 12.233 -3.821 -18.086 1.00 95.44 354 VAL A N 1
ATOM 2821 C CA . VAL A 1 354 ? 12.757 -3.359 -19.384 1.00 95.44 354 VAL A CA 1
ATOM 2822 C C . VAL A 1 354 ? 12.658 -4.466 -20.436 1.00 95.44 354 VAL A C 1
ATOM 2824 O O . VAL A 1 354 ? 12.205 -4.214 -21.553 1.00 95.44 354 VAL A O 1
ATOM 2827 N N . ARG A 1 355 ? 13.053 -5.703 -20.097 1.00 90.69 355 ARG A N 1
ATOM 2828 C CA . ARG A 1 355 ? 12.939 -6.851 -21.016 1.00 90.69 355 ARG A CA 1
ATOM 2829 C C . ARG A 1 355 ? 11.484 -7.167 -21.358 1.00 90.69 355 ARG A C 1
ATOM 2831 O O . ARG A 1 355 ? 11.175 -7.369 -22.528 1.00 90.69 355 ARG A O 1
ATOM 2838 N N . GLN A 1 356 ? 10.599 -7.187 -20.363 1.00 88.12 356 GLN A N 1
ATOM 2839 C CA . GLN A 1 356 ? 9.170 -7.450 -20.557 1.00 88.12 356 GLN A CA 1
ATOM 2840 C C . GLN A 1 356 ? 8.515 -6.376 -21.429 1.00 88.12 356 GLN A C 1
ATOM 2842 O O . GLN A 1 356 ? 7.814 -6.722 -22.377 1.00 88.12 356 GLN A O 1
ATOM 2847 N N . SER A 1 357 ? 8.824 -5.101 -21.186 1.00 91.50 357 SER A N 1
ATOM 2848 C CA . SER A 1 357 ? 8.320 -3.977 -21.985 1.00 91.50 357 SER A CA 1
ATOM 2849 C C . SER A 1 357 ? 8.763 -4.090 -23.443 1.00 91.50 357 SER A C 1
ATOM 2851 O O . SER A 1 357 ? 7.937 -4.022 -24.344 1.00 91.50 357 SER A O 1
ATOM 2853 N N . ARG A 1 358 ? 10.050 -4.379 -23.693 1.00 91.56 358 ARG A N 1
ATOM 2854 C CA . ARG A 1 358 ? 10.555 -4.638 -25.055 1.00 91.56 358 ARG A CA 1
ATOM 2855 C C . ARG A 1 358 ? 9.860 -5.820 -25.719 1.00 91.56 358 ARG A C 1
ATOM 2857 O O . ARG A 1 358 ? 9.585 -5.760 -26.912 1.00 91.56 358 ARG A O 1
ATOM 2864 N N . SER A 1 359 ? 9.553 -6.867 -24.950 1.00 87.31 359 SER A N 1
ATOM 2865 C CA . SER A 1 359 ? 8.905 -8.062 -25.487 1.00 87.31 359 SER A CA 1
ATOM 2866 C C . SER A 1 359 ? 7.513 -7.796 -26.062 1.00 87.31 359 SER A C 1
ATOM 2868 O O . SER A 1 359 ? 7.100 -8.527 -26.956 1.00 87.31 359 SER A O 1
ATOM 2870 N N . LEU A 1 360 ? 6.814 -6.751 -25.596 1.00 85.69 360 LEU A N 1
ATOM 2871 C CA . LEU A 1 360 ? 5.518 -6.349 -26.152 1.00 85.69 360 LEU A CA 1
ATOM 2872 C C . LEU A 1 360 ? 5.644 -5.991 -27.637 1.00 85.69 360 LEU A C 1
ATOM 2874 O O . LEU A 1 360 ? 4.827 -6.437 -28.430 1.00 85.69 360 LEU A O 1
ATOM 2878 N N . PHE A 1 361 ? 6.719 -5.293 -28.009 1.00 91.31 361 PHE A N 1
ATOM 2879 C CA . PHE A 1 361 ? 7.013 -4.957 -29.399 1.00 91.31 361 PHE A CA 1
ATOM 2880 C C . PHE A 1 361 ? 7.636 -6.127 -30.167 1.00 91.31 361 PHE A C 1
ATOM 2882 O O . PHE A 1 361 ? 7.202 -6.460 -31.265 1.00 91.31 361 PHE A O 1
ATOM 2889 N N . THR A 1 362 ? 8.645 -6.801 -29.602 1.00 88.44 362 THR A N 1
ATOM 2890 C CA . THR A 1 362 ? 9.376 -7.837 -30.357 1.00 88.44 362 THR A CA 1
ATOM 2891 C C . THR A 1 362 ? 8.519 -9.052 -30.699 1.00 88.44 362 THR A C 1
ATOM 2893 O O . THR A 1 362 ? 8.841 -9.755 -31.648 1.00 88.44 362 THR A O 1
ATOM 2896 N N . ARG A 1 363 ? 7.443 -9.323 -29.948 1.00 85.94 363 ARG A N 1
ATOM 2897 C CA . ARG A 1 363 ? 6.493 -10.401 -30.267 1.00 85.94 363 ARG A CA 1
ATOM 2898 C C . ARG A 1 363 ? 5.787 -10.193 -31.603 1.00 85.94 363 ARG A C 1
ATOM 2900 O O . ARG A 1 363 ? 5.465 -11.186 -32.241 1.00 85.94 363 ARG A O 1
ATOM 2907 N N . GLU A 1 364 ? 5.598 -8.951 -32.043 1.00 80.56 364 GLU A N 1
ATOM 2908 C CA . GLU A 1 364 ? 5.026 -8.659 -33.362 1.00 80.56 364 GLU A CA 1
ATOM 2909 C C . GLU A 1 364 ? 5.929 -9.176 -34.487 1.00 80.56 364 GLU A C 1
ATOM 2911 O O . GLU A 1 364 ? 5.453 -9.800 -35.429 1.00 80.56 364 GLU A O 1
ATOM 2916 N N . ALA A 1 365 ? 7.249 -9.055 -34.323 1.00 78.06 365 ALA A N 1
ATOM 2917 C CA . ALA A 1 365 ? 8.238 -9.613 -35.248 1.00 78.06 365 ALA A CA 1
ATOM 2918 C C . ALA A 1 365 ? 8.352 -11.148 -35.184 1.00 78.06 365 ALA A C 1
ATOM 2920 O O . ALA A 1 365 ? 9.114 -11.738 -35.940 1.00 78.06 365 ALA A O 1
ATOM 2921 N N . LEU A 1 366 ? 7.644 -11.806 -34.262 1.00 79.69 366 LEU A N 1
ATOM 2922 C CA . LEU A 1 366 ? 7.582 -13.267 -34.146 1.00 79.69 366 LEU A CA 1
ATOM 2923 C C . LEU A 1 366 ? 6.247 -13.831 -34.651 1.00 79.69 366 LEU A C 1
ATOM 2925 O O . LEU A 1 366 ? 6.058 -15.047 -34.646 1.00 79.69 366 LEU A O 1
ATOM 2929 N N . ARG A 1 367 ? 5.303 -12.973 -35.061 1.00 81.12 367 ARG A N 1
ATOM 2930 C CA . ARG A 1 367 ? 4.049 -13.416 -35.670 1.00 81.12 367 ARG A CA 1
ATOM 2931 C C . ARG A 1 367 ? 4.332 -13.908 -37.087 1.00 81.12 367 ARG A C 1
ATOM 2933 O O . ARG A 1 367 ? 4.943 -13.201 -37.879 1.00 81.12 367 ARG A O 1
ATOM 2940 N N . GLY A 1 368 ? 3.875 -15.123 -37.387 1.00 70.94 368 GLY A N 1
ATOM 2941 C CA . GLY A 1 368 ? 4.028 -15.738 -38.710 1.00 70.94 368 GLY A CA 1
ATOM 2942 C C . GLY A 1 368 ? 2.935 -15.367 -39.717 1.00 70.94 368 GLY A C 1
ATOM 2943 O O . GLY A 1 368 ? 2.987 -15.841 -40.842 1.00 70.94 368 GLY A O 1
ATOM 2944 N N . GLY A 1 369 ? 1.929 -14.584 -39.318 1.00 80.75 369 GLY A N 1
ATOM 2945 C CA . GLY A 1 369 ? 0.869 -14.100 -40.208 1.00 80.75 369 GLY A CA 1
ATOM 2946 C C . GLY A 1 369 ? 1.112 -12.661 -40.684 1.00 80.75 369 GLY A C 1
ATOM 2947 O O . GLY A 1 369 ? 2.015 -12.001 -40.164 1.00 80.75 369 GLY A O 1
ATOM 2948 N N . PRO A 1 370 ? 0.294 -12.158 -41.629 1.00 85.00 370 PRO A N 1
ATOM 2949 C CA . PRO A 1 370 ? 0.337 -10.760 -42.049 1.00 85.00 370 PRO A CA 1
ATOM 2950 C C . PRO A 1 370 ? 0.141 -9.811 -40.860 1.00 85.00 370 PRO A C 1
ATOM 2952 O O . PRO A 1 370 ? -0.665 -10.081 -39.968 1.00 85.00 370 PRO A O 1
ATOM 2955 N N . ILE A 1 371 ? 0.868 -8.695 -40.860 1.00 89.25 371 ILE A N 1
ATOM 2956 C CA . ILE A 1 371 ? 0.763 -7.635 -39.854 1.00 89.25 371 ILE A CA 1
ATOM 2957 C C . ILE A 1 371 ? 0.737 -6.277 -40.548 1.00 89.25 371 ILE A C 1
ATOM 2959 O O . ILE A 1 371 ? 1.523 -6.034 -41.467 1.00 89.25 371 ILE A O 1
ATOM 2963 N N . GLU A 1 372 ? -0.162 -5.390 -40.132 1.00 91.81 372 GLU A N 1
ATOM 2964 C CA . GLU A 1 372 ? -0.278 -4.063 -40.728 1.00 91.81 372 GLU A CA 1
ATOM 2965 C C . GLU A 1 372 ? 0.714 -3.069 -40.111 1.00 91.81 372 GLU A C 1
ATOM 2967 O O . GLU A 1 372 ? 1.108 -3.183 -38.948 1.00 91.81 372 GLU A O 1
ATOM 2972 N N . ALA A 1 373 ? 1.099 -2.042 -40.875 1.00 92.94 373 ALA A N 1
ATOM 2973 C CA . ALA A 1 373 ? 2.031 -1.019 -40.403 1.00 92.94 373 ALA A CA 1
ATOM 2974 C C . ALA A 1 373 ? 1.498 -0.273 -39.164 1.00 92.94 373 ALA A C 1
ATOM 2976 O O . ALA A 1 373 ? 2.260 -0.006 -38.232 1.00 92.94 373 ALA A O 1
ATOM 2977 N N . ARG A 1 374 ? 0.182 -0.008 -39.106 1.00 91.06 374 ARG A N 1
ATOM 2978 C CA . ARG A 1 374 ? -0.467 0.623 -37.945 1.00 91.06 374 ARG A CA 1
ATOM 2979 C C . ARG A 1 374 ? -0.309 -0.200 -36.664 1.00 91.06 374 ARG A C 1
ATOM 2981 O O . ARG A 1 374 ? 0.037 0.370 -35.634 1.00 91.06 374 ARG A O 1
ATOM 2988 N N . ASP A 1 375 ? -0.441 -1.525 -36.744 1.00 90.75 375 ASP A N 1
ATOM 2989 C CA . ASP A 1 375 ? -0.355 -2.414 -35.579 1.00 90.75 375 ASP A CA 1
ATOM 2990 C C . ASP A 1 375 ? 1.075 -2.461 -35.021 1.00 90.75 375 ASP A C 1
ATOM 2992 O O . ASP A 1 375 ? 1.293 -2.520 -33.808 1.00 90.75 375 ASP A O 1
ATOM 2996 N N . ILE A 1 376 ? 2.075 -2.383 -35.908 1.00 94.00 376 ILE A N 1
ATOM 2997 C CA . ILE A 1 376 ? 3.491 -2.287 -35.531 1.00 94.00 376 ILE A CA 1
ATOM 2998 C C . ILE A 1 376 ? 3.748 -0.982 -34.759 1.00 94.00 376 ILE A C 1
ATOM 3000 O O . ILE A 1 376 ? 4.426 -1.006 -33.725 1.00 94.00 376 ILE A O 1
ATOM 3004 N N . VAL A 1 377 ? 3.213 0.147 -35.241 1.00 95.62 377 VAL A N 1
ATOM 3005 C CA . VAL A 1 377 ? 3.337 1.454 -34.572 1.00 95.62 377 VAL A CA 1
ATOM 3006 C C . VAL A 1 377 ? 2.637 1.436 -33.209 1.00 95.62 377 VAL A C 1
ATOM 3008 O O . VAL A 1 377 ? 3.254 1.814 -32.210 1.00 95.62 377 VAL A O 1
ATOM 3011 N N . ASP A 1 378 ? 1.409 0.922 -33.125 1.00 91.94 378 ASP A N 1
ATOM 3012 C CA . ASP A 1 378 ? 0.659 0.825 -31.864 1.00 91.94 378 ASP A CA 1
ATOM 3013 C C . ASP A 1 378 ? 1.380 -0.050 -30.836 1.00 91.94 378 ASP A C 1
ATOM 3015 O O . ASP A 1 378 ? 1.505 0.312 -29.660 1.00 91.94 378 ASP A O 1
ATOM 3019 N N . SER A 1 379 ? 1.927 -1.186 -31.275 1.00 91.75 379 SER A N 1
ATOM 3020 C CA . SER A 1 379 ? 2.721 -2.059 -30.413 1.00 91.75 379 SER A CA 1
ATOM 3021 C C . SER A 1 379 ? 3.985 -1.359 -29.902 1.00 91.75 379 SER A C 1
ATOM 3023 O O . SER A 1 379 ? 4.330 -1.480 -28.721 1.00 91.75 379 SER A O 1
ATOM 3025 N N . TYR A 1 380 ? 4.646 -0.556 -30.743 1.00 96.50 380 TYR A N 1
ATOM 3026 C CA . TYR A 1 380 ? 5.795 0.252 -30.335 1.00 96.50 380 TYR A CA 1
ATOM 3027 C C . TYR A 1 380 ? 5.416 1.317 -29.293 1.00 96.50 380 TYR A C 1
ATOM 3029 O O . TYR A 1 380 ? 6.113 1.454 -28.281 1.00 96.50 380 TYR A O 1
ATOM 3037 N N . ILE A 1 381 ? 4.309 2.042 -29.490 1.00 94.56 381 ILE A N 1
ATOM 3038 C CA . ILE A 1 381 ? 3.799 3.032 -28.526 1.00 94.56 381 ILE A CA 1
ATOM 3039 C C . ILE A 1 381 ? 3.474 2.346 -27.193 1.00 94.56 381 ILE A C 1
ATOM 3041 O O . ILE A 1 381 ? 3.945 2.776 -26.138 1.00 94.56 381 ILE A O 1
ATOM 3045 N N . ASN A 1 382 ? 2.741 1.230 -27.228 1.00 93.62 382 ASN A N 1
ATOM 3046 C CA . ASN A 1 382 ? 2.366 0.471 -26.035 1.00 93.62 382 ASN A CA 1
ATOM 3047 C C . ASN A 1 382 ? 3.588 -0.076 -25.272 1.00 93.62 382 ASN A C 1
ATOM 3049 O O . ASN A 1 382 ? 3.652 0.007 -24.043 1.00 93.62 382 ASN A O 1
ATOM 3053 N N . ALA A 1 383 ? 4.587 -0.596 -25.988 1.00 92.12 383 ALA A N 1
ATOM 3054 C CA . ALA A 1 383 ? 5.832 -1.070 -25.394 1.00 92.12 383 ALA A CA 1
ATOM 3055 C C . ALA A 1 383 ? 6.611 0.063 -24.702 1.00 92.12 383 ALA A C 1
ATOM 3057 O O . ALA A 1 383 ? 7.185 -0.143 -23.628 1.00 92.12 383 ALA A O 1
ATOM 3058 N N . ASN A 1 384 ? 6.607 1.268 -25.281 1.00 97.81 384 ASN A N 1
ATOM 3059 C CA . ASN A 1 384 ? 7.235 2.447 -24.685 1.00 97.81 384 ASN A CA 1
ATOM 3060 C C . ASN A 1 384 ? 6.454 3.003 -23.493 1.00 97.81 384 ASN A C 1
ATOM 3062 O O . ASN A 1 384 ? 7.087 3.387 -22.514 1.00 97.81 384 ASN A O 1
ATOM 3066 N N . ARG A 1 385 ? 5.117 2.951 -23.513 1.00 96.19 385 ARG A N 1
ATOM 3067 C CA . ARG A 1 385 ? 4.281 3.255 -22.343 1.00 96.19 385 ARG A CA 1
ATOM 3068 C C . ARG A 1 385 ? 4.658 2.376 -21.148 1.00 96.19 385 ARG A C 1
ATOM 3070 O O . ARG A 1 385 ? 4.942 2.888 -20.072 1.00 96.19 385 ARG A O 1
ATOM 3077 N N . ALA A 1 386 ? 4.745 1.059 -21.350 1.00 92.12 386 ALA A N 1
ATOM 3078 C CA . ALA A 1 386 ? 5.170 0.138 -20.294 1.00 92.12 386 ALA A CA 1
ATOM 3079 C C . ALA A 1 386 ? 6.614 0.416 -19.824 1.00 92.12 386 ALA A C 1
ATOM 3081 O O . ALA A 1 386 ? 6.904 0.400 -18.626 1.00 92.12 386 ALA A O 1
ATOM 3082 N N . LEU A 1 387 ? 7.524 0.720 -20.759 1.00 97.06 387 LEU A N 1
ATOM 3083 C CA . LEU A 1 387 ? 8.911 1.062 -20.435 1.00 97.06 387 LEU A CA 1
ATOM 3084 C C . LEU A 1 387 ? 9.018 2.363 -19.626 1.00 97.06 387 LEU A C 1
ATOM 3086 O O . LEU A 1 387 ? 9.886 2.460 -18.754 1.00 97.06 387 LEU A O 1
ATOM 3090 N N . PHE A 1 388 ? 8.171 3.351 -19.916 1.00 97.81 388 PHE A N 1
ATOM 3091 C CA . PHE A 1 388 ? 8.112 4.618 -19.196 1.00 97.81 388 PHE A CA 1
ATOM 3092 C C . PHE A 1 388 ? 7.810 4.385 -17.717 1.00 97.81 388 PHE A C 1
ATOM 3094 O O . PHE A 1 388 ? 8.589 4.818 -16.867 1.00 97.81 388 PHE A O 1
ATOM 3101 N N . ASP A 1 389 ? 6.778 3.599 -17.406 1.00 94.75 389 ASP A N 1
ATOM 3102 C CA . ASP A 1 389 ? 6.408 3.279 -16.023 1.00 94.75 389 ASP A CA 1
ATOM 3103 C C . ASP A 1 389 ? 7.522 2.529 -15.283 1.00 94.75 389 ASP A C 1
ATOM 3105 O O . ASP A 1 389 ? 7.812 2.810 -14.117 1.00 94.75 389 ASP A O 1
ATOM 3109 N N . VAL A 1 390 ? 8.199 1.597 -15.962 1.00 95.81 390 VAL A N 1
ATOM 3110 C CA . VAL A 1 390 ? 9.341 0.863 -15.397 1.00 95.81 390 VAL A CA 1
ATOM 3111 C C . VAL A 1 390 ? 10.497 1.810 -15.056 1.00 95.81 390 VAL A C 1
ATOM 3113 O O . VAL A 1 390 ? 11.036 1.743 -13.950 1.00 95.81 390 VAL A O 1
ATOM 3116 N N . ARG A 1 391 ? 10.871 2.713 -15.974 1.00 97.75 391 ARG A N 1
ATOM 3117 C CA . ARG A 1 391 ? 11.944 3.702 -15.756 1.00 97.75 391 ARG A CA 1
ATOM 3118 C C . ARG A 1 391 ? 11.581 4.706 -14.668 1.00 97.75 391 ARG A C 1
ATOM 3120 O O . ARG A 1 391 ? 12.397 4.965 -13.788 1.00 97.75 391 ARG A O 1
ATOM 3127 N N . LYS A 1 392 ? 10.352 5.220 -14.688 1.00 96.75 392 LYS A N 1
ATOM 3128 C CA . LYS A 1 392 ? 9.827 6.149 -13.685 1.00 96.75 392 LYS A CA 1
ATOM 3129 C C . LYS A 1 392 ? 9.833 5.533 -12.286 1.00 96.75 392 LYS A C 1
ATOM 3131 O O . LYS A 1 392 ? 10.260 6.170 -11.327 1.00 96.75 392 LYS A O 1
ATOM 3136 N N . ASN A 1 393 ? 9.402 4.279 -12.152 1.00 94.50 393 ASN A N 1
ATOM 3137 C CA . ASN A 1 393 ? 9.447 3.578 -10.869 1.00 94.50 393 ASN A CA 1
ATOM 3138 C C . ASN A 1 393 ? 10.880 3.337 -10.387 1.00 94.50 393 ASN A C 1
ATOM 3140 O O . ASN A 1 393 ? 11.147 3.501 -9.197 1.00 94.50 393 ASN A O 1
ATOM 3144 N N . PHE A 1 394 ? 11.799 3.015 -11.300 1.00 96.12 394 PHE A N 1
ATOM 3145 C CA . PHE A 1 394 ? 13.209 2.845 -10.965 1.00 96.12 394 PHE A CA 1
ATOM 3146 C C . PHE A 1 394 ? 13.877 4.160 -10.539 1.00 96.12 394 PHE A C 1
ATOM 3148 O O . PHE A 1 394 ? 14.655 4.152 -9.588 1.00 96.12 394 PHE A O 1
ATOM 3155 N N . LYS A 1 395 ? 13.514 5.300 -11.144 1.00 96.50 395 LYS A N 1
ATOM 3156 C CA . LYS A 1 395 ? 13.953 6.627 -10.681 1.00 96.50 395 LYS A CA 1
ATOM 3157 C C . LYS A 1 395 ? 13.545 6.885 -9.233 1.00 96.50 395 LYS A C 1
ATOM 3159 O O . LYS A 1 395 ? 14.394 7.197 -8.407 1.00 96.50 395 LYS A O 1
ATOM 3164 N N . LYS A 1 396 ? 12.275 6.643 -8.898 1.00 95.81 396 LYS A N 1
ATOM 3165 C CA . LYS A 1 396 ? 11.786 6.768 -7.515 1.00 95.81 396 LYS A CA 1
ATOM 3166 C C . LYS A 1 396 ? 12.529 5.848 -6.541 1.00 95.81 396 LYS A C 1
ATOM 3168 O O . LYS A 1 396 ? 12.713 6.209 -5.385 1.00 95.81 396 LYS A O 1
ATOM 3173 N N . ASP A 1 397 ? 12.930 4.655 -6.983 1.00 94.50 397 ASP A N 1
ATOM 3174 C CA . ASP A 1 397 ? 13.738 3.749 -6.162 1.00 94.50 397 ASP A CA 1
ATOM 3175 C C . ASP A 1 397 ? 15.170 4.287 -5.966 1.00 94.50 397 ASP A C 1
ATOM 3177 O O . ASP A 1 397 ? 15.666 4.260 -4.844 1.00 94.50 397 ASP A O 1
ATOM 3181 N N . ILE A 1 398 ? 15.812 4.837 -7.005 1.00 95.06 398 ILE A N 1
ATOM 3182 C CA . ILE A 1 398 ? 17.133 5.490 -6.910 1.00 95.06 398 ILE A CA 1
ATOM 3183 C C . ILE A 1 398 ? 17.097 6.690 -5.955 1.00 95.06 398 ILE A C 1
ATOM 3185 O O . ILE A 1 398 ? 17.965 6.804 -5.090 1.00 95.06 398 ILE A O 1
ATOM 3189 N N . ASP A 1 399 ? 16.096 7.560 -6.086 1.00 96.06 399 ASP A N 1
ATOM 3190 C CA . ASP A 1 399 ? 15.957 8.744 -5.233 1.00 96.06 399 ASP A CA 1
ATOM 3191 C C . ASP A 1 399 ? 15.746 8.351 -3.775 1.00 96.06 399 ASP A C 1
ATOM 3193 O O . ASP A 1 399 ? 16.453 8.836 -2.894 1.00 96.06 399 ASP A O 1
ATOM 3197 N N . ALA A 1 400 ? 14.863 7.381 -3.526 1.00 95.81 400 ALA A N 1
ATOM 3198 C CA . ALA A 1 400 ? 14.668 6.842 -2.189 1.00 95.81 400 ALA A CA 1
ATOM 3199 C C . ALA A 1 400 ? 15.956 6.230 -1.618 1.00 95.81 400 ALA A C 1
ATOM 3201 O O . ALA A 1 400 ? 16.234 6.403 -0.437 1.00 95.81 400 ALA A O 1
ATOM 3202 N N . ALA A 1 401 ? 16.786 5.565 -2.431 1.00 94.94 401 ALA A N 1
ATOM 3203 C CA . ALA A 1 401 ? 18.080 5.057 -1.971 1.00 94.94 401 ALA A CA 1
ATOM 3204 C C . ALA A 1 401 ? 18.989 6.179 -1.445 1.00 94.94 401 ALA A C 1
ATOM 3206 O O . ALA A 1 401 ? 19.663 5.997 -0.432 1.00 94.94 401 ALA A O 1
ATOM 3207 N N . ARG A 1 402 ? 19.003 7.330 -2.130 1.00 94.81 402 ARG A N 1
ATOM 3208 C CA . ARG A 1 402 ? 19.803 8.507 -1.755 1.00 94.81 402 ARG A CA 1
ATOM 3209 C C . ARG A 1 402 ? 19.274 9.185 -0.506 1.00 94.81 402 ARG A C 1
ATOM 3211 O O . ARG A 1 402 ? 20.066 9.490 0.378 1.00 94.81 402 ARG A O 1
ATOM 3218 N N . VAL A 1 403 ? 17.956 9.359 -0.413 1.00 95.94 403 VAL A N 1
ATOM 3219 C CA . VAL A 1 403 ? 17.292 9.868 0.798 1.00 95.94 403 VAL A CA 1
ATOM 3220 C C . VAL A 1 403 ? 17.619 8.976 1.998 1.00 95.94 403 VAL A C 1
ATOM 3222 O O . VAL A 1 403 ? 17.895 9.467 3.085 1.00 95.94 403 VAL A O 1
ATOM 3225 N N . LEU A 1 404 ? 17.687 7.659 1.784 1.00 93.94 404 LEU A N 1
ATOM 3226 C CA . LEU A 1 404 ? 18.075 6.676 2.798 1.00 93.94 404 LEU A CA 1
ATOM 3227 C C . LEU A 1 404 ? 19.595 6.530 2.988 1.00 93.94 404 LEU A C 1
ATOM 3229 O O . LEU A 1 404 ? 20.044 5.553 3.589 1.00 93.94 404 LEU A O 1
ATOM 3233 N N . ASN A 1 405 ? 20.381 7.484 2.486 1.00 92.81 405 ASN A N 1
ATOM 3234 C CA . ASN A 1 405 ? 21.822 7.586 2.690 1.00 92.81 405 ASN A CA 1
ATOM 3235 C C . ASN A 1 405 ? 22.625 6.364 2.189 1.00 92.81 405 ASN A C 1
ATOM 3237 O O . ASN A 1 405 ? 23.556 5.895 2.847 1.00 92.81 405 ASN A O 1
ATOM 3241 N N . ILE A 1 406 ? 22.271 5.818 1.017 1.00 93.50 406 ILE A N 1
ATOM 3242 C CA . ILE A 1 406 ? 23.101 4.805 0.347 1.00 93.50 406 ILE A CA 1
ATOM 3243 C C . ILE A 1 406 ? 24.512 5.351 0.079 1.00 93.50 406 ILE A C 1
ATOM 3245 O O . ILE A 1 406 ? 24.677 6.471 -0.404 1.00 93.50 406 ILE A O 1
ATOM 3249 N N . SER A 1 407 ? 25.546 4.548 0.341 1.00 91.38 407 SER A N 1
ATOM 3250 C CA . SER A 1 407 ? 26.917 4.956 0.034 1.00 91.38 407 SER A CA 1
ATOM 3251 C C . SER A 1 407 ? 27.158 5.007 -1.481 1.00 91.38 407 SER A C 1
ATOM 3253 O O . SER A 1 407 ? 26.626 4.193 -2.241 1.00 91.38 407 SER A O 1
ATOM 3255 N N . ASN A 1 408 ? 28.022 5.921 -1.937 1.00 89.31 408 ASN A N 1
ATOM 3256 C CA . ASN A 1 408 ? 28.412 5.997 -3.353 1.00 89.31 408 ASN A CA 1
ATOM 3257 C C . ASN A 1 408 ? 29.017 4.677 -3.858 1.00 89.31 408 ASN A C 1
ATOM 3259 O O . ASN A 1 408 ? 28.794 4.299 -5.007 1.00 89.31 408 ASN A O 1
ATOM 3263 N N . ALA A 1 409 ? 29.759 3.969 -3.002 1.00 90.12 409 ALA A N 1
ATOM 3264 C CA . ALA A 1 409 ? 30.352 2.679 -3.333 1.00 90.12 409 ALA A CA 1
ATOM 3265 C C . ALA A 1 409 ? 29.281 1.598 -3.546 1.00 90.12 409 ALA A C 1
ATOM 3267 O O . ALA A 1 409 ? 29.319 0.897 -4.557 1.00 90.12 409 ALA A O 1
ATOM 3268 N N . ASP A 1 410 ? 28.296 1.499 -2.649 1.00 88.88 410 ASP A N 1
ATOM 3269 C CA . ASP A 1 410 ? 27.203 0.528 -2.774 1.00 88.88 410 ASP A CA 1
ATOM 3270 C C . ASP A 1 410 ? 26.306 0.847 -3.969 1.00 88.88 410 ASP A C 1
ATOM 3272 O O . ASP A 1 410 ? 25.924 -0.053 -4.720 1.00 88.88 410 ASP A O 1
ATOM 3276 N N . PHE A 1 411 ? 26.008 2.131 -4.188 1.00 90.69 411 PHE A N 1
ATOM 3277 C CA . PHE A 1 411 ? 25.230 2.575 -5.338 1.00 90.69 411 PHE A CA 1
ATOM 3278 C C . PHE A 1 411 ? 25.944 2.257 -6.657 1.00 90.69 411 PHE A C 1
ATOM 3280 O O . PHE A 1 411 ? 25.339 1.666 -7.555 1.00 90.69 411 PHE A O 1
ATOM 3287 N N . ALA A 1 412 ? 27.235 2.584 -6.777 1.00 89.12 412 ALA A N 1
ATOM 3288 C CA . ALA A 1 412 ? 28.030 2.282 -7.967 1.00 89.12 412 ALA A CA 1
ATOM 3289 C C . ALA A 1 412 ? 28.164 0.768 -8.199 1.00 89.12 412 ALA A C 1
ATOM 3291 O O . ALA A 1 412 ? 27.998 0.295 -9.322 1.00 89.12 412 ALA A O 1
ATOM 3292 N N . SER A 1 413 ? 28.400 -0.002 -7.134 1.00 89.12 413 SER A N 1
ATOM 3293 C CA . SER A 1 413 ? 28.485 -1.465 -7.188 1.00 89.12 413 SER A CA 1
ATOM 3294 C C . SER A 1 413 ? 27.183 -2.093 -7.693 1.00 89.12 413 SER A C 1
ATOM 3296 O O . SER A 1 413 ? 27.193 -2.901 -8.625 1.00 89.12 413 SER A O 1
ATOM 3298 N N . ALA A 1 414 ? 26.041 -1.675 -7.141 1.00 85.00 414 ALA A N 1
ATOM 3299 C CA . ALA A 1 414 ? 24.743 -2.202 -7.539 1.00 85.00 414 ALA A CA 1
ATOM 3300 C C . ALA A 1 414 ? 24.386 -1.816 -8.984 1.00 85.00 414 ALA A C 1
ATOM 3302 O O . ALA A 1 414 ? 23.943 -2.657 -9.774 1.00 85.00 414 ALA A O 1
ATOM 3303 N N . THR A 1 415 ? 24.604 -0.549 -9.348 1.00 88.69 415 THR A N 1
ATOM 3304 C CA . THR A 1 415 ? 24.250 -0.014 -10.670 1.00 88.69 415 THR A CA 1
ATOM 3305 C C . THR A 1 415 ? 25.218 -0.413 -11.780 1.00 88.69 415 THR A C 1
ATOM 3307 O O . THR A 1 415 ? 24.798 -0.427 -12.932 1.00 88.69 415 THR A O 1
ATOM 3310 N N . GLY A 1 416 ? 26.440 -0.867 -11.482 1.00 88.56 416 GLY A N 1
ATOM 3311 C CA . GLY A 1 416 ? 27.433 -1.287 -12.485 1.00 88.56 416 GLY A CA 1
ATOM 3312 C C . GLY A 1 416 ? 26.992 -2.416 -13.434 1.00 88.56 416 GLY A C 1
ATOM 3313 O O . GLY A 1 416 ? 27.645 -2.673 -14.442 1.00 88.56 416 GLY A O 1
ATOM 3314 N N . ARG A 1 417 ? 25.865 -3.085 -13.154 1.00 87.25 417 ARG A N 1
ATOM 3315 C CA . ARG A 1 417 ? 25.229 -4.082 -14.041 1.00 87.25 417 ARG A CA 1
ATOM 3316 C C . ARG A 1 417 ? 24.309 -3.462 -15.104 1.00 87.25 417 ARG A C 1
ATOM 3318 O O . ARG A 1 417 ? 23.760 -4.188 -15.935 1.00 87.25 417 ARG A O 1
ATOM 3325 N N . LEU A 1 418 ? 24.084 -2.152 -15.050 1.00 91.62 418 LEU A N 1
ATOM 3326 C CA . LEU A 1 418 ? 23.330 -1.361 -16.020 1.00 91.62 418 LEU A CA 1
ATOM 3327 C C . LEU A 1 418 ? 24.301 -0.551 -16.883 1.00 91.62 418 LEU A C 1
ATOM 3329 O O . LEU A 1 418 ? 25.435 -0.291 -16.489 1.00 91.62 418 LEU A O 1
ATOM 3333 N N . SER A 1 419 ? 23.871 -0.142 -18.079 1.00 92.50 419 SER A N 1
ATOM 3334 C CA . SER A 1 419 ? 24.711 0.738 -18.892 1.00 92.50 419 SER A CA 1
ATOM 3335 C C . SER A 1 419 ? 24.712 2.153 -18.318 1.00 92.50 419 SER A C 1
ATOM 3337 O O . SER A 1 419 ? 23.682 2.644 -17.852 1.00 92.50 419 SER A O 1
ATOM 3339 N N . GLN A 1 420 ? 25.856 2.836 -18.408 1.00 91.06 420 GLN A N 1
ATOM 3340 C CA . GLN A 1 420 ? 26.009 4.193 -17.875 1.00 91.06 420 GLN A CA 1
ATOM 3341 C C . GLN A 1 420 ? 24.976 5.164 -18.453 1.00 91.06 420 GLN A C 1
ATOM 3343 O O . GLN A 1 420 ? 24.419 5.988 -17.738 1.00 91.06 420 GLN A O 1
ATOM 3348 N N . ILE A 1 421 ? 24.679 5.036 -19.749 1.00 92.75 421 ILE A N 1
ATOM 3349 C CA . ILE A 1 421 ? 23.659 5.847 -20.422 1.00 92.75 421 ILE A CA 1
ATOM 3350 C C . ILE A 1 421 ? 22.288 5.612 -19.787 1.00 92.75 421 ILE A C 1
ATOM 3352 O O . ILE A 1 421 ? 21.545 6.561 -19.569 1.00 92.75 421 ILE A O 1
ATOM 3356 N N . ASP A 1 422 ? 21.945 4.359 -19.490 1.00 92.25 422 ASP A N 1
ATOM 3357 C CA . ASP A 1 422 ? 20.633 4.026 -18.948 1.00 92.25 422 ASP A CA 1
ATOM 3358 C C . ASP A 1 422 ? 20.449 4.613 -17.549 1.00 92.25 422 ASP A C 1
ATOM 3360 O O . ASP A 1 422 ? 19.463 5.310 -17.317 1.00 92.25 422 ASP A O 1
ATOM 3364 N N . ILE A 1 423 ? 21.448 4.438 -16.676 1.00 92.94 423 ILE A N 1
ATOM 3365 C CA . ILE A 1 423 ? 21.467 5.047 -15.339 1.00 92.94 423 ILE A CA 1
ATOM 3366 C C . ILE A 1 423 ? 21.374 6.566 -15.458 1.00 92.94 423 ILE A C 1
ATOM 3368 O O . ILE A 1 423 ? 20.473 7.152 -14.876 1.00 92.94 423 ILE A O 1
ATOM 3372 N N . ASN A 1 424 ? 22.242 7.196 -16.258 1.00 93.94 424 ASN A N 1
ATOM 3373 C CA . ASN A 1 424 ? 22.278 8.651 -16.399 1.00 93.94 424 ASN A CA 1
ATOM 3374 C C . ASN A 1 424 ? 20.941 9.211 -16.901 1.00 93.94 424 ASN A C 1
ATOM 3376 O O . ASN A 1 424 ? 20.495 10.244 -16.418 1.00 93.94 424 ASN A O 1
ATOM 3380 N N . THR A 1 425 ? 20.293 8.556 -17.869 1.00 95.75 425 THR A N 1
ATOM 3381 C CA . THR A 1 425 ? 18.993 9.030 -18.373 1.00 95.75 425 THR A CA 1
ATOM 3382 C C . THR A 1 425 ? 17.905 8.921 -17.316 1.00 95.75 425 THR A C 1
ATOM 3384 O O . THR A 1 425 ? 17.208 9.900 -17.081 1.00 95.75 425 THR A O 1
ATOM 3387 N N . VAL A 1 426 ? 17.803 7.783 -16.622 1.00 95.94 426 VAL A N 1
ATOM 3388 C CA . VAL A 1 426 ? 16.836 7.621 -15.528 1.00 95.94 426 VAL A CA 1
ATOM 3389 C C . VAL A 1 426 ? 17.094 8.657 -14.437 1.00 95.94 426 VAL A C 1
ATOM 3391 O O . VAL A 1 426 ? 16.160 9.303 -13.972 1.00 95.94 426 VAL A O 1
ATOM 3394 N N . ASP A 1 427 ? 18.359 8.856 -14.079 1.00 93.50 427 ASP A N 1
ATOM 3395 C CA . ASP A 1 427 ? 18.773 9.753 -13.010 1.00 93.50 427 ASP A CA 1
ATOM 3396 C C . ASP A 1 427 ? 18.476 11.233 -13.287 1.00 93.50 427 ASP A C 1
ATOM 3398 O O . ASP A 1 427 ? 18.108 11.985 -12.390 1.00 93.50 427 ASP A O 1
ATOM 3402 N N . ASN A 1 428 ? 18.561 11.641 -14.550 1.00 95.56 428 ASN A N 1
ATOM 3403 C CA . ASN A 1 428 ? 18.235 13.001 -14.978 1.00 95.56 428 ASN A CA 1
ATOM 3404 C C . ASN A 1 428 ? 16.761 13.165 -15.383 1.00 95.56 428 ASN A C 1
ATOM 3406 O O . ASN A 1 428 ? 16.424 14.131 -16.059 1.00 95.56 428 ASN A O 1
ATOM 3410 N N . ASN A 1 429 ? 15.885 12.222 -15.011 1.00 97.00 429 ASN A N 1
ATOM 3411 C CA . ASN A 1 429 ? 14.470 12.213 -15.391 1.00 97.00 429 ASN A CA 1
ATOM 3412 C C . ASN A 1 429 ? 14.226 12.196 -16.914 1.00 97.00 429 ASN A C 1
ATOM 3414 O O . ASN A 1 429 ? 13.177 12.621 -17.377 1.00 97.00 429 ASN A O 1
ATOM 3418 N N . ILE A 1 430 ? 15.154 11.673 -17.714 1.00 95.88 430 ILE A N 1
ATOM 3419 C CA . ILE A 1 430 ? 15.040 11.628 -19.177 1.00 95.88 430 ILE A CA 1
ATOM 3420 C C . ILE A 1 430 ? 14.486 10.267 -19.610 1.00 95.88 430 ILE A C 1
ATOM 3422 O O . ILE A 1 430 ? 15.096 9.217 -19.363 1.00 95.88 430 ILE A O 1
ATOM 3426 N N . PHE A 1 431 ? 13.350 10.260 -20.314 1.00 97.56 431 PHE A N 1
ATOM 3427 C CA . PHE A 1 431 ? 12.846 9.040 -20.936 1.00 97.56 431 PHE A CA 1
ATOM 3428 C C . PHE A 1 431 ? 13.666 8.677 -22.180 1.00 97.56 431 PHE A C 1
ATOM 3430 O O . PHE A 1 431 ? 13.932 9.500 -23.055 1.00 97.56 431 PHE A O 1
ATOM 3437 N N . ARG A 1 432 ? 14.048 7.399 -22.286 1.00 95.81 432 ARG A N 1
ATOM 3438 C CA . ARG A 1 432 ? 14.706 6.860 -23.478 1.00 95.81 432 ARG A CA 1
ATOM 3439 C C . ARG A 1 432 ? 13.841 5.760 -24.090 1.00 95.81 432 ARG A C 1
ATOM 3441 O O . ARG A 1 432 ? 13.716 4.696 -23.468 1.00 95.81 432 ARG A O 1
ATOM 3448 N N . PRO A 1 433 ? 13.300 5.977 -25.300 1.00 96.62 433 PRO A N 1
ATOM 3449 C CA . PRO A 1 433 ? 12.447 4.994 -25.939 1.00 96.62 433 PRO A CA 1
ATOM 3450 C C . PRO A 1 433 ? 13.228 3.755 -26.397 1.00 96.62 433 PRO A C 1
ATOM 3452 O O . PRO A 1 433 ? 14.466 3.729 -26.437 1.00 96.62 433 PRO A O 1
ATOM 3455 N N . ILE A 1 434 ? 12.490 2.697 -26.725 1.00 95.31 434 ILE A N 1
ATOM 3456 C CA . ILE A 1 434 ? 13.029 1.429 -27.218 1.00 95.31 434 ILE A CA 1
ATOM 3457 C C . ILE A 1 434 ? 13.808 1.668 -28.514 1.00 95.31 434 ILE A C 1
ATOM 3459 O O . ILE A 1 434 ? 13.280 2.169 -29.497 1.00 95.31 434 ILE A O 1
ATOM 3463 N N . ASN A 1 435 ? 15.067 1.235 -28.539 1.00 93.94 435 ASN A N 1
ATOM 3464 C CA . ASN A 1 435 ? 15.824 1.158 -29.782 1.00 93.94 435 ASN A CA 1
ATOM 3465 C C . ASN A 1 435 ? 15.520 -0.171 -30.487 1.00 93.94 435 ASN A C 1
ATOM 3467 O O . ASN A 1 435 ? 15.762 -1.231 -29.903 1.00 93.94 435 ASN A O 1
ATOM 3471 N N . ILE A 1 436 ? 15.030 -0.120 -31.727 1.00 93.38 436 ILE A N 1
ATOM 3472 C CA . ILE A 1 436 ? 14.754 -1.317 -32.534 1.00 93.38 436 ILE A CA 1
ATOM 3473 C C . ILE A 1 436 ? 16.074 -1.871 -33.075 1.00 93.38 436 ILE A C 1
ATOM 3475 O O . ILE A 1 436 ? 16.755 -1.201 -33.858 1.00 93.38 436 ILE A O 1
ATOM 3479 N N . SER A 1 437 ? 16.436 -3.089 -32.659 1.00 93.06 437 SER A N 1
ATOM 3480 C CA . SER A 1 437 ? 17.677 -3.737 -33.093 1.00 93.06 437 SER A CA 1
ATOM 3481 C C . SER A 1 437 ? 17.613 -4.169 -34.564 1.00 93.06 437 SER A C 1
ATOM 3483 O O . SER A 1 437 ? 16.524 -4.456 -35.066 1.00 93.06 437 SER A O 1
ATOM 3485 N N . PRO A 1 438 ? 18.767 -4.274 -35.252 1.00 94.38 438 PRO A N 1
ATOM 3486 C CA . PRO A 1 438 ? 18.830 -4.806 -36.613 1.00 94.38 438 PRO A CA 1
ATOM 3487 C C . PRO A 1 438 ? 18.160 -6.177 -36.754 1.00 94.38 438 PRO A C 1
ATOM 3489 O O . PRO A 1 438 ? 17.421 -6.386 -37.709 1.00 94.38 438 PRO A O 1
ATOM 3492 N N . ASP A 1 439 ? 18.332 -7.062 -35.770 1.00 93.38 439 ASP A N 1
ATOM 3493 C CA . ASP A 1 439 ? 17.747 -8.409 -35.782 1.00 93.38 439 ASP A CA 1
ATOM 3494 C C . ASP A 1 439 ? 16.217 -8.388 -35.841 1.00 93.38 439 ASP A C 1
ATOM 3496 O O . ASP A 1 439 ? 15.616 -9.187 -36.550 1.00 93.38 439 ASP A O 1
ATOM 3500 N N . ILE A 1 440 ? 15.571 -7.439 -35.155 1.00 92.94 440 ILE A N 1
ATOM 3501 C CA . ILE A 1 440 ? 14.111 -7.289 -35.211 1.00 92.94 440 ILE A CA 1
ATOM 3502 C C . ILE A 1 440 ? 13.669 -6.803 -36.594 1.00 92.94 440 ILE A C 1
ATOM 3504 O O . ILE A 1 440 ? 12.680 -7.298 -37.130 1.00 92.94 440 ILE A O 1
ATOM 3508 N N . ARG A 1 441 ? 14.426 -5.887 -37.212 1.00 94.25 441 ARG A N 1
ATOM 3509 C CA . ARG A 1 441 ? 14.152 -5.429 -38.587 1.00 94.25 441 ARG A CA 1
ATOM 3510 C C . ARG A 1 441 ? 14.306 -6.570 -39.597 1.00 94.25 441 ARG A C 1
ATOM 3512 O O . ARG A 1 441 ? 13.534 -6.656 -40.549 1.00 94.25 441 ARG A O 1
ATOM 3519 N N . ILE A 1 442 ? 15.302 -7.435 -39.389 1.00 94.25 442 ILE A N 1
ATOM 3520 C CA . ILE A 1 442 ? 15.530 -8.639 -40.197 1.00 94.25 442 ILE A CA 1
ATOM 3521 C C . ILE A 1 442 ? 14.380 -9.632 -40.006 1.00 94.25 442 ILE A C 1
ATOM 3523 O O . ILE A 1 442 ? 13.865 -10.127 -41.001 1.00 94.25 442 ILE A O 1
ATOM 3527 N N . ALA A 1 443 ? 13.929 -9.868 -38.772 1.00 93.50 443 ALA A N 1
ATOM 3528 C CA . ALA A 1 443 ? 12.817 -10.773 -38.486 1.00 93.50 443 ALA A CA 1
ATOM 3529 C C . ALA A 1 443 ? 11.514 -10.338 -39.179 1.00 93.50 443 ALA A C 1
ATOM 3531 O O . ALA A 1 443 ? 10.878 -11.153 -39.841 1.00 93.50 443 ALA A O 1
ATOM 3532 N N . PHE A 1 444 ? 11.158 -9.047 -39.131 1.00 94.62 444 PHE A N 1
ATOM 3533 C CA . PHE A 1 444 ? 9.996 -8.536 -39.875 1.00 94.62 444 PHE A CA 1
ATOM 3534 C C . PHE A 1 444 ? 10.110 -8.778 -41.385 1.00 94.62 444 PHE A C 1
ATOM 3536 O O . PHE A 1 444 ? 9.141 -9.188 -42.020 1.00 94.62 444 PHE A O 1
ATOM 3543 N N . ARG A 1 445 ? 11.304 -8.570 -41.956 1.00 93.94 445 ARG A N 1
ATOM 3544 C CA . ARG A 1 445 ? 11.559 -8.834 -43.376 1.00 93.94 445 ARG A CA 1
ATOM 3545 C C . ARG A 1 445 ? 11.396 -10.315 -43.712 1.00 93.94 445 ARG A C 1
ATOM 3547 O O . ARG A 1 445 ? 10.686 -10.636 -44.654 1.00 93.94 445 ARG A O 1
ATOM 3554 N N . GLN A 1 446 ? 12.025 -11.193 -42.936 1.00 93.75 446 GLN A N 1
ATOM 3555 C CA . GLN A 1 446 ? 11.980 -12.639 -43.152 1.00 93.75 446 GLN A CA 1
ATOM 3556 C C . GLN A 1 446 ? 10.558 -13.191 -43.026 1.00 93.75 446 GLN A C 1
ATOM 3558 O O . GLN A 1 446 ? 10.165 -14.029 -43.830 1.00 93.75 446 GLN A O 1
ATOM 3563 N N . ASN A 1 447 ? 9.770 -12.703 -42.064 1.00 91.38 447 ASN A N 1
ATOM 3564 C CA . ASN A 1 447 ? 8.380 -13.128 -41.917 1.00 91.38 447 ASN A CA 1
ATOM 3565 C C . ASN A 1 447 ? 7.529 -12.699 -43.114 1.00 91.38 447 ASN A C 1
ATOM 3567 O O . ASN A 1 447 ? 6.760 -13.512 -43.612 1.00 91.38 447 ASN A O 1
ATOM 3571 N N . ALA A 1 448 ? 7.689 -11.459 -43.593 1.00 92.44 448 ALA A N 1
ATOM 3572 C CA . ALA A 1 448 ? 6.979 -10.969 -44.775 1.00 92.44 448 ALA A CA 1
ATOM 3573 C C . ALA A 1 448 ? 7.356 -11.771 -46.035 1.00 92.44 448 ALA A C 1
ATOM 3575 O O . ALA A 1 448 ? 6.478 -12.235 -46.761 1.00 92.44 448 ALA A O 1
ATOM 3576 N N . GLU A 1 449 ? 8.654 -12.025 -46.240 1.00 93.50 449 GLU A N 1
ATOM 3577 C CA . GLU A 1 449 ? 9.161 -12.867 -47.333 1.00 93.50 449 GLU A CA 1
ATOM 3578 C C . GLU A 1 449 ? 8.601 -14.297 -47.266 1.00 93.50 449 GLU A C 1
ATOM 3580 O O . GLU A 1 449 ? 8.213 -14.852 -48.293 1.00 93.50 449 GLU A O 1
ATOM 3585 N N . ALA A 1 450 ? 8.511 -14.885 -46.068 1.00 92.31 450 ALA A N 1
ATOM 3586 C CA . ALA A 1 450 ? 8.022 -16.249 -45.872 1.00 92.31 450 ALA A CA 1
ATOM 3587 C C . ALA A 1 450 ? 6.541 -16.434 -46.245 1.00 92.31 450 ALA A C 1
ATOM 3589 O O . ALA A 1 450 ? 6.152 -17.533 -46.639 1.00 92.31 450 ALA A O 1
ATOM 3590 N N . ILE A 1 451 ? 5.727 -15.381 -46.134 1.00 92.00 451 ILE A N 1
ATOM 3591 C CA . ILE A 1 451 ? 4.298 -15.405 -46.489 1.00 92.00 451 ILE A CA 1
ATOM 3592 C C . ILE A 1 451 ? 3.997 -14.756 -47.847 1.00 92.00 451 ILE A C 1
ATOM 3594 O O . ILE A 1 451 ? 2.842 -14.729 -48.259 1.00 92.00 451 ILE A O 1
ATOM 3598 N N . GLY A 1 452 ? 5.018 -14.261 -48.556 1.00 91.31 452 GLY A N 1
ATOM 3599 C CA . GLY A 1 452 ? 4.857 -13.596 -49.851 1.00 91.31 452 GLY A CA 1
ATOM 3600 C C . GLY A 1 452 ? 4.200 -12.213 -49.775 1.00 91.31 452 GLY A C 1
ATOM 3601 O O . GLY A 1 452 ? 3.660 -11.751 -50.776 1.00 91.31 452 GLY A O 1
ATOM 3602 N N . GLU A 1 453 ? 4.246 -11.560 -48.612 1.00 92.06 453 GLU A N 1
ATOM 3603 C CA . GLU A 1 453 ? 3.658 -10.238 -48.373 1.00 92.06 453 GLU A CA 1
ATOM 3604 C C . GLU A 1 453 ? 4.716 -9.129 -48.394 1.00 92.06 453 GLU A C 1
ATOM 3606 O O . GLU A 1 453 ? 5.924 -9.360 -48.276 1.00 92.06 453 GLU A O 1
ATOM 3611 N N . ILE A 1 454 ? 4.258 -7.883 -48.513 1.00 91.88 454 ILE A N 1
ATOM 3612 C CA . ILE A 1 454 ? 5.131 -6.715 -48.385 1.00 91.88 454 ILE A CA 1
ATOM 3613 C C . ILE A 1 454 ? 5.598 -6.523 -46.935 1.00 91.88 454 ILE A C 1
ATOM 3615 O O . ILE A 1 454 ? 4.877 -6.775 -45.969 1.00 91.88 454 ILE A O 1
ATOM 3619 N N . ASN A 1 455 ? 6.825 -6.026 -46.761 1.00 93.25 455 ASN A N 1
ATOM 3620 C CA . ASN A 1 455 ? 7.356 -5.728 -45.435 1.00 93.25 455 ASN A CA 1
ATOM 3621 C C . ASN A 1 455 ? 6.796 -4.400 -44.891 1.00 93.25 455 ASN A C 1
ATOM 3623 O O . ASN A 1 455 ? 7.439 -3.351 -44.999 1.00 93.25 455 ASN A O 1
ATOM 3627 N N . ASN A 1 456 ? 5.629 -4.468 -44.250 1.00 93.25 456 ASN A N 1
ATOM 3628 C CA . ASN A 1 456 ? 4.942 -3.324 -43.634 1.00 93.25 456 ASN A CA 1
ATOM 3629 C C . ASN A 1 456 ? 5.750 -2.630 -42.520 1.00 93.25 456 ASN A C 1
ATOM 3631 O O . ASN A 1 456 ? 5.466 -1.485 -42.166 1.00 93.25 456 ASN A O 1
ATOM 3635 N N . PHE A 1 457 ? 6.814 -3.260 -42.004 1.00 94.31 457 PHE A N 1
ATOM 3636 C CA . PHE A 1 457 ? 7.731 -2.601 -41.075 1.00 94.31 457 PHE A CA 1
ATOM 3637 C C . PHE A 1 457 ? 8.451 -1.402 -41.713 1.00 94.31 457 PHE A C 1
ATOM 3639 O O . PHE A 1 457 ? 8.771 -0.454 -41.006 1.00 94.31 457 PHE A O 1
ATOM 3646 N N . VAL A 1 458 ? 8.686 -1.397 -43.032 1.00 94.19 458 VAL A N 1
ATOM 3647 C CA . VAL A 1 458 ? 9.363 -0.277 -43.721 1.00 94.19 458 VAL A CA 1
ATOM 3648 C C . VAL A 1 458 ? 8.554 1.020 -43.619 1.00 94.19 458 VAL A C 1
ATOM 3650 O O . VAL A 1 458 ? 9.124 2.098 -43.443 1.00 94.19 458 VAL A O 1
ATOM 3653 N N . GLU A 1 459 ? 7.229 0.920 -43.712 1.00 93.38 459 GLU A N 1
ATOM 3654 C CA . GLU A 1 459 ? 6.322 2.051 -43.520 1.00 93.38 459 GLU A CA 1
ATOM 3655 C C . GLU A 1 459 ? 6.269 2.463 -42.044 1.00 93.38 459 GLU A C 1
ATOM 3657 O O . GLU A 1 459 ? 6.531 3.624 -41.712 1.00 93.38 459 GLU A O 1
ATOM 3662 N N . ALA A 1 460 ? 6.035 1.493 -41.152 1.00 95.12 460 ALA A N 1
ATOM 3663 C CA . ALA A 1 460 ? 5.967 1.720 -39.711 1.00 95.12 460 ALA A CA 1
ATOM 3664 C C . ALA A 1 460 ? 7.254 2.340 -39.143 1.00 95.12 460 ALA A C 1
ATOM 3666 O O . ALA A 1 460 ? 7.200 3.177 -38.248 1.00 95.12 460 ALA A O 1
ATOM 3667 N N . GLU A 1 461 ? 8.424 1.971 -39.667 1.00 95.06 461 GLU A N 1
ATOM 3668 C CA . GLU A 1 461 ? 9.727 2.444 -39.197 1.00 95.06 461 GLU A CA 1
ATOM 3669 C C . GLU A 1 461 ? 9.882 3.965 -39.311 1.00 95.06 461 GLU A C 1
ATOM 3671 O O . GLU A 1 461 ? 10.462 4.590 -38.419 1.00 95.06 461 GLU A O 1
ATOM 3676 N N . ARG A 1 462 ? 9.338 4.581 -40.369 1.00 94.25 462 ARG A N 1
ATOM 3677 C CA . ARG A 1 462 ? 9.386 6.042 -40.550 1.00 94.25 462 ARG A CA 1
ATOM 3678 C C . ARG A 1 462 ? 8.575 6.758 -39.477 1.00 94.25 462 ARG A C 1
ATOM 3680 O O . ARG A 1 462 ? 9.061 7.716 -38.878 1.00 94.25 462 ARG A O 1
ATOM 3687 N N . VAL A 1 463 ? 7.375 6.251 -39.213 1.00 96.00 463 VAL A N 1
ATOM 3688 C CA . VAL A 1 463 ? 6.466 6.776 -38.190 1.00 96.00 463 VAL A CA 1
ATOM 3689 C C . VAL A 1 463 ? 7.045 6.555 -36.795 1.00 96.00 463 VAL A C 1
ATOM 3691 O O . VAL A 1 463 ? 7.129 7.484 -35.995 1.00 96.00 463 VAL A O 1
ATOM 3694 N N . ILE A 1 464 ? 7.562 5.355 -36.522 1.00 97.00 464 ILE A N 1
ATOM 3695 C CA . ILE A 1 464 ? 8.242 5.038 -35.265 1.00 97.00 464 ILE A CA 1
ATOM 3696 C C . ILE A 1 464 ? 9.424 5.977 -35.033 1.00 97.00 464 ILE A C 1
ATOM 3698 O O . ILE A 1 464 ? 9.615 6.426 -33.908 1.00 97.00 464 ILE A O 1
ATOM 3702 N N . ALA A 1 465 ? 10.217 6.298 -36.057 1.00 95.75 465 ALA A N 1
ATOM 3703 C CA . ALA A 1 465 ? 11.343 7.215 -35.903 1.00 95.75 465 ALA A CA 1
ATOM 3704 C C . ALA A 1 465 ? 10.896 8.626 -35.480 1.00 95.75 465 ALA A C 1
ATOM 3706 O O . ALA A 1 465 ? 11.563 9.242 -34.647 1.00 95.75 465 ALA A O 1
ATOM 3707 N N . GLN A 1 466 ? 9.774 9.120 -36.013 1.00 95.44 466 GLN A N 1
ATOM 3708 C CA . GLN A 1 466 ? 9.186 10.407 -35.625 1.00 95.44 466 GLN A CA 1
ATOM 3709 C C . GLN A 1 466 ? 8.699 10.369 -34.173 1.00 95.44 466 GLN A C 1
ATOM 3711 O O . GLN A 1 466 ? 9.202 11.125 -33.341 1.00 95.44 466 GLN A O 1
ATOM 3716 N N . ILE A 1 467 ? 7.846 9.399 -33.839 1.00 95.94 467 ILE A N 1
ATOM 3717 C CA . ILE A 1 467 ? 7.304 9.215 -32.487 1.00 95.94 467 ILE A CA 1
ATOM 3718 C C . ILE A 1 467 ? 8.432 9.005 -31.465 1.00 95.94 467 ILE A C 1
ATOM 3720 O O . ILE A 1 467 ? 8.425 9.572 -30.377 1.00 95.94 467 ILE A O 1
ATOM 3724 N N . ALA A 1 468 ? 9.460 8.226 -31.807 1.00 96.31 468 ALA A N 1
ATOM 3725 C CA . ALA A 1 468 ? 10.613 8.009 -30.941 1.00 96.31 468 ALA A CA 1
ATOM 3726 C C . ALA A 1 468 ? 11.405 9.297 -30.681 1.00 96.31 468 ALA A C 1
ATOM 3728 O O . ALA A 1 468 ? 12.035 9.416 -29.632 1.00 96.31 468 ALA A O 1
ATOM 3729 N N . ASN A 1 469 ? 11.425 10.247 -31.617 1.00 95.44 469 ASN A N 1
ATOM 3730 C CA . ASN A 1 469 ? 12.065 11.540 -31.392 1.00 95.44 469 ASN A CA 1
ATOM 3731 C C . ASN A 1 469 ? 11.242 12.416 -30.448 1.00 95.44 469 ASN A C 1
ATOM 3733 O O . ASN A 1 469 ? 11.828 13.030 -29.562 1.00 95.44 469 ASN A O 1
ATOM 3737 N N . GLU A 1 470 ? 9.916 12.404 -30.566 1.00 95.44 470 GLU A N 1
ATOM 3738 C CA . GLU A 1 470 ? 9.022 13.091 -29.628 1.00 95.44 470 GLU A CA 1
ATOM 3739 C C . GLU A 1 470 ? 9.128 12.491 -28.219 1.00 95.44 470 GLU A C 1
ATOM 3741 O O . GLU A 1 470 ? 9.317 13.210 -27.240 1.00 95.44 470 GLU A O 1
ATOM 3746 N N . MET A 1 471 ? 9.140 11.158 -28.113 1.00 96.06 471 MET A N 1
ATOM 3747 C CA . MET A 1 471 ? 9.307 10.442 -26.845 1.00 96.06 471 MET A CA 1
ATOM 3748 C C . MET A 1 471 ? 10.606 10.814 -26.110 1.00 96.06 471 MET A C 1
ATOM 3750 O O . MET A 1 471 ? 10.634 10.788 -24.884 1.00 96.06 471 MET A O 1
ATOM 3754 N N . LYS A 1 472 ? 11.691 11.179 -26.811 1.00 93.38 472 LYS A N 1
ATOM 3755 C CA . LYS A 1 472 ? 12.952 11.598 -26.160 1.00 93.38 472 LYS A CA 1
ATOM 3756 C C . LYS A 1 472 ? 12.825 12.910 -25.380 1.00 93.38 472 LYS A C 1
ATOM 3758 O O . LYS A 1 472 ? 13.673 13.167 -24.532 1.00 93.38 472 LYS A O 1
ATOM 3763 N N . ALA A 1 473 ? 11.819 13.732 -25.675 1.00 93.12 473 ALA A N 1
ATOM 3764 C CA . ALA A 1 473 ? 11.552 14.969 -24.944 1.00 93.12 473 ALA A CA 1
ATOM 3765 C C . ALA A 1 473 ? 10.733 14.738 -23.660 1.00 93.12 473 ALA A C 1
ATOM 3767 O O . ALA A 1 473 ? 10.548 15.667 -22.879 1.00 93.12 473 ALA A O 1
ATOM 3768 N N . VAL A 1 474 ? 10.244 13.515 -23.430 1.00 95.56 474 VAL A N 1
ATOM 3769 C CA . VAL A 1 474 ? 9.404 13.194 -22.274 1.00 95.56 474 VAL A CA 1
ATOM 3770 C C . VAL A 1 474 ? 10.245 13.091 -21.002 1.00 95.56 474 VAL A C 1
ATOM 3772 O O . VAL A 1 474 ? 11.231 12.348 -20.944 1.00 95.56 474 VAL A O 1
ATOM 3775 N N . SER A 1 475 ? 9.801 13.790 -19.957 1.00 96.94 475 SER A N 1
ATOM 3776 C CA . SER A 1 475 ? 10.354 13.665 -18.609 1.00 96.94 475 SER A CA 1
ATOM 3777 C C . SER A 1 475 ? 9.728 12.486 -17.861 1.00 96.94 475 SER A C 1
ATOM 3779 O O . SER A 1 475 ? 8.526 12.247 -17.943 1.00 96.94 475 SER A O 1
ATOM 3781 N N . LEU A 1 476 ? 10.521 11.767 -17.066 1.00 96.50 476 LEU A N 1
ATOM 3782 C CA . LEU A 1 476 ? 10.021 10.751 -16.130 1.00 96.50 476 LEU A CA 1
ATOM 3783 C C . LEU A 1 476 ? 9.208 11.357 -14.970 1.00 96.50 476 LEU A C 1
ATOM 3785 O O . LEU A 1 476 ? 8.544 10.617 -14.238 1.00 96.50 476 LEU A O 1
ATOM 3789 N N . GLU A 1 477 ? 9.243 12.679 -14.798 1.00 95.50 477 GLU A N 1
ATOM 3790 C CA . GLU A 1 477 ? 8.416 13.398 -13.822 1.00 95.50 477 GLU A CA 1
ATOM 3791 C C . GLU A 1 477 ? 6.947 13.478 -14.250 1.00 95.50 477 GLU A C 1
ATOM 3793 O O . GLU A 1 477 ? 6.071 13.568 -13.387 1.00 95.50 477 GLU A O 1
ATOM 3798 N N . GLU A 1 478 ? 6.666 13.364 -15.554 1.00 94.19 478 GLU A N 1
ATOM 3799 C CA . GLU A 1 478 ? 5.306 13.411 -16.092 1.00 94.19 478 GLU A CA 1
ATOM 3800 C C . GLU A 1 478 ? 4.410 12.388 -15.390 1.00 94.19 478 GLU A C 1
ATOM 3802 O O . GLU A 1 478 ? 4.818 11.230 -15.238 1.00 94.19 478 GLU A O 1
ATOM 3807 N N . PRO A 1 479 ? 3.191 12.754 -14.947 1.00 92.00 479 PRO A N 1
ATOM 3808 C CA . PRO A 1 479 ? 2.333 11.875 -14.158 1.00 92.00 479 PRO A CA 1
ATOM 3809 C C . PRO A 1 479 ? 2.024 10.567 -14.890 1.00 92.00 479 PRO A C 1
ATOM 3811 O O . PRO A 1 479 ? 2.093 9.507 -14.265 1.00 92.00 479 PRO A O 1
ATOM 3814 N N . ASN A 1 480 ? 1.801 10.640 -16.203 1.00 91.94 480 ASN A N 1
ATOM 3815 C CA . ASN A 1 480 ? 1.521 9.512 -17.082 1.00 91.94 480 ASN A CA 1
ATOM 3816 C C . ASN A 1 480 ? 2.342 9.626 -18.369 1.00 91.94 480 ASN A C 1
ATOM 3818 O O . ASN A 1 480 ? 2.774 10.717 -18.737 1.00 91.94 480 ASN A O 1
ATOM 3822 N N . PHE A 1 481 ? 2.502 8.508 -19.077 1.00 92.88 481 PHE A N 1
ATOM 3823 C CA . PHE A 1 481 ? 3.058 8.528 -20.426 1.00 92.88 481 PHE A CA 1
ATOM 3824 C C . PHE A 1 481 ? 2.173 9.393 -21.345 1.00 92.88 481 PHE A C 1
ATOM 3826 O O . PHE A 1 481 ? 0.965 9.134 -21.399 1.00 92.88 481 PHE A O 1
ATOM 3833 N N . PRO A 1 482 ? 2.729 10.401 -22.047 1.00 93.69 482 PRO A N 1
ATOM 3834 C CA . PRO A 1 482 ? 1.951 11.242 -22.949 1.00 93.69 482 PRO A CA 1
ATOM 3835 C C . PRO A 1 482 ? 1.254 10.432 -24.042 1.00 93.69 482 PRO A C 1
ATOM 3837 O O . PRO A 1 482 ? 1.701 9.349 -24.426 1.00 93.69 482 PRO A O 1
ATOM 3840 N N . PHE A 1 483 ? 0.144 10.965 -24.546 1.00 93.06 483 PHE A N 1
ATOM 3841 C CA . PHE A 1 483 ? -0.519 10.387 -25.705 1.00 93.06 483 PHE A CA 1
ATOM 3842 C C . PHE A 1 483 ? 0.309 10.672 -26.963 1.00 93.06 483 PHE A C 1
ATOM 3844 O O . PHE A 1 483 ? 0.631 11.825 -27.236 1.00 93.06 483 PHE A O 1
ATOM 3851 N N . PHE A 1 484 ? 0.629 9.619 -27.715 1.00 91.50 484 PHE A N 1
ATOM 3852 C CA . PHE A 1 484 ? 1.270 9.704 -29.025 1.00 91.50 484 PHE A CA 1
ATOM 3853 C C . PHE A 1 484 ? 0.287 9.176 -30.061 1.00 91.50 484 PHE A C 1
ATOM 3855 O O . PHE A 1 484 ? -0.170 8.037 -29.948 1.00 91.50 484 PHE A O 1
ATOM 3862 N N . GLU A 1 485 ? -0.053 10.008 -31.040 1.00 89.31 485 GLU A N 1
ATOM 3863 C CA . GLU A 1 485 ? -0.952 9.625 -32.123 1.00 89.31 485 GLU A CA 1
ATOM 3864 C C . GLU A 1 485 ? -0.237 8.680 -33.095 1.00 89.31 485 GLU A C 1
ATOM 3866 O O . GLU A 1 485 ? 0.934 8.873 -33.426 1.00 89.31 485 GLU A O 1
ATOM 3871 N N . ASN A 1 486 ? -0.947 7.651 -33.556 1.00 91.94 486 ASN A N 1
ATOM 3872 C CA . ASN A 1 486 ? -0.492 6.815 -34.655 1.00 91.94 486 ASN A CA 1
ATOM 3873 C C . ASN A 1 486 ? -1.065 7.379 -35.968 1.00 91.94 486 ASN A C 1
ATOM 3875 O O . ASN A 1 486 ? -2.246 7.165 -36.244 1.00 91.94 486 ASN A O 1
ATOM 3879 N N . PRO A 1 487 ? -0.260 8.069 -36.798 1.00 90.75 487 PRO A N 1
ATOM 3880 C CA . PRO A 1 487 ? -0.734 8.705 -38.028 1.00 90.75 487 PRO A CA 1
ATOM 3881 C C . PRO A 1 487 ? -1.145 7.705 -39.120 1.00 90.75 487 PRO A C 1
ATOM 3883 O O . PRO A 1 487 ? -1.653 8.120 -40.156 1.00 90.75 487 PRO A O 1
ATOM 3886 N N . LEU A 1 488 ? -0.908 6.401 -38.920 1.00 90.12 488 LEU A N 1
ATOM 3887 C CA . LEU A 1 488 ? -1.374 5.338 -39.816 1.00 90.12 488 LEU A CA 1
ATOM 3888 C C . LEU A 1 488 ? -2.788 4.855 -39.468 1.00 90.12 488 LEU A C 1
ATOM 3890 O O . LEU A 1 488 ? -3.340 4.006 -40.171 1.00 90.12 488 LEU A O 1
ATOM 3894 N N . LEU A 1 489 ? -3.376 5.349 -38.375 1.00 83.88 489 LEU A N 1
ATOM 3895 C CA . LEU A 1 489 ? -4.789 5.129 -38.107 1.00 83.88 489 LEU A CA 1
ATOM 3896 C C . LEU A 1 489 ? -5.617 5.957 -39.096 1.00 83.88 489 LEU A C 1
ATOM 3898 O O . LEU A 1 489 ? -5.290 7.120 -39.343 1.00 83.88 489 LEU A O 1
ATOM 3902 N N . PRO A 1 490 ? -6.693 5.388 -39.665 1.00 70.12 490 PRO A N 1
ATOM 3903 C CA . PRO A 1 490 ? -7.564 6.146 -40.545 1.00 70.12 490 PRO A CA 1
ATOM 3904 C C . PRO A 1 490 ? -8.110 7.354 -39.784 1.00 70.12 490 PRO A C 1
ATOM 3906 O O . PRO A 1 490 ? -8.670 7.217 -38.692 1.00 70.12 490 PRO A O 1
ATOM 3909 N N . SER A 1 491 ? -7.951 8.543 -40.367 1.00 53.53 491 SER A N 1
ATOM 3910 C CA . SER A 1 491 ? -8.612 9.735 -39.850 1.00 53.53 491 SER A CA 1
ATOM 3911 C C . SER A 1 491 ? -10.123 9.481 -39.840 1.00 53.53 491 SER A C 1
ATOM 3913 O O . SER A 1 491 ? -10.664 8.838 -40.744 1.00 53.53 491 SER A O 1
ATOM 3915 N N . ALA A 1 492 ? -10.843 9.993 -38.840 1.00 50.62 492 ALA A N 1
ATOM 3916 C CA . ALA A 1 492 ? -12.301 9.843 -38.763 1.00 50.62 492 ALA A CA 1
ATOM 3917 C C . ALA A 1 492 ? -13.052 10.405 -40.000 1.00 50.62 492 ALA A C 1
ATOM 3919 O O . ALA A 1 492 ? -14.260 10.222 -40.119 1.00 50.62 492 ALA A O 1
ATOM 3920 N N . GLN A 1 493 ? -12.350 11.079 -40.921 1.00 42.72 493 GLN A N 1
ATOM 3921 C CA . GLN A 1 493 ? -12.863 11.600 -42.188 1.00 42.72 493 GLN A CA 1
ATOM 3922 C C . GLN A 1 493 ? -12.705 10.654 -43.392 1.00 42.72 493 GLN A C 1
ATOM 3924 O O . GLN A 1 493 ? -13.343 10.901 -44.411 1.00 42.72 493 GLN A O 1
ATOM 3929 N N . GLU A 1 494 ? -11.929 9.569 -43.302 1.00 38.72 494 GLU A N 1
ATOM 3930 C CA . GLU A 1 494 ? -11.669 8.652 -44.430 1.00 38.72 494 GLU A CA 1
ATOM 3931 C C . GLU A 1 494 ? -12.372 7.292 -44.310 1.00 38.72 494 GLU A C 1
ATOM 3933 O O . GLU A 1 494 ? -11.956 6.297 -44.901 1.00 38.72 494 GLU A O 1
ATOM 3938 N N . THR A 1 495 ? -13.498 7.232 -43.601 1.00 33.00 495 THR A N 1
ATOM 3939 C CA . THR A 1 495 ? -14.499 6.210 -43.930 1.00 33.00 495 THR A CA 1
ATOM 3940 C C . THR A 1 495 ? -15.383 6.776 -45.039 1.00 33.00 495 THR A C 1
ATOM 3942 O O . THR A 1 495 ? -16.167 7.691 -44.773 1.00 33.00 495 THR A O 1
ATOM 3945 N N . PRO A 1 496 ? -15.329 6.263 -46.288 1.00 33.81 496 PRO A N 1
ATOM 3946 C CA . PRO A 1 496 ? -16.482 6.410 -47.149 1.00 33.81 496 PRO A CA 1
ATOM 3947 C C . PRO A 1 496 ? -17.639 5.787 -46.377 1.00 33.81 496 PRO A C 1
ATOM 3949 O O . PRO A 1 496 ? -17.579 4.622 -45.980 1.00 33.81 496 PRO A O 1
ATOM 3952 N N . VAL A 1 497 ? -18.670 6.583 -46.110 1.00 36.66 497 VAL A N 1
ATOM 3953 C CA . VAL A 1 497 ? -19.934 6.097 -45.571 1.00 36.66 497 VAL A CA 1
ATOM 3954 C C . VAL A 1 497 ? -20.541 5.197 -46.646 1.00 36.66 497 VAL A C 1
ATOM 3956 O O . VAL A 1 497 ? -21.355 5.630 -47.453 1.00 36.66 497 VAL A O 1
ATOM 3959 N N . THR A 1 498 ? -20.094 3.947 -46.721 1.00 31.53 498 THR A N 1
ATOM 3960 C CA . THR A 1 498 ? -20.821 2.871 -47.383 1.00 31.53 498 THR A CA 1
ATOM 3961 C C . THR A 1 498 ? -21.784 2.310 -46.346 1.00 31.53 498 THR A C 1
ATOM 3963 O O . THR A 1 498 ? -21.338 1.656 -45.399 1.00 31.53 498 THR A O 1
ATOM 3966 N N . PRO A 1 499 ? -23.095 2.574 -46.469 1.00 41.41 499 PRO A N 1
ATOM 3967 C CA . PRO A 1 499 ? -24.085 2.045 -45.554 1.00 41.41 499 PRO A CA 1
ATOM 3968 C C . PRO A 1 499 ? -24.339 0.583 -45.916 1.00 41.41 499 PRO A C 1
ATOM 3970 O O . PRO A 1 499 ? -25.279 0.272 -46.631 1.00 41.41 499 PRO A O 1
ATOM 3973 N N . ASN A 1 500 ? -23.502 -0.318 -45.415 1.00 36.38 500 ASN A N 1
ATOM 3974 C CA . ASN A 1 500 ? -23.929 -1.685 -45.150 1.00 36.38 500 ASN A CA 1
ATOM 3975 C C . ASN A 1 500 ? -23.842 -1.873 -43.645 1.00 36.38 500 ASN A C 1
ATOM 3977 O O . ASN A 1 500 ? -22.849 -2.344 -43.094 1.00 36.38 500 ASN A O 1
ATOM 3981 N N . SER A 1 501 ? -24.898 -1.401 -42.988 1.00 34.94 501 SER A N 1
ATOM 3982 C CA . SER A 1 501 ? -25.190 -1.694 -41.600 1.00 34.94 501 SER A CA 1
ATOM 3983 C C . SER A 1 501 ? -25.061 -3.198 -41.366 1.00 34.94 501 SER A C 1
ATOM 3985 O O . SER A 1 501 ? -25.744 -4.006 -41.998 1.00 34.94 501 SER A O 1
ATOM 3987 N N . LEU A 1 502 ? -24.227 -3.578 -40.395 1.00 33.09 502 LEU A N 1
ATOM 3988 C CA . LEU A 1 502 ? -24.542 -4.753 -39.597 1.00 33.09 502 LEU A CA 1
ATOM 3989 C C . LEU A 1 502 ? -25.959 -4.512 -39.076 1.00 33.09 502 LEU A C 1
ATOM 3991 O O . LEU A 1 502 ? -26.189 -3.596 -38.285 1.00 33.09 502 LEU A O 1
ATOM 3995 N N . ASN A 1 503 ? -26.910 -5.286 -39.586 1.00 40.09 503 ASN A N 1
ATOM 3996 C CA . ASN A 1 503 ? -28.286 -5.274 -39.127 1.00 40.09 503 ASN A CA 1
ATOM 3997 C C . ASN A 1 503 ? -28.310 -5.936 -37.742 1.00 40.09 503 ASN A C 1
ATOM 3999 O O . ASN A 1 503 ? -28.655 -7.106 -37.591 1.00 40.09 503 ASN A O 1
ATOM 4003 N N . LEU A 1 504 ? -27.838 -5.203 -36.734 1.00 34.34 504 LEU A N 1
ATOM 4004 C CA . LEU A 1 504 ? -28.120 -5.508 -35.343 1.00 34.34 504 LEU A CA 1
ATOM 4005 C C . LEU A 1 504 ? -29.628 -5.295 -35.157 1.00 34.34 504 LEU A C 1
ATOM 4007 O O . LEU A 1 504 ? -30.137 -4.264 -35.608 1.00 34.34 504 LEU A O 1
ATOM 4011 N N . PRO A 1 505 ? -30.358 -6.240 -34.538 1.00 35.28 505 PRO A N 1
ATOM 4012 C CA . PRO A 1 505 ? -31.767 -6.037 -34.251 1.00 35.28 505 PRO A CA 1
ATOM 4013 C C . PRO A 1 505 ? -31.927 -4.721 -33.488 1.00 35.28 505 PRO A C 1
ATOM 4015 O O . PRO A 1 505 ? -31.277 -4.508 -32.463 1.00 35.28 505 PRO A O 1
ATOM 4018 N N . GLY A 1 506 ? -32.742 -3.820 -34.041 1.00 35.66 506 GLY A N 1
ATOM 4019 C CA . GLY A 1 506 ? -33.007 -2.519 -33.445 1.00 35.66 506 GLY A CA 1
ATOM 4020 C C . GLY A 1 506 ? -33.502 -2.693 -32.015 1.00 35.66 506 GLY A C 1
ATOM 4021 O O . GLY A 1 506 ? -34.409 -3.483 -31.757 1.00 35.66 506 GLY A O 1
ATOM 4022 N N . ILE A 1 507 ? -32.885 -1.962 -31.090 1.00 37.34 507 ILE A N 1
ATOM 4023 C CA . ILE A 1 507 ? -33.375 -1.835 -29.720 1.00 37.34 507 ILE A CA 1
ATOM 4024 C C . ILE A 1 507 ? -34.797 -1.279 -29.818 1.00 37.34 507 ILE A C 1
ATOM 4026 O O . ILE A 1 507 ? -34.994 -0.186 -30.351 1.00 37.34 507 ILE A O 1
ATOM 4030 N N . ASP A 1 508 ? -35.775 -2.052 -29.344 1.00 37.53 508 ASP A N 1
ATOM 4031 C CA . ASP A 1 508 ? -37.173 -1.635 -29.270 1.00 37.53 508 ASP A CA 1
ATOM 4032 C C . ASP A 1 508 ? -37.246 -0.303 -28.512 1.00 37.53 508 ASP A C 1
ATOM 4034 O O . ASP A 1 508 ? -36.869 -0.205 -27.340 1.00 37.53 508 ASP A O 1
ATOM 4038 N N . SER A 1 509 ? -37.694 0.748 -29.194 1.00 35.69 509 SER A N 1
ATOM 4039 C CA . SER A 1 509 ? -37.795 2.100 -28.645 1.00 35.69 509 SER A CA 1
ATOM 4040 C C . SER A 1 509 ? -38.771 2.187 -27.466 1.00 35.69 509 SER A C 1
ATOM 4042 O O . SER A 1 509 ? -38.695 3.144 -26.695 1.00 35.69 509 SER A O 1
ATOM 4044 N N . ASN A 1 510 ? -39.598 1.157 -27.243 1.00 36.81 510 ASN A N 1
ATOM 4045 C CA . ASN A 1 510 ? -40.431 1.027 -26.047 1.00 36.81 510 ASN A CA 1
ATOM 4046 C C . ASN A 1 510 ? -39.642 0.655 -24.772 1.00 36.81 510 ASN A C 1
ATOM 4048 O O . ASN A 1 510 ? -40.149 0.847 -23.666 1.00 36.81 510 ASN A O 1
ATOM 4052 N N . LEU A 1 511 ? -38.400 0.159 -24.886 1.00 39.31 511 LEU A N 1
ATOM 4053 C CA . LEU A 1 511 ? -37.530 -0.125 -23.731 1.00 39.31 511 LEU A CA 1
ATOM 4054 C C . LEU A 1 511 ? -36.825 1.133 -23.196 1.00 39.31 511 LEU A C 1
ATOM 4056 O O . LEU A 1 511 ? -36.501 1.196 -22.012 1.00 39.31 511 LEU A O 1
ATOM 4060 N N . ILE A 1 512 ? -36.624 2.155 -24.034 1.00 37.12 512 ILE A N 1
ATOM 4061 C CA . ILE A 1 512 ? -35.925 3.398 -23.655 1.00 37.12 512 ILE A CA 1
ATOM 4062 C C . ILE A 1 512 ? -36.887 4.403 -22.990 1.00 37.12 512 ILE A C 1
ATOM 4064 O O . ILE A 1 512 ? -36.479 5.181 -22.124 1.00 37.12 512 ILE A O 1
ATOM 4068 N N . SER A 1 513 ? -38.187 4.330 -23.293 1.00 33.94 513 SER A N 1
ATOM 4069 C CA . SER A 1 513 ? -39.227 5.165 -22.673 1.00 33.94 513 SER A CA 1
ATOM 4070 C C . SER A 1 513 ? -39.662 4.726 -21.267 1.00 33.94 513 SER A C 1
ATOM 4072 O O . SER A 1 513 ? -40.427 5.442 -20.630 1.00 33.94 513 SER A O 1
ATOM 4074 N N . ASN A 1 514 ? -39.154 3.603 -20.743 1.00 34.03 514 ASN A N 1
ATOM 4075 C CA . ASN A 1 514 ? -39.420 3.139 -19.372 1.00 34.03 514 ASN A CA 1
ATOM 4076 C C . ASN A 1 514 ? -38.245 3.385 -18.405 1.00 34.03 514 ASN A C 1
ATOM 4078 O O . ASN A 1 514 ? -38.070 2.679 -17.413 1.00 34.03 514 ASN A O 1
ATOM 4082 N N . THR A 1 515 ? -37.484 4.457 -18.631 1.00 32.44 515 THR A N 1
ATOM 4083 C CA . THR A 1 515 ? -36.460 4.993 -17.709 1.00 32.44 515 THR A CA 1
ATOM 4084 C C . THR A 1 515 ? -37.033 5.598 -16.412 1.00 32.44 515 THR A C 1
ATOM 4086 O O . THR A 1 515 ? -36.320 6.247 -15.652 1.00 32.44 515 THR A O 1
ATOM 4089 N N . VAL A 1 516 ? -38.294 5.299 -16.086 1.00 37.09 516 VAL A N 1
ATOM 4090 C CA . VAL A 1 516 ? -38.907 5.511 -14.770 1.00 37.09 516 VAL A CA 1
ATOM 4091 C C . VAL A 1 516 ? -39.222 4.142 -14.159 1.00 37.09 516 VAL A C 1
ATOM 4093 O O . VAL A 1 516 ? -40.376 3.739 -14.120 1.00 37.09 516 VAL A O 1
ATOM 4096 N N . ASN A 1 517 ? -38.188 3.382 -13.771 1.00 35.12 517 ASN A N 1
ATOM 4097 C CA . ASN A 1 517 ? -38.234 2.310 -12.756 1.00 35.12 517 ASN A CA 1
ATOM 4098 C C . ASN A 1 517 ? -36.854 1.635 -12.603 1.00 35.12 517 ASN A C 1
ATOM 4100 O O . ASN A 1 517 ? -36.647 0.471 -12.942 1.00 35.12 517 ASN A O 1
ATOM 4104 N N . THR A 1 518 ? -35.887 2.354 -12.035 1.00 35.06 518 THR A N 1
ATOM 4105 C CA . THR A 1 518 ? -34.541 1.856 -11.682 1.00 35.06 518 THR A CA 1
ATOM 4106 C C . THR A 1 518 ? -34.505 0.904 -10.469 1.00 35.06 518 THR A C 1
ATOM 4108 O O . THR A 1 518 ? -33.430 0.573 -9.980 1.00 35.06 518 THR A O 1
ATOM 4111 N N . ASN A 1 519 ? -35.649 0.380 -10.010 1.00 37.81 519 ASN A N 1
ATOM 4112 C CA . ASN A 1 519 ? -35.748 -0.440 -8.791 1.00 37.81 519 ASN A CA 1
ATOM 4113 C C . ASN A 1 519 ? -35.753 -1.970 -8.997 1.00 37.81 519 ASN A C 1
ATOM 4115 O O . ASN A 1 519 ? -35.873 -2.696 -8.017 1.00 37.81 519 ASN A O 1
ATOM 4119 N N . ASN A 1 520 ? -35.605 -2.492 -10.222 1.00 44.41 520 ASN A N 1
ATOM 4120 C CA . ASN A 1 520 ? -35.764 -3.940 -10.477 1.00 44.41 520 ASN A CA 1
ATOM 4121 C C . ASN A 1 520 ? -34.476 -4.739 -10.763 1.00 44.41 520 ASN A C 1
ATOM 4123 O O . ASN A 1 520 ? -34.550 -5.953 -10.929 1.00 44.41 520 ASN A O 1
ATOM 4127 N N . LEU A 1 521 ? -33.288 -4.121 -10.764 1.00 43.69 521 LEU A N 1
ATOM 4128 C CA . LEU A 1 521 ? -32.007 -4.844 -10.925 1.00 43.69 521 LEU A CA 1
ATOM 4129 C C . LEU A 1 521 ? -31.376 -5.299 -9.596 1.00 43.69 521 LEU A C 1
ATOM 4131 O O . LEU A 1 521 ? -30.515 -6.182 -9.584 1.00 43.69 521 LEU A O 1
ATOM 4135 N N . SER A 1 522 ? -31.808 -4.737 -8.469 1.00 43.44 522 SER A N 1
ATOM 4136 C CA . SER A 1 522 ? -31.325 -5.086 -7.126 1.00 43.44 522 SER A CA 1
ATOM 4137 C C . SER A 1 522 ? -31.810 -6.461 -6.652 1.00 43.44 522 SER A C 1
ATOM 4139 O O . SER A 1 522 ? -31.071 -7.140 -5.946 1.00 43.44 522 SER A O 1
ATOM 4141 N N . ASN A 1 523 ? -32.979 -6.918 -7.114 1.00 42.41 523 ASN A N 1
ATOM 4142 C CA . ASN A 1 523 ? -33.613 -8.172 -6.677 1.00 42.41 523 ASN A CA 1
ATOM 4143 C C . ASN A 1 523 ? -33.247 -9.408 -7.521 1.00 42.41 523 ASN A C 1
ATOM 4145 O O . ASN A 1 523 ? -33.776 -10.493 -7.289 1.00 42.41 523 ASN A O 1
ATOM 4149 N N . LEU A 1 524 ? -32.357 -9.268 -8.506 1.00 53.09 524 LEU A N 1
ATOM 4150 C CA . LEU A 1 524 ? -31.905 -10.391 -9.328 1.00 53.09 524 LEU A CA 1
ATOM 4151 C C . LEU A 1 524 ? -30.715 -11.102 -8.676 1.00 53.09 524 LEU A C 1
ATOM 4153 O O . LEU A 1 524 ? -29.748 -10.464 -8.245 1.00 53.09 524 LEU A O 1
ATOM 4157 N N . SER A 1 525 ? -30.756 -12.433 -8.670 1.00 61.41 525 SER A N 1
ATOM 4158 C CA . SER A 1 525 ? -29.607 -13.256 -8.286 1.00 61.41 525 SER A CA 1
ATOM 4159 C C . SER A 1 525 ? -28.430 -13.048 -9.247 1.00 61.41 525 SER A C 1
ATOM 4161 O O . SER A 1 525 ? -28.610 -12.686 -10.414 1.00 61.41 525 SER A O 1
ATOM 4163 N N . THR A 1 526 ? -27.208 -13.321 -8.784 1.00 49.56 526 THR A N 1
ATOM 4164 C CA . THR A 1 526 ? -25.987 -13.209 -9.601 1.00 49.56 526 THR A CA 1
ATOM 4165 C C . THR A 1 526 ? -26.083 -14.033 -10.890 1.00 49.56 526 THR A C 1
ATOM 4167 O O . THR A 1 526 ? -25.653 -13.573 -11.942 1.00 49.56 526 THR A O 1
ATOM 4170 N N . ALA A 1 527 ? -26.738 -15.198 -10.847 1.00 48.81 527 ALA A N 1
ATOM 4171 C CA . ALA A 1 527 ? -26.972 -16.037 -12.022 1.00 48.81 527 ALA A CA 1
ATOM 4172 C C . ALA A 1 527 ? -27.900 -15.373 -13.060 1.00 48.81 527 ALA A C 1
ATOM 4174 O O . ALA A 1 527 ? -27.627 -15.431 -14.255 1.00 48.81 527 ALA A O 1
ATOM 4175 N N . GLN A 1 528 ? -28.957 -14.684 -12.620 1.00 53.75 528 GLN A N 1
ATOM 4176 C CA . GLN A 1 528 ? -29.875 -13.969 -13.518 1.00 53.75 528 GLN A CA 1
ATOM 4177 C C . GLN A 1 528 ? -29.220 -12.733 -14.142 1.00 53.75 528 GLN A C 1
ATOM 4179 O O . GLN A 1 528 ? -29.448 -12.439 -15.312 1.00 53.75 528 GLN A O 1
ATOM 4184 N N . LYS A 1 529 ? -28.358 -12.039 -13.390 1.00 52.88 529 LYS A N 1
ATOM 4185 C CA . LYS A 1 529 ? -27.567 -10.913 -13.911 1.00 52.88 529 LYS A CA 1
ATOM 4186 C C . LYS A 1 529 ? -26.578 -11.373 -14.986 1.00 52.88 529 LYS A C 1
ATOM 4188 O O . LYS A 1 529 ? -26.442 -10.711 -16.010 1.00 52.88 529 LYS A O 1
ATOM 4193 N N . LEU A 1 530 ? -25.943 -12.530 -14.787 1.00 46.53 530 LEU A N 1
ATOM 4194 C CA . LEU A 1 530 ? -25.018 -13.123 -15.757 1.00 46.53 530 LEU A CA 1
ATOM 4195 C C . LEU A 1 530 ? -25.732 -13.625 -17.024 1.00 46.53 530 LEU A C 1
ATOM 4197 O O . LEU A 1 530 ? -25.204 -13.440 -18.115 1.00 46.53 530 LEU A O 1
ATOM 4201 N N . ALA A 1 531 ? -26.947 -14.172 -16.912 1.00 53.38 531 ALA A N 1
ATOM 4202 C CA . ALA A 1 531 ? -27.741 -14.597 -18.071 1.00 53.38 531 ALA A CA 1
ATOM 4203 C C . ALA A 1 531 ? -28.152 -13.424 -18.986 1.00 53.38 531 ALA A C 1
ATOM 4205 O O . ALA A 1 531 ? -28.177 -13.566 -20.206 1.00 53.38 531 ALA A O 1
ATOM 4206 N N . ILE A 1 532 ? -28.422 -12.248 -18.408 1.00 56.09 532 ILE A N 1
ATOM 4207 C CA . ILE A 1 532 ? -28.734 -11.021 -19.162 1.00 56.09 532 ILE A CA 1
ATOM 4208 C C . ILE A 1 532 ? -27.480 -10.455 -19.852 1.00 56.09 532 ILE A C 1
ATOM 4210 O O . ILE A 1 532 ? -27.574 -9.926 -20.955 1.00 56.09 532 ILE A O 1
ATOM 4214 N N . LEU A 1 533 ? -26.309 -10.577 -19.218 1.00 38.53 533 LEU A N 1
ATOM 4215 C CA . LEU A 1 533 ? -25.039 -10.050 -19.733 1.00 38.53 533 LEU A CA 1
ATOM 4216 C C . LEU A 1 533 ? -24.394 -10.924 -20.813 1.00 38.53 533 LEU A C 1
ATOM 4218 O O . LEU A 1 533 ? -23.701 -10.390 -21.675 1.00 38.53 533 LEU A O 1
ATOM 4222 N N . PHE A 1 534 ? -24.599 -12.242 -20.767 1.00 40.28 534 PHE A N 1
ATOM 4223 C CA . PHE A 1 534 ? -23.889 -13.178 -21.644 1.00 40.28 534 PHE A CA 1
ATOM 4224 C C . PHE A 1 534 ? -24.780 -13.957 -22.614 1.00 40.28 534 PHE A C 1
ATOM 4226 O O . PHE A 1 534 ? -24.237 -14.623 -23.491 1.00 40.28 534 PHE A O 1
ATOM 4233 N N . GLY A 1 535 ? -26.108 -13.815 -22.525 1.00 37.78 535 GLY A N 1
ATOM 4234 C CA . GLY A 1 535 ? -27.063 -14.480 -23.413 1.00 37.78 535 GLY A CA 1
ATOM 4235 C C . GLY A 1 535 ? -27.118 -15.997 -23.200 1.00 37.78 535 GLY A C 1
ATOM 4236 O O . GLY A 1 535 ? -26.105 -16.665 -23.015 1.00 37.78 535 GLY A O 1
ATOM 4237 N N . ASN A 1 536 ? -28.324 -16.563 -23.209 1.00 39.47 536 ASN A N 1
ATOM 4238 C CA . ASN A 1 536 ? -28.497 -18.015 -23.189 1.00 39.47 536 ASN A CA 1
ATOM 4239 C C . ASN A 1 536 ? -27.961 -18.617 -24.497 1.00 39.47 536 ASN A C 1
ATOM 4241 O O . ASN A 1 536 ? -28.420 -18.222 -25.569 1.00 39.47 536 ASN A O 1
ATOM 4245 N N . ASN A 1 537 ? -27.074 -19.606 -24.387 1.00 35.81 537 ASN A N 1
ATOM 4246 C CA . ASN A 1 537 ? -26.980 -20.690 -25.366 1.00 35.81 537 ASN A CA 1
ATOM 4247 C C . ASN A 1 537 ? -27.717 -21.906 -24.817 1.00 35.81 537 ASN A C 1
ATOM 4249 O O . ASN A 1 537 ? -27.463 -22.242 -23.635 1.00 35.81 537 ASN A O 1
#

Secondary structure (DSSP, 8-state):
-HHHHHHHHHHHHHHHHHHHHHHHHHHHTTT--TT-EEEETTEEEE-SHHHHHHHHHHHHHHHS--TTS--HHHHHHTTSTTHHHHHHHHHHHHHHHHHHHHHHHHHH--EE-TTS-EE-SSHHHHHHHHHHHHHHHHHHHHHHHHHHHHHTT--HHHHHHHHHHS-GGGTTS-EEEEE-TTS-EEEEEHHHH-TTHHHHHHHHHHHHHHHTT---HHHHHHHHHHHHHHHHHHHHTTTS-HHHHHHHHIIIIISSSB-TTS-B-S-TTS-HHHHHHHHHHHHHHTT-SS-HHHHHHHTTS-S--------SB-SS--B--HHHHHHHTTT--EEE--HHHHHHHHHHHHHHHHHHHHHHHHTGGG--S---HHHHHHHHHHHHHHHHHHHHHHHHHHHHHHHTT--HHHHHHHHTTS-HHHHHHHHTTB--PPPPPHHHHHHHHHHHHHHT---THHHHHHHHHHHHHHHTT-BTTSSSPPP---TTSPPTT----------PPPPPHHHHTT-S-TTSSTTS-HHHHHHHHH---

Foldseek 3Di:
DVVVVVVLVVVLVVQLVVQLVLLQVLCVVVVHHAQFWKDFPNDIDGRHSVVSSVVSNVLSVQQPQDPVPDDVLLVVLVPDPLSVQLVVLLSCVRNLLSLLLVLLCLLQTWIQGPVRDIDRSRNVVSLCSLVVLLCVLPVVLVVQQVVLCVVQVNDPLLVVLLLLQDDPLLNQASWNWHADPVRFIWTFRCVSQDSSPLQNVLSVVLNVCVVVPDNPSVVSSVSSLVSSLVSVCSSCVVQDDPVLSVQLVCCVPVVVQAHPVGDRQDDPPDDSSVSSNSSSSVSVQVRDPDHPVVVVVVVVPDDDDDPDDPDQQDVQGDGDDPVLVVCVSNSGRIGTRDLLRRVLVLVVQLVVQLVVLVCLLLVVLVDLDDDALLVNLVSQLSSLQSNLVSLLVSLSNVVSSVSSPPDPVSVCVSCVVDDPVSCVCSPVQFRQGDDDDPVSLVSLVVSCVVVVHDSNNVVNVVQSVVQRVVSRPDGSVPPGRDDDDRPPPDDPPPDPPPPPDPPDPDDPPVVVVVPPDPPPPVPDDPVRVVCVVPPDD

Radius of gyration: 31.16 Å; chains: 1; bounding box: 80×50×92 Å

=== Feature glossary ===
The record interleaves many kinds of information about one protein. Here is each kind framed as the question it answers.

Q: Are the domains correctly placed relative to each other?
A: Predicted aligned error is AlphaFold's pairwise confidence. Unlike pLDDT (per-residue), PAE is per-residue-pair and captures whether two parts of the structure are correctly placed relative to each other. Units are ångströms of expected positional error.

Q: Which residues are in helices, strands, or loops?
A: Eight-state secondary structure (DSSP): H is the canonical α-helix, G the tighter 3₁₀-helix, I the wider π-helix; E/B are β-structure, T and S are turns and bends, and '-' is everything else. DSSP derives these from the pattern of main-chain N–H···O=C hydrogen bonds, not from the sequence.

Q: What if only a Cα trace is available?
A: P-SEA three-state annotation labels each residue as helix, strand, or coil based purely on the geometry of the Cα trace. It serves as a fallback when the full backbone (and thus DSSP) is unavailable.

Q: What are the backbone torsion angles?
A: φ (phi) and ψ (psi) are the two rotatable backbone dihedrals per residue: φ is the C(i-1)–N–Cα–C torsion, ψ is the N–Cα–C–N(i+1) torsion, both in degrees on (−180°, 180°]. α-helical residues cluster near (−60°, −45°); β-strand residues near (−120°, +130°). A Ramachandran plot is simply a scatter of (φ, ψ) for every residue.

Q: What known structures does this most resemble?
A: Structural nearest neighbors (via Foldseek easy-search vs the PDB). Reported per hit: target PDB id, E-value, and alignment TM-score. A TM-score above ~0.5 is the conventional threshold for 'same fold'.

Q: What family and function is it annotated with?
A: Database cross-references. InterPro integrates a dozen domain/family signature databases into unified entries with residue-range hits. GO terms attach function/process/location labels with evidence codes. CATH codes position the fold in a four-level structural taxonomy. Organism is the NCBI-taxonomy species name.

Q: Which residues are buried vs exposed?
A: Solvent accessibility: the surface area of each residue that a 1.4 Å water probe can touch, in Å². When only backbone atoms are present the absolute values are lower than full-atom SASA (side chains contribute most of the area) and are flagged as backbone-only.

Q: What do the diagnostic plots show?
A: Three diagnostic plots accompany the record. The Cα contact map visualizes the tertiary structure as a 2D adjacency matrix (8 Å cutoff, sequence-local contacts suppressed). The Ramachandran plot shows the distribution of backbone (φ, ψ) torsions, with points in the α and β basins reflecting secondary structure content. The PAE plot shows AlphaFold's inter-residue confidence as a color matrix.

Q: What is the amino-acid chain?
A: The amino-acid sequence is the protein's primary structure: the linear order of residues from the N-terminus to the C-terminus, written in one-letter code. Everything else here — the 3D coordinates, the secondary structure, the domain annotations — is ultimately a consequence of this string.

Q: What do the rendered images show?
A: The six renders are orthographic views along the three Cartesian axes in both directions. Representation (cartoon, sticks, or surface) and color scheme (sequence-rainbow or by-chain) vary across proteins so the training set covers all the common visualization conventions.

Q: Where is each backbone atom in 3D?
A: The mmCIF table is the protein's shape written out atom by atom. For each backbone N, Cα, C, and carbonyl O, it records an (x, y, z) coordinate triple in Å plus the residue type, chain letter, and residue number.

Q: How mobile is each atom in the crystal?
A: For experimental (PDB) structures, the B-factor (temperature factor) quantifies the positional spread of each atom in the crystal — a combination of thermal vibration and static disorder — in units of Å². High B-factors mark flexible loops or poorly resolved regions; low B-factors mark the rigid, well-ordered core.

Q: How big and how compact is the whole molecule?
A: Three whole-structure scalars: the radius of gyration (RMS distance of Cα from centroid, in Å), the count of Cα–Cα contacts (pairs closer than 8 Å and separated by more than four residues in sequence — i.e. tertiary, not local, contacts), and the bounding-box dimensions. Together they distinguish compact globular folds from extended fibres or disordered chains.

Q: What does the local fold look like, residue by residue?
A: A 3Di character summarizes, for each residue, the relative orientation of the Cα frame of its nearest spatial neighbor. Because it encodes fold topology rather than chemistry, 3Di alignments detect remote structural similarity that sequence alignment misses.

Q: How confident is the AlphaFold model at each residue?
A: For AlphaFold models, the B-factor field carries pLDDT — the model's own estimate of local accuracy on a 0–100 scale. Regions with pLDDT<50 should be treated as essentially unmodeled; they often correspond to intrinsically disordered segments.